Protein AF-0000000072935635 (afdb_homodimer)

pLDDT: mean 92.72, std 6.86, range [63.19, 98.62]

Sequence (758 aa):
MHRGAFHDYWADSNCIVLLVVHCKDCDQAVQQARIAVASGAHGILLINQVENDDGSVTTLPVNPDFTRIISAVRRAIGDKPFLGVNCLAMTADVALPLVTNDDCRIDAYWADDARIDEGRGVADQVEAERISSVRSAHSSIKFYFGGVAFKKQRVVAEEDWSKAVALATPFMDVVVTSGTATGVPADINKIIQFRQAADTNALAVGSGVTPENIDKYLPYVDCIIVATGVSKSFHGFDVGKLDKLLCKCRGYPWYAGMMQPRVREPSSDFAWLDPSAIYGDKYAWSALLEDLRAKISHVAGEDSVAALAGVDATGFITGGALSALIGVPFIIIRKANKLCVHTIGVDYVDYSGKTKRLEIRSQSHVSVSAASTGVIVVDMHRGAFHDYWADSNCIVLLVVHCKDCDQAVQQARIAVASGAHGILLINQVENDDGSVTTLPVNPDFTRIISAVRRAIGDKPFLGVNCLAMTADVALPLVTNDDCRIDAYWADDARIDEGRGVADQVEAERISSVRSAHSSIKFYFGGVAFKKQRVVAEEDWSKAVALATPFMDVVVTSGTATGVPADINKIIQFRQAADTNALAVGSGVTPENIDKYLPYVDCIIVATGVSKSFHGFDVGKLDKLLCKCRGYPWYAGMMQPRVREPSSDFAWLDPSAIYGDKYAWSALLEDLRAKISHVAGEDSVAALAGVDATGFITGGALSALIGVPFIIIRKANKLCVHTIGVDYVDYSGKTKRLEIRSQSHVSVSAASTGVIVVD

InterPro domains:
  IPR005137 Membrane complex biogenesis protein, BtpA family [PF03437] (27-232)
  IPR029057 Phosphoribosyltransferase-like [G3DSA:3.40.50.2020] (252-379)
  IPR029057 Phosphoribosyltransferase-like [SSF53271] (279-363)

Foldseek 3Di:
DFLLVVCVVQLHLFAAEEEEFADDAQVLLLVQLVLCVVLVHQAYEYEQWDQDPVRDIDGDDLPPGVLVSQLSNCVNVDQPRAYEYEYAPDEQLGCVVSNPPPRHQHQEYAYQALQQDLVDDLVPSVSLVSSLVSVVVVVSHNFYEHEFCAEPDDHDDPVSLLSSLLSCQVRGQEYEHECHDALDGHDLVSLVSSQVSNPRGAYEYEHNDFLVCPVSNRQRHRYYYYYPRQAPDSRGGNSVRSNSNVVVSPDRGNLVSVWDFDPDDDDDPDTDTHSVSQCVDPSSVVSVLVVVLVVCCVPQNLQQALEEEAEPDVRCVSRVVNCVVSVHYYWYKYWPPPDPAAWDWDWDQDPVRDITIIITHPDDPRDADPSHDDYHYGD/DFLLVVCVVQLHLFAAEEEEFADDAQVLLLVQLVLCVVLPHQAYEYEQWDQDPVRDIDGDDLPPGVLVSQLSNCVNVDQPRAYEYEYPPDEQLPCVVSNPPPRHQHQEYAYQALQQDLVDDLVPSVSLVSSLVSVVVVVSHNFYEHEFCAEPDDHDDPVSLLSSLLSCQVRGQEYEHECHDALDGHDLVSLVSSQVSNPRGAYEYEHNDFLVCPVSNRQRHRYYYYYPRQAPDNRGGNSVRSNSNVVVSPDRGNLVSVWDFDPDPDDDPDTDTHSVSQCVDPSSVVSVLVVVLVVCCVPQNLQQALEEEAEPDVRCVSRVVNCVVSVHYYWYKYWPPPDPAAWDWDWDQDPVRDITIIITHPPDPRDADPSHDDYHYGD

Secondary structure (DSSP, 8-state):
-BHHHHHHHHT--SPEEEEEEE-SSHHHHHHHHHHHHHHT-SEEEEE-EEE-TTS-EEE--IIIIIHHHHHHHHHHH-SSSEEEEE-TT--HHHHHHHH-STT---SEEEES-----TTS-GGG-HHHHHHHHHHHT-TT--EEEEESS-TTSPPPPGGGHHHHHHHHGGG-SEEEEE-SSTTPPPPHHHHHHHHHHHTTBEEEEESS--TTTGGGTTTT-SEEEESGGGEEETTEE-HHHHHHHHHHHTT--GGGGG-EE--SSSP-SS--EE-HHHHT-HHHHHHHHHHHHHHHHHHT-GGGEEEEEEETTHHHHHHHHHHHHHT--EEEEEETT--SS-EEEEEEE-TTS-EEEEEEESS-----BTTB-EEEEE-/-BHHHHHHHHT--SPEEEEEEE-SSHHHHHHHHHHHHHHT-SEEEEE-EEE-TTS-EEE--IIIIIHHHHHHHHHHH-SSSEEEEE-TT--HHHHHHHH-STT---SEEEES-----TTS-GGG-HHHHHHHHHHHT-TT--EEEEESS-TTSPPPPGGGHHHHHHHHGGG-SEEEEE-SSTTPPPPHHHHHHHHHHHTTBEEEEESS--TTTGGGTTTT-SEEEESGGGEEETTEE-HHHHHHHHHHHTT--GGGGG-EE--SSSPPSS--EE-HHHHT-HHHHHHHHHHHHHHHHHHT-GGGEEEEEEETTHHHHHHHHHHHHHT--EEEEEETT--SS-EEEEEEE-TTS-EEEEEEESS-----BTTB-EEEEE-

Radius of gyration: 34.9 Å; Cα contacts (8 Å, |Δi|>4): 1629; chains: 2; bounding box: 63×116×76 Å

Organism: Perkinsus marinus (strain ATCC 50983 / TXsc) (NCBI:txid423536)

Structure (mmCIF, N/CA/C/O backbone):
data_AF-0000000072935635-model_v1
#
loop_
_entity.id
_entity.type
_entity.pdbx_description
1 polymer 'Uncharacterized protein'
#
loop_
_atom_site.group_PDB
_atom_site.id
_atom_site.type_symbol
_atom_site.label_atom_id
_atom_site.label_alt_id
_atom_site.label_comp_id
_atom_site.label_asym_id
_atom_site.label_entity_id
_atom_site.label_seq_id
_atom_site.pdbx_PDB_ins_code
_atom_site.Cartn_x
_atom_site.Cartn_y
_atom_site.Cartn_z
_atom_site.occupancy
_atom_site.B_iso_or_equiv
_atom_site.auth_seq_id
_atom_site.auth_comp_id
_atom_site.auth_asym_id
_atom_site.auth_atom_id
_atom_site.pdbx_PDB_model_num
ATOM 1 N N . MET A 1 1 ? -3.242 18.469 19.531 1 94.81 1 MET A N 1
ATOM 2 C CA . MET A 1 1 ? -3.594 17.609 18.406 1 94.81 1 MET A CA 1
ATOM 3 C C . MET A 1 1 ? -2.443 17.5 17.422 1 94.81 1 MET A C 1
ATOM 5 O O . MET A 1 1 ? -1.795 18.516 17.109 1 94.81 1 MET A O 1
ATOM 9 N N . HIS A 1 2 ? -2.256 16.344 16.953 1 94.94 2 HIS A N 1
ATOM 10 C CA . HIS A 1 2 ? -1.228 16.172 15.938 1 94.94 2 HIS A CA 1
ATOM 11 C C . HIS A 1 2 ? -1.579 16.938 14.664 1 94.94 2 HIS A C 1
ATOM 13 O O . HIS A 1 2 ? -2.73 16.922 14.227 1 94.94 2 HIS A O 1
ATOM 19 N N . ARG A 1 3 ? -0.658 17.578 14.117 1 96.25 3 ARG A N 1
ATOM 20 C CA . ARG A 1 3 ? -0.891 18.391 12.93 1 96.25 3 ARG A CA 1
ATOM 21 C C . ARG A 1 3 ? -1.474 17.562 11.797 1 96.25 3 ARG A C 1
ATOM 23 O O . ARG A 1 3 ? -2.334 18.031 11.055 1 96.25 3 ARG A O 1
ATOM 30 N N . GLY A 1 4 ? -1.018 16.359 11.656 1 96.06 4 GLY A N 1
ATOM 31 C CA . GLY A 1 4 ? -1.598 15.492 10.648 1 96.06 4 GLY A CA 1
ATOM 32 C C . GLY A 1 4 ? -3.076 15.234 10.867 1 96.06 4 GLY A C 1
ATOM 33 O O . GLY A 1 4 ? -3.855 15.219 9.914 1 96.06 4 GLY A O 1
ATOM 34 N N . ALA A 1 5 ? -3.441 14.969 12.07 1 96.19 5 ALA A N 1
ATOM 35 C CA . ALA A 1 5 ? -4.852 14.773 12.398 1 96.19 5 ALA A CA 1
ATOM 36 C C . ALA A 1 5 ? -5.664 16.016 12.078 1 96.19 5 ALA A C 1
ATOM 38 O O . ALA A 1 5 ? -6.797 15.93 11.594 1 96.19 5 ALA A O 1
ATOM 39 N N . PHE A 1 6 ? -5.09 17.125 12.336 1 97.88 6 PHE A N 1
ATOM 40 C CA . PHE A 1 6 ? -5.723 18.391 12.008 1 97.88 6 PHE A CA 1
ATOM 41 C C . PHE A 1 6 ? -5.973 18.5 10.508 1 97.88 6 PHE A C 1
ATOM 43 O O . PHE A 1 6 ? -7.094 18.781 10.078 1 97.88 6 PHE A O 1
ATOM 50 N N . HIS A 1 7 ? -4.988 18.234 9.742 1 97.81 7 HIS A N 1
ATOM 51 C CA . HIS A 1 7 ? -5.09 18.328 8.289 1 97.81 7 HIS A CA 1
ATOM 52 C C . HIS A 1 7 ? -6.047 17.281 7.727 1 97.81 7 HIS A C 1
ATOM 54 O O . HIS A 1 7 ? -6.727 17.531 6.73 1 97.81 7 HIS A O 1
ATOM 60 N N . ASP A 1 8 ? -6.137 16.156 8.398 1 96.62 8 ASP A N 1
ATOM 61 C CA . ASP A 1 8 ? -7.035 15.094 7.965 1 96.62 8 ASP A CA 1
ATOM 62 C C . ASP A 1 8 ? -8.492 15.555 7.977 1 96.62 8 ASP A C 1
ATOM 64 O O . ASP A 1 8 ? -9.297 15.102 7.168 1 96.62 8 ASP A O 1
ATOM 68 N N . TYR A 1 9 ? -8.797 16.469 8.875 1 96.38 9 TYR A N 1
ATOM 69 C CA . TYR A 1 9 ? -10.164 16.984 8.938 1 96.38 9 TYR A CA 1
ATOM 70 C C . TYR A 1 9 ? -10.594 17.578 7.605 1 96.38 9 TYR A C 1
ATOM 72 O O . TYR A 1 9 ? -11.734 17.406 7.18 1 96.38 9 TYR A O 1
ATOM 80 N N . TRP A 1 10 ? -9.695 18.25 6.938 1 95.12 10 TRP A N 1
ATOM 81 C CA . TRP A 1 10 ? -10.008 18.906 5.68 1 95.12 10 TRP A CA 1
ATOM 82 C C . TRP A 1 10 ? -9.609 18.047 4.488 1 95.12 10 TRP A C 1
ATOM 84 O O . TRP A 1 10 ? -9.82 18.422 3.336 1 95.12 10 TRP A O 1
ATOM 94 N N . ALA A 1 11 ? -8.977 16.875 4.723 1 94.5 11 ALA A N 1
ATOM 95 C CA . ALA A 1 11 ? -8.406 16.047 3.656 1 94.5 11 ALA A CA 1
ATOM 96 C C . ALA A 1 11 ? -7.512 16.891 2.74 1 94.5 11 ALA A C 1
ATOM 98 O O . ALA A 1 11 ? -7.613 16.797 1.514 1 94.5 11 ALA A O 1
ATOM 99 N N . ASP A 1 12 ? -6.789 17.766 3.377 1 96.56 12 ASP A N 1
ATOM 100 C CA . ASP A 1 12 ? -5.883 18.656 2.664 1 96.56 12 ASP A CA 1
ATOM 101 C C . ASP A 1 12 ? -4.559 18.812 3.408 1 96.56 12 ASP A C 1
ATOM 103 O O . ASP A 1 12 ? -4.531 19.234 4.562 1 96.56 12 ASP A O 1
ATOM 107 N N . SER A 1 13 ? -3.486 18.469 2.738 1 97.25 13 SER A N 1
ATOM 108 C CA . SER A 1 13 ? -2.178 18.516 3.381 1 97.25 13 SER A CA 1
ATOM 109 C C . SER A 1 13 ? -1.583 19.922 3.314 1 97.25 13 SER A C 1
ATOM 111 O O . SER A 1 13 ? -0.584 20.203 3.977 1 97.25 13 SER A O 1
ATOM 113 N N . ASN A 1 14 ? -2.213 20.828 2.566 1 96.5 14 ASN A N 1
ATOM 114 C CA . ASN A 1 14 ? -1.713 22.188 2.428 1 96.5 14 ASN A CA 1
ATOM 115 C C . ASN A 1 14 ? -2.141 23.062 3.602 1 96.5 14 ASN A C 1
ATOM 117 O O . ASN A 1 14 ? -2.873 22.625 4.484 1 96.5 14 ASN A O 1
ATOM 121 N N . CYS A 1 15 ? -1.588 24.234 3.604 1 96.94 15 CYS A N 1
ATOM 122 C CA . CYS A 1 15 ? -1.907 25.156 4.684 1 96.94 15 CYS A CA 1
ATOM 123 C C . CYS A 1 15 ? -3.393 25.5 4.691 1 96.94 15 CYS A C 1
ATOM 125 O O . CYS A 1 15 ? -3.951 25.891 3.664 1 96.94 15 CYS A O 1
ATOM 127 N N . ILE A 1 16 ? -4.031 25.328 5.824 1 97.81 16 ILE A N 1
ATOM 128 C CA . ILE A 1 16 ? -5.457 25.609 5.98 1 97.81 16 ILE A CA 1
ATOM 129 C C . ILE A 1 16 ? -5.68 27.109 6.164 1 97.81 16 ILE A C 1
ATOM 131 O O . ILE A 1 16 ? -4.984 27.75 6.953 1 97.81 16 ILE A O 1
ATOM 135 N N . VAL A 1 17 ? -6.637 27.625 5.41 1 97.81 17 VAL A N 1
ATOM 136 C CA . VAL A 1 17 ? -6.914 29.047 5.477 1 97.81 17 VAL A CA 1
ATOM 137 C C . VAL A 1 17 ? -8.305 29.281 6.059 1 97.81 17 VAL A C 1
ATOM 139 O O . VAL A 1 17 ? -9.305 28.859 5.477 1 97.81 17 VAL A O 1
ATOM 142 N N . LEU A 1 18 ? -8.352 29.969 7.188 1 98.31 18 LEU A N 1
ATOM 143 C CA . LEU A 1 18 ? -9.602 30.391 7.805 1 98.31 18 LEU A CA 1
ATOM 144 C C . LEU A 1 18 ? -9.766 31.906 7.727 1 98.31 18 LEU A C 1
ATOM 146 O O . LEU A 1 18 ? -8.898 32.656 8.18 1 98.31 18 LEU A O 1
ATOM 150 N N . LEU A 1 19 ? -10.867 32.312 7.184 1 98.25 19 LEU A N 1
ATOM 151 C CA . LEU A 1 19 ? -11.133 33.719 6.988 1 98.25 19 LEU A CA 1
ATOM 152 C C . LEU A 1 19 ? -11.953 34.281 8.141 1 98.25 19 LEU A C 1
ATOM 154 O O . LEU A 1 19 ? -12.961 33.688 8.539 1 98.25 19 LEU A O 1
ATOM 158 N N . VAL A 1 20 ? -11.5 35.438 8.594 1 98.12 20 VAL A N 1
ATOM 159 C CA . VAL A 1 20 ? -12.188 36.062 9.719 1 98.12 20 VAL A CA 1
ATOM 160 C C . VAL A 1 20 ? -13.164 37.125 9.195 1 98.12 20 VAL A C 1
ATOM 162 O O . VAL A 1 20 ? -12.797 37.969 8.398 1 98.12 20 VAL A O 1
ATOM 165 N N . VAL A 1 21 ? -14.383 37 9.594 1 98.31 21 VAL A N 1
ATOM 166 C CA . VAL A 1 21 ? -15.406 38 9.281 1 98.31 21 VAL A CA 1
ATOM 167 C C . VAL A 1 21 ? -15.703 38.844 10.516 1 98.31 21 VAL A C 1
ATOM 169 O O . VAL A 1 21 ? -16.188 38.312 11.523 1 98.31 21 VAL A O 1
ATOM 172 N N . HIS A 1 22 ? -15.406 40.094 10.438 1 97.81 22 HIS A N 1
ATOM 173 C CA . HIS A 1 22 ? -15.859 41.062 11.445 1 97.81 22 HIS A CA 1
ATOM 174 C C . HIS A 1 22 ? -17.328 41.406 11.266 1 97.81 22 HIS A C 1
ATOM 176 O O . HIS A 1 22 ? -17.703 42.094 10.328 1 97.81 22 HIS A O 1
ATOM 182 N N . CYS A 1 23 ? -18.125 41.031 12.172 1 97.94 23 CYS A N 1
ATOM 183 C CA . CYS A 1 23 ? -19.562 41 11.961 1 97.94 23 CYS A CA 1
ATOM 184 C C . CYS A 1 23 ? -20.188 42.344 12.289 1 97.94 23 CYS A C 1
ATOM 186 O O . CYS A 1 23 ? -20.062 42.844 13.422 1 97.94 23 CYS A O 1
ATOM 188 N N . LYS A 1 24 ? -20.844 42.875 11.336 1 96.19 24 LYS A N 1
ATOM 189 C CA . LYS A 1 24 ? -21.594 44.094 11.508 1 96.19 24 LYS A CA 1
ATOM 190 C C . LYS A 1 24 ? -23.078 43.812 11.75 1 96.19 24 LYS A C 1
ATOM 192 O O . LYS A 1 24 ? -23.672 44.312 12.703 1 96.19 24 LYS A O 1
ATOM 197 N N . ASP A 1 25 ? -23.672 43.094 10.922 1 96.69 25 ASP A N 1
ATOM 198 C CA . ASP A 1 25 ? -25.047 42.594 11.008 1 96.69 25 ASP A CA 1
ATOM 199 C C . ASP A 1 25 ? -25.234 41.312 10.211 1 96.69 25 ASP A C 1
ATOM 201 O O . ASP A 1 25 ? -24.281 40.781 9.641 1 96.69 25 ASP A O 1
ATOM 205 N N . CYS A 1 26 ? -26.438 40.781 10.266 1 97.94 26 CYS A N 1
ATOM 206 C CA . CYS A 1 26 ? -26.719 39.469 9.641 1 97.94 26 CYS A CA 1
ATOM 207 C C . CYS A 1 26 ? -26.453 39.531 8.141 1 97.94 26 CYS A C 1
ATOM 209 O O . CYS A 1 26 ? -25.781 38.656 7.59 1 97.94 26 CYS A O 1
ATOM 211 N N . ASP A 1 27 ? -26.891 40.531 7.5 1 98.19 27 ASP A N 1
ATOM 212 C CA . ASP A 1 27 ? -26.766 40.625 6.047 1 98.19 27 ASP A CA 1
ATOM 213 C C . ASP A 1 27 ? -25.312 40.719 5.621 1 98.19 27 ASP A C 1
ATOM 215 O O . ASP A 1 27 ? -24.875 39.969 4.73 1 98.19 27 ASP A O 1
ATOM 219 N N . GLN A 1 28 ? -24.625 41.5 6.23 1 97.88 28 GLN A N 1
ATOM 220 C CA . GLN A 1 28 ? -23.203 41.688 5.918 1 97.88 28 GLN A CA 1
ATOM 221 C C . GLN A 1 28 ? -22.438 40.375 6.188 1 97.88 28 GLN A C 1
ATOM 223 O O . GLN A 1 28 ? -21.609 39.969 5.371 1 97.88 28 GLN A O 1
ATOM 228 N N . ALA A 1 29 ? -22.594 39.812 7.277 1 98.56 29 ALA A N 1
ATOM 229 C CA . ALA A 1 29 ? -21.891 38.594 7.656 1 98.56 29 ALA A CA 1
ATOM 230 C C . ALA A 1 29 ? -22.203 37.469 6.699 1 98.56 29 ALA A C 1
ATOM 232 O O . ALA A 1 29 ? -21.312 36.719 6.297 1 98.56 29 ALA A O 1
ATOM 233 N N . VAL A 1 30 ? -23.453 37.344 6.371 1 98.56 30 VAL A N 1
ATOM 234 C CA . VAL A 1 30 ? -23.875 36.312 5.438 1 98.56 30 VAL A CA 1
ATOM 235 C C . VAL A 1 30 ? -23.219 36.531 4.082 1 98.56 30 VAL A C 1
ATOM 237 O O . VAL A 1 30 ? -22.734 35.594 3.459 1 98.56 30 VAL A O 1
ATOM 240 N N . GLN A 1 31 ? -23.234 37.75 3.639 1 98.5 31 GLN A N 1
ATOM 241 C CA . GLN A 1 31 ? -22.609 38.062 2.357 1 98.5 31 GLN A CA 1
ATOM 242 C C . GLN A 1 31 ? -21.141 37.688 2.354 1 98.5 31 GLN A C 1
ATOM 244 O O . GLN A 1 31 ? -20.656 37.094 1.4 1 98.5 31 GLN A O 1
ATOM 249 N N . GLN A 1 32 ? -20.438 38.062 3.336 1 98.44 32 GLN A N 1
ATOM 250 C CA . GLN A 1 32 ? -19.016 37.75 3.428 1 98.44 32 GLN A CA 1
ATOM 251 C C . GLN A 1 32 ? -18.781 36.25 3.553 1 98.44 32 GLN A C 1
ATOM 253 O O . GLN A 1 32 ? -17.828 35.719 2.988 1 98.44 32 GLN A O 1
ATOM 258 N N . ALA A 1 33 ? -19.609 35.594 4.273 1 98.38 33 ALA A N 1
ATOM 259 C CA . ALA A 1 33 ? -19.5 34.156 4.41 1 98.38 33 ALA A CA 1
ATOM 260 C C . ALA A 1 33 ? -19.656 33.469 3.061 1 98.38 33 ALA A C 1
ATOM 262 O O . ALA A 1 33 ? -18.938 32.531 2.748 1 98.38 33 ALA A O 1
ATOM 263 N N . ARG A 1 34 ? -20.562 33.906 2.291 1 98.06 34 ARG A N 1
ATOM 264 C CA . ARG A 1 34 ? -20.766 33.344 0.959 1 98.06 34 ARG A CA 1
ATOM 265 C C . ARG A 1 34 ? -19.531 33.562 0.081 1 98.06 34 ARG A C 1
ATOM 267 O O . ARG A 1 34 ? -19.141 32.688 -0.682 1 98.06 34 ARG A O 1
ATOM 274 N N . ILE A 1 35 ? -18.984 34.719 0.215 1 97.81 35 ILE A N 1
ATOM 275 C CA . ILE A 1 35 ? -17.766 35.031 -0.534 1 97.81 35 ILE A CA 1
ATOM 276 C C . ILE A 1 35 ? -16.656 34.062 -0.107 1 97.81 35 ILE A C 1
ATOM 278 O O . ILE A 1 35 ? -15.938 33.531 -0.95 1 97.81 35 ILE A O 1
ATOM 282 N N . ALA A 1 36 ? -16.516 33.844 1.124 1 97.69 36 ALA A N 1
ATOM 283 C CA . ALA A 1 36 ? -15.477 32.969 1.663 1 97.69 36 ALA A CA 1
ATOM 284 C C . ALA A 1 36 ? -15.656 31.547 1.148 1 97.69 36 ALA A C 1
ATOM 286 O O . ALA A 1 36 ? -14.695 30.922 0.688 1 97.69 36 ALA A O 1
ATOM 287 N N . VAL A 1 37 ? -16.859 31.094 1.215 1 96.75 37 VAL A N 1
ATOM 288 C CA . VAL A 1 37 ? -17.156 29.734 0.748 1 96.75 37 VAL A CA 1
ATOM 289 C C . VAL A 1 37 ? -16.875 29.641 -0.752 1 96.75 37 VAL A C 1
ATOM 291 O O . VAL A 1 37 ? -16.25 28.688 -1.215 1 96.75 37 VAL A O 1
ATOM 294 N N . ALA A 1 38 ? -17.266 30.594 -1.475 1 96.44 38 ALA A N 1
ATOM 295 C CA . ALA A 1 38 ? -17.125 30.609 -2.928 1 96.44 38 ALA A CA 1
ATOM 296 C C . ALA A 1 38 ? -15.648 30.688 -3.334 1 96.44 38 ALA A C 1
ATOM 298 O O . ALA A 1 38 ? -15.266 30.203 -4.398 1 96.44 38 ALA A O 1
ATOM 299 N N . SER A 1 39 ? -14.859 31.281 -2.508 1 95.62 39 SER A N 1
ATOM 300 C CA . SER A 1 39 ? -13.453 31.469 -2.82 1 95.62 39 SER A CA 1
ATOM 301 C C . SER A 1 39 ? -12.672 30.172 -2.676 1 95.62 39 SER A C 1
ATOM 303 O O . SER A 1 39 ? -11.547 30.047 -3.162 1 95.62 39 SER A O 1
ATOM 305 N N . GLY A 1 40 ? -13.203 29.234 -1.923 1 94.31 40 GLY A N 1
ATOM 306 C CA . GLY A 1 40 ? -12.531 27.969 -1.698 1 94.31 40 GLY A CA 1
ATOM 307 C C . GLY A 1 40 ? -11.727 27.953 -0.413 1 94.31 40 GLY A C 1
ATOM 308 O O . GLY A 1 40 ? -10.883 27.062 -0.217 1 94.31 40 GLY A O 1
ATOM 309 N N . ALA A 1 41 ? -11.938 28.938 0.444 1 96.5 41 ALA A N 1
ATOM 310 C CA . ALA A 1 41 ? -11.305 28.906 1.761 1 96.5 41 ALA A CA 1
ATOM 311 C C . ALA A 1 41 ? -11.781 27.688 2.559 1 96.5 41 ALA A C 1
ATOM 313 O O . ALA A 1 41 ? -12.836 27.125 2.271 1 96.5 41 ALA A O 1
ATOM 314 N N . HIS A 1 42 ? -10.969 27.312 3.5 1 97.56 42 HIS A N 1
ATOM 315 C CA . HIS A 1 42 ? -11.242 26.078 4.25 1 97.56 42 HIS A CA 1
ATOM 316 C C . HIS A 1 42 ? -12.32 26.312 5.305 1 97.56 42 HIS A C 1
ATOM 318 O O . HIS A 1 42 ? -12.922 25.359 5.805 1 97.56 42 HIS A O 1
ATOM 324 N N . GLY A 1 43 ? -12.484 27.578 5.672 1 97.94 43 GLY A N 1
ATOM 325 C CA . GLY A 1 43 ? -13.516 27.875 6.652 1 97.94 43 GLY A CA 1
ATOM 326 C C . GLY A 1 43 ? -13.602 29.359 7.008 1 97.94 43 GLY A C 1
ATOM 327 O O . GLY A 1 43 ? -12.906 30.188 6.41 1 97.94 43 GLY A O 1
ATOM 328 N N . ILE A 1 44 ? -14.523 29.594 7.984 1 98.12 44 ILE A N 1
ATOM 329 C CA . ILE A 1 44 ? -14.836 30.953 8.406 1 98.12 44 ILE A CA 1
ATOM 330 C C . ILE A 1 44 ? -14.766 31.047 9.93 1 98.12 44 ILE A C 1
ATOM 332 O O . ILE A 1 44 ? -15.164 30.109 10.633 1 98.12 44 ILE A O 1
ATOM 336 N N . LEU A 1 45 ? -14.227 32.125 10.352 1 98.44 45 LEU A N 1
ATOM 337 C CA . LEU A 1 45 ? -14.305 32.5 11.758 1 98.44 45 LEU A CA 1
ATOM 338 C C . LEU A 1 45 ? -15.039 33.812 11.938 1 98.44 45 LEU A C 1
ATOM 340 O O . LEU A 1 45 ? -14.586 34.875 11.445 1 98.44 45 LEU A O 1
ATOM 344 N N . LEU A 1 46 ? -16.188 33.781 12.633 1 98.5 46 LEU A N 1
ATOM 345 C CA . LEU A 1 46 ? -16.922 35 12.922 1 98.5 46 LEU A CA 1
ATOM 346 C C . LEU A 1 46 ? -16.422 35.656 14.211 1 98.5 46 LEU A C 1
ATOM 348 O O . LEU A 1 46 ? -16.141 34.938 15.188 1 98.5 46 LEU A O 1
ATOM 352 N N . ILE A 1 47 ? -16.297 36.906 14.195 1 97.94 47 ILE A N 1
ATOM 353 C CA . ILE A 1 47 ? -15.867 37.625 15.383 1 97.94 47 ILE A CA 1
ATOM 354 C C . ILE A 1 47 ? -16.828 38.781 15.648 1 97.94 47 ILE A C 1
ATOM 356 O O . ILE A 1 47 ? -17.25 39.469 14.711 1 97.94 47 ILE A O 1
ATOM 360 N N . ASN A 1 48 ? -17.25 39.031 16.891 1 97.75 48 ASN A N 1
ATOM 361 C CA . ASN A 1 48 ? -18.25 40.031 17.234 1 97.75 48 ASN A CA 1
ATOM 362 C C . ASN A 1 48 ? -17.641 41.438 17.391 1 97.75 48 ASN A C 1
ATOM 364 O O . ASN A 1 48 ? -17.906 42.094 18.391 1 97.75 48 ASN A O 1
ATOM 368 N N . GLN A 1 49 ? -16.922 41.781 16.438 1 95.81 49 GLN A N 1
ATOM 369 C CA . GLN A 1 49 ? -16.297 43.094 16.406 1 95.81 49 GLN A CA 1
ATOM 370 C C . GLN A 1 49 ? -16.875 43.938 15.258 1 95.81 49 GLN A C 1
ATOM 372 O O . GLN A 1 49 ? -16.969 43.469 14.125 1 95.81 49 GLN A O 1
ATOM 377 N N . VAL A 1 50 ? -17.188 45.25 15.617 1 94.88 50 VAL A N 1
ATOM 378 C CA . VAL A 1 50 ? -17.859 46.094 14.617 1 94.88 50 VAL A CA 1
ATOM 379 C C . VAL A 1 50 ? -17.188 47.469 14.555 1 94.88 50 VAL A C 1
ATOM 381 O O . VAL A 1 50 ? -16.828 48.031 15.594 1 94.88 50 VAL A O 1
ATOM 384 N N . GLU A 1 51 ? -16.906 47.812 13.383 1 93.5 51 GLU A N 1
ATOM 385 C CA . GLU A 1 51 ? -16.484 49.188 13.164 1 93.5 51 GLU A CA 1
ATOM 386 C C . GLU A 1 51 ? -17.672 50.125 12.977 1 93.5 51 GLU A C 1
ATOM 388 O O . GLU A 1 51 ? -18.516 49.906 12.102 1 93.5 51 GLU A O 1
ATOM 393 N N . ASN A 1 52 ? -17.625 51.156 13.703 1 91.81 52 ASN A N 1
ATOM 394 C CA . ASN A 1 52 ? -18.719 52.125 13.656 1 91.81 52 ASN A CA 1
ATOM 395 C C . ASN A 1 52 ? -18.469 53.188 12.586 1 91.81 52 ASN A C 1
ATOM 397 O O . ASN A 1 52 ? -17.391 53.25 12.008 1 91.81 52 ASN A O 1
ATOM 401 N N . ASP A 1 53 ? -19.484 53.969 12.305 1 89.81 53 ASP A N 1
ATOM 402 C CA . ASP A 1 53 ? -19.422 54.969 11.266 1 89.81 53 ASP A CA 1
ATOM 403 C C . ASP A 1 53 ? -18.312 56 11.539 1 89.81 53 ASP A C 1
ATOM 405 O O . ASP A 1 53 ? -17.734 56.562 10.609 1 89.81 53 ASP A O 1
ATOM 409 N N . ASP A 1 54 ? -18.031 56.219 12.805 1 92.19 54 ASP A N 1
ATOM 410 C CA . ASP A 1 54 ? -17.016 57.188 13.172 1 92.19 54 ASP A CA 1
ATOM 411 C C . ASP A 1 54 ? -15.625 56.594 13.156 1 92.19 54 ASP A C 1
ATOM 413 O O . ASP A 1 54 ? -14.648 57.219 13.562 1 92.19 54 ASP A O 1
ATOM 417 N N . GLY A 1 55 ? -15.57 55.375 12.844 1 89.06 55 GLY A N 1
ATOM 418 C CA . GLY A 1 55 ? -14.273 54.719 12.742 1 89.06 55 GLY A CA 1
ATOM 419 C C . GLY A 1 55 ? -13.891 53.938 13.992 1 89.06 55 GLY A C 1
ATOM 420 O O . GLY A 1 55 ? -12.93 53.156 13.984 1 89.06 55 GLY A O 1
ATOM 421 N N . SER A 1 56 ? -14.672 54.188 15.07 1 92.25 56 SER A N 1
ATOM 422 C CA . SER A 1 56 ? -14.391 53.469 16.297 1 92.25 56 SER A CA 1
ATOM 423 C C . SER A 1 56 ? -14.797 52 16.188 1 92.25 56 SER A C 1
ATOM 425 O O . SER A 1 56 ? -15.633 51.625 15.352 1 92.25 56 SER A O 1
ATOM 427 N N . VAL A 1 57 ? -14.125 51.156 16.953 1 92.06 57 VAL A N 1
ATOM 428 C CA . VAL A 1 57 ? -14.422 49.75 16.938 1 92.06 57 VAL A CA 1
ATOM 429 C C . VAL A 1 57 ? -15.023 49.312 18.266 1 92.06 57 VAL A C 1
ATOM 431 O O . VAL A 1 57 ? -14.508 49.656 19.328 1 92.06 57 VAL A O 1
ATOM 434 N N . THR A 1 58 ? -16.156 48.656 18.25 1 94.25 58 THR A N 1
ATOM 435 C CA . THR A 1 58 ? -16.828 48.125 19.438 1 94.25 58 THR A CA 1
ATOM 436 C C . THR A 1 58 ? -17.125 46.656 19.281 1 94.25 58 THR A C 1
ATOM 438 O O . THR A 1 58 ? -16.734 46.031 18.297 1 94.25 58 THR A O 1
ATOM 441 N N . THR A 1 59 ? -17.734 46.094 20.359 1 95.75 59 THR A N 1
ATOM 442 C CA . THR A 1 59 ? -18.062 44.688 20.406 1 95.75 59 THR A CA 1
ATOM 443 C C . THR A 1 59 ? -19.562 44.469 20.453 1 95.75 59 THR A C 1
ATOM 445 O O . THR A 1 59 ? -20.266 45.094 21.25 1 95.75 59 THR A O 1
ATOM 448 N N . LEU A 1 60 ? -20.062 43.594 19.594 1 95.69 60 LEU A N 1
ATOM 449 C CA . LEU A 1 60 ? -21.469 43.219 19.672 1 95.69 60 LEU A CA 1
ATOM 450 C C . LEU A 1 60 ? -21.734 42.312 20.875 1 95.69 60 LEU A C 1
ATOM 452 O O . LEU A 1 60 ? -20.922 41.406 21.156 1 95.69 60 LEU A O 1
ATOM 456 N N . PRO A 1 61 ? -22.875 42.594 21.531 1 95.38 61 PRO A N 1
ATOM 457 C CA . PRO A 1 61 ? -23.234 41.625 22.562 1 95.38 61 PRO A CA 1
ATOM 458 C C . PRO A 1 61 ? -23.406 40.219 22.016 1 95.38 61 PRO A C 1
ATOM 460 O O . PRO A 1 61 ? -23.922 40.031 20.906 1 95.38 61 PRO A O 1
ATOM 463 N N . VAL A 1 62 ? -22.922 39.25 22.766 1 95.19 62 VAL A N 1
ATOM 464 C CA . VAL A 1 62 ? -22.969 37.875 22.312 1 95.19 62 VAL A CA 1
ATOM 465 C C . VAL A 1 62 ? -24.438 37.438 22.141 1 95.19 62 VAL A C 1
ATOM 467 O O . VAL A 1 62 ? -24.812 36.906 21.094 1 95.19 62 VAL A O 1
ATOM 470 N N . ASN A 1 63 ? -25.234 37.688 23.141 1 91.62 63 ASN A N 1
ATOM 471 C CA . ASN A 1 63 ? -26.672 37.406 23.078 1 91.62 63 ASN A CA 1
ATOM 472 C C . ASN A 1 63 ? -27.484 38.719 23.141 1 91.62 63 ASN A C 1
ATOM 474 O O . ASN A 1 63 ? -27.234 39.562 23.984 1 91.62 63 ASN A O 1
ATOM 478 N N . PRO A 1 64 ? -28.344 38.906 22.203 1 92.81 64 PRO A N 1
ATOM 479 C CA . PRO A 1 64 ? -28.734 38 21.125 1 92.81 64 PRO A CA 1
ATOM 480 C C . PRO A 1 64 ? -28.078 38.344 19.797 1 92.81 64 PRO A C 1
ATOM 482 O O . PRO A 1 64 ? -28.25 37.625 18.812 1 92.81 64 PRO A O 1
ATOM 485 N N . ASP A 1 65 ? -27.344 39.438 19.875 1 94.75 65 ASP A N 1
ATOM 486 C CA . ASP A 1 65 ? -26.953 40.031 18.594 1 94.75 65 ASP A CA 1
ATOM 487 C C . ASP A 1 65 ? -26.016 39.094 17.828 1 94.75 65 ASP A C 1
ATOM 489 O O . ASP A 1 65 ? -26.281 38.75 16.672 1 94.75 65 ASP A O 1
ATOM 493 N N . PHE A 1 66 ? -24.969 38.688 18.469 1 96.62 66 PHE A N 1
ATOM 494 C CA . PHE A 1 66 ? -23.969 37.875 17.797 1 96.62 66 PHE A CA 1
ATOM 495 C C . PHE A 1 66 ? -24.516 36.5 17.5 1 96.62 66 PHE A C 1
ATOM 497 O O . PHE A 1 66 ? -24.297 35.969 16.406 1 96.62 66 PHE A O 1
ATOM 504 N N . THR A 1 67 ? -25.281 35.906 18.406 1 96.31 67 THR A N 1
ATOM 505 C CA . THR A 1 67 ? -25.844 34.594 18.203 1 96.31 67 THR A CA 1
ATOM 506 C C . THR A 1 67 ? -26.797 34.594 17.016 1 96.31 67 THR A C 1
ATOM 508 O O . THR A 1 67 ? -26.875 33.594 16.266 1 96.31 67 THR A O 1
ATOM 511 N N . ARG A 1 68 ? -27.484 35.688 16.828 1 95.75 68 ARG A N 1
ATOM 512 C CA . ARG A 1 68 ? -28.375 35.812 15.672 1 95.75 68 ARG A CA 1
ATOM 513 C C . ARG A 1 68 ? -27.578 35.781 14.367 1 95.75 68 ARG A C 1
ATOM 515 O O . ARG A 1 68 ? -28.016 35.188 13.383 1 95.75 68 ARG A O 1
ATOM 522 N N . ILE A 1 69 ? -26.469 36.438 14.398 1 97.44 69 ILE A N 1
ATOM 523 C CA . ILE A 1 69 ? -25.625 36.5 13.219 1 97.44 69 ILE A CA 1
ATOM 524 C C . ILE A 1 69 ? -25.062 35.125 12.922 1 97.44 69 ILE A C 1
ATOM 526 O O . ILE A 1 69 ? -25.062 34.656 11.781 1 97.44 69 ILE A O 1
ATOM 530 N N . ILE A 1 70 ? -24.625 34.375 13.961 1 97.56 70 ILE A N 1
ATOM 531 C CA . ILE A 1 70 ? -24.078 33.031 13.812 1 97.56 70 ILE A CA 1
ATOM 532 C C . ILE A 1 70 ? -25.109 32.125 13.172 1 97.56 70 ILE A C 1
ATOM 534 O O . ILE A 1 70 ? -24.812 31.438 12.195 1 97.56 70 ILE A O 1
ATOM 538 N N . SER A 1 71 ? -26.281 32.219 13.672 1 96.62 71 SER A N 1
ATOM 539 C CA . SER A 1 71 ? -27.359 31.375 13.172 1 96.62 71 SER A CA 1
ATOM 540 C C . SER A 1 71 ? -27.688 31.703 11.719 1 96.62 71 SER A C 1
ATOM 542 O O . SER A 1 71 ? -27.922 30.812 10.906 1 96.62 71 SER A O 1
ATOM 544 N N . ALA A 1 72 ? -27.703 33 11.445 1 97.12 72 ALA A N 1
ATOM 545 C CA . ALA A 1 72 ? -28.016 33.438 10.086 1 97.12 72 ALA A CA 1
ATOM 546 C C . ALA A 1 72 ? -26.953 32.938 9.102 1 97.12 72 ALA A C 1
ATOM 548 O O . ALA A 1 72 ? -27.281 32.469 8.016 1 97.12 72 ALA A O 1
ATOM 549 N N . VAL A 1 73 ? -25.719 33.031 9.453 1 98 73 VAL A N 1
ATOM 550 C CA . VAL A 1 73 ? -24.625 32.625 8.586 1 98 73 VAL A CA 1
ATOM 551 C C . VAL A 1 73 ? -24.672 31.094 8.391 1 98 73 VAL A C 1
ATOM 553 O O . VAL A 1 73 ? -24.578 30.609 7.258 1 98 73 VAL A O 1
ATOM 556 N N . ARG A 1 74 ? -24.812 30.344 9.438 1 96.88 74 ARG A N 1
ATOM 557 C CA . ARG A 1 74 ? -24.891 28.891 9.336 1 96.88 74 ARG A CA 1
ATOM 558 C C . ARG A 1 74 ? -26.016 28.453 8.398 1 96.88 74 ARG A C 1
ATOM 560 O O . ARG A 1 74 ? -25.812 27.609 7.527 1 96.88 74 ARG A O 1
ATOM 567 N N . ARG A 1 75 ? -27.125 29.062 8.547 1 95.75 75 ARG A N 1
ATOM 568 C CA . ARG A 1 75 ? -28.25 28.766 7.676 1 95.75 75 ARG A CA 1
ATOM 569 C C . ARG A 1 75 ? -27.922 29.078 6.219 1 95.75 75 ARG A C 1
ATOM 571 O O . ARG A 1 75 ? -28.312 28.328 5.316 1 95.75 75 ARG A O 1
ATOM 578 N N . ALA A 1 76 ? -27.266 30.125 6.086 1 96.94 76 ALA A N 1
ATOM 579 C CA . ALA A 1 76 ? -26.984 30.609 4.738 1 96.94 76 ALA A CA 1
ATOM 580 C C . ALA A 1 76 ? -25.984 29.703 4.031 1 96.94 76 ALA A C 1
ATOM 582 O O . ALA A 1 76 ? -26.094 29.453 2.828 1 96.94 76 ALA A O 1
ATOM 583 N N . ILE A 1 77 ? -24.984 29.219 4.699 1 96.44 77 ILE A N 1
ATOM 584 C CA . ILE A 1 77 ? -23.891 28.531 4.02 1 96.44 77 ILE A CA 1
ATOM 585 C C . ILE A 1 77 ? -24.094 27.031 4.105 1 96.44 77 ILE A C 1
ATOM 587 O O . ILE A 1 77 ? -23.406 26.266 3.43 1 96.44 77 ILE A O 1
ATOM 591 N N . GLY A 1 78 ? -24.984 26.609 4.949 1 94.5 78 GLY A N 1
ATOM 592 C CA . GLY A 1 78 ? -25.234 25.172 5.098 1 94.5 78 GLY A CA 1
ATOM 593 C C . GLY A 1 78 ? -24.406 24.531 6.191 1 94.5 78 GLY A C 1
ATOM 594 O O . GLY A 1 78 ? -23.578 25.203 6.82 1 94.5 78 GLY A O 1
ATOM 595 N N . ASP A 1 79 ? -24.453 23.219 6.391 1 91.12 79 ASP A N 1
ATOM 596 C CA . ASP A 1 79 ? -23.891 22.5 7.523 1 91.12 79 ASP A CA 1
ATOM 597 C C . ASP A 1 79 ? -22.453 22.062 7.23 1 91.12 79 ASP A C 1
ATOM 599 O O . ASP A 1 79 ? -21.672 21.812 8.156 1 91.12 79 ASP A O 1
ATOM 603 N N . LYS A 1 80 ? -22.078 22.047 6 1 90.62 80 LYS A N 1
ATOM 604 C CA . LYS A 1 80 ? -20.828 21.391 5.617 1 90.62 80 LYS A CA 1
ATOM 605 C C . LYS A 1 80 ? -19.641 22.344 5.797 1 90.62 80 LYS A C 1
ATOM 607 O O . LYS A 1 80 ? -18.609 21.953 6.348 1 90.62 80 LYS A O 1
ATOM 612 N N . PRO A 1 81 ? -19.844 23.625 5.402 1 94.81 81 PRO A N 1
ATOM 613 C CA . PRO A 1 81 ? -18.672 24.5 5.531 1 94.81 81 PRO A CA 1
ATOM 614 C C . PRO A 1 81 ? -18.266 24.719 6.984 1 94.81 81 PRO A C 1
ATOM 616 O O . PRO A 1 81 ? -19.125 24.812 7.867 1 94.81 81 PRO A O 1
ATOM 619 N N . PHE A 1 82 ? -16.984 24.766 7.195 1 97.94 82 PHE A N 1
ATOM 620 C CA . PHE A 1 82 ? -16.438 24.953 8.531 1 97.94 82 PHE A CA 1
ATOM 621 C C . PHE A 1 82 ? -16.75 26.344 9.062 1 97.94 82 PHE A C 1
ATOM 623 O O . PHE A 1 82 ? -16.469 27.344 8.391 1 97.94 82 PHE A O 1
ATOM 630 N N . LEU A 1 83 ? -17.297 26.406 10.258 1 98 83 LEU A N 1
ATOM 631 C CA . LEU A 1 83 ? -17.672 27.672 10.875 1 98 83 LEU A CA 1
ATOM 632 C C . LEU A 1 83 ? -17.234 27.719 12.336 1 98 83 LEU A C 1
ATOM 634 O O . LEU A 1 83 ? -17.688 26.891 13.148 1 98 83 LEU A O 1
ATOM 638 N N . GLY A 1 84 ? -16.359 28.625 12.625 1 98.12 84 GLY A N 1
ATOM 639 C CA . GLY A 1 84 ? -15.969 28.906 14 1 98.12 84 GLY A CA 1
ATOM 640 C C . GLY A 1 84 ? -16.328 30.312 14.445 1 98.12 84 GLY A C 1
ATOM 641 O O . GLY A 1 84 ? -16.828 31.109 13.656 1 98.12 84 GLY A O 1
ATOM 642 N N . VAL A 1 85 ? -16.094 30.547 15.766 1 97.88 85 VAL A N 1
ATOM 643 C CA . VAL A 1 85 ? -16.453 31.875 16.297 1 97.88 85 VAL A CA 1
ATOM 644 C C . VAL A 1 85 ? -15.391 32.312 17.297 1 97.88 85 VAL A C 1
ATOM 646 O O . VAL A 1 85 ? -14.703 31.484 17.891 1 97.88 85 VAL A O 1
ATOM 649 N N . ASN A 1 86 ? -15.211 33.531 17.344 1 97.88 86 ASN A N 1
ATOM 650 C CA . ASN A 1 86 ? -14.414 34.219 18.359 1 97.88 86 ASN A CA 1
ATOM 651 C C . ASN A 1 86 ? -15.219 35.312 19.062 1 97.88 86 ASN A C 1
ATOM 653 O O . ASN A 1 86 ? -15.703 36.25 18.422 1 97.88 86 ASN A O 1
ATOM 657 N N . CYS A 1 87 ? -15.469 35.156 20.312 1 97.25 87 CYS A N 1
ATOM 658 C CA . CYS A 1 87 ? -16.016 36.219 21.141 1 97.25 87 CYS A CA 1
ATOM 659 C C . CYS A 1 87 ? -14.914 37.062 21.781 1 97.25 87 CYS A C 1
ATOM 661 O O . CYS A 1 87 ? -14.219 36.562 22.688 1 97.25 87 CYS A O 1
ATOM 663 N N . LEU A 1 88 ? -14.852 38.25 21.375 1 94.69 88 LEU A N 1
ATOM 664 C CA . LEU A 1 88 ? -13.703 39.062 21.734 1 94.69 88 LEU A CA 1
ATOM 665 C C . LEU A 1 88 ? -13.547 39.156 23.25 1 94.69 88 LEU A C 1
ATOM 667 O O . LEU A 1 88 ? -14.516 39.406 23.969 1 94.69 88 LEU A O 1
ATOM 671 N N . ALA A 1 89 ? -12.383 38.875 23.75 1 91.38 89 ALA A N 1
ATOM 672 C CA . ALA A 1 89 ? -11.953 39 25.125 1 91.38 89 ALA A CA 1
ATOM 673 C C . ALA A 1 89 ? -12.672 38 26.031 1 91.38 89 ALA A C 1
ATOM 675 O O . ALA A 1 89 ? -12.797 38.188 27.234 1 91.38 89 ALA A O 1
ATOM 676 N N . MET A 1 90 ? -13.219 36.969 25.453 1 95.88 90 MET A N 1
ATOM 677 C CA . MET A 1 90 ? -13.859 35.938 26.234 1 95.88 90 MET A CA 1
ATOM 678 C C . MET A 1 90 ? -13.109 34.625 26.109 1 95.88 90 MET A C 1
ATOM 680 O O . MET A 1 90 ? -12.758 34.188 25 1 95.88 90 MET A O 1
ATOM 684 N N . THR A 1 91 ? -12.922 34.031 27.25 1 96.69 91 THR A N 1
ATOM 685 C CA . THR A 1 91 ? -12.312 32.688 27.266 1 96.69 91 THR A CA 1
ATOM 686 C C . THR A 1 91 ? -13.344 31.625 26.906 1 96.69 91 THR A C 1
ATOM 688 O O . THR A 1 91 ? -14.547 31.875 26.938 1 96.69 91 THR A O 1
ATOM 691 N N . ALA A 1 92 ? -12.789 30.484 26.531 1 96.94 92 ALA A N 1
ATOM 692 C CA . ALA A 1 92 ? -13.656 29.422 26.016 1 96.94 92 ALA A CA 1
ATOM 693 C C . ALA A 1 92 ? -14.672 28.984 27.078 1 96.94 92 ALA A C 1
ATOM 695 O O . ALA A 1 92 ? -15.812 28.656 26.75 1 96.94 92 ALA A O 1
ATOM 696 N N . ASP A 1 93 ? -14.273 28.969 28.359 1 96.5 93 ASP A N 1
ATOM 697 C CA . ASP A 1 93 ? -15.164 28.516 29.406 1 96.5 93 ASP A CA 1
ATOM 698 C C . ASP A 1 93 ? -16.375 29.438 29.547 1 96.5 93 ASP A C 1
ATOM 700 O O . ASP A 1 93 ? -17.453 29 29.953 1 96.5 93 ASP A O 1
ATOM 704 N N . VAL A 1 94 ? -16.188 30.641 29.219 1 96.19 94 VAL A N 1
ATOM 705 C CA . VAL A 1 94 ? -17.266 31.625 29.328 1 96.19 94 VAL A CA 1
ATOM 706 C C . VAL A 1 94 ? -18.062 31.656 28.031 1 96.19 94 VAL A C 1
ATOM 708 O O . VAL A 1 94 ? -19.297 31.703 28.062 1 96.19 94 VAL A O 1
ATOM 711 N N . ALA A 1 95 ? -17.469 31.594 26.953 1 96.25 95 ALA A N 1
ATOM 712 C CA . ALA A 1 95 ? -18.094 31.797 25.641 1 96.25 95 ALA A CA 1
ATOM 713 C C . ALA A 1 95 ? -18.875 30.562 25.203 1 96.25 95 ALA A C 1
ATOM 715 O O . ALA A 1 95 ? -19.969 30.688 24.656 1 96.25 95 ALA A O 1
ATOM 716 N N . LEU A 1 96 ? -18.359 29.375 25.406 1 95.44 96 LEU A N 1
ATOM 717 C CA . LEU A 1 96 ? -18.906 28.141 24.828 1 95.44 96 LEU A CA 1
ATOM 718 C C . LEU A 1 96 ? -20.344 27.938 25.281 1 95.44 96 LEU A C 1
ATOM 720 O O . LEU A 1 96 ? -21.219 27.641 24.469 1 95.44 96 LEU A O 1
ATOM 724 N N . PRO A 1 97 ? -20.672 28.125 26.562 1 92.75 97 PRO A N 1
ATOM 725 C CA . PRO A 1 97 ? -22.062 27.953 26.969 1 92.75 97 PRO A CA 1
ATOM 726 C C . PRO A 1 97 ? -23.016 28.922 26.266 1 92.75 97 PRO A C 1
ATOM 728 O O . PRO A 1 97 ? -24.203 28.641 26.141 1 92.75 97 PRO A O 1
ATOM 731 N N . LEU A 1 98 ? -22.484 30 25.781 1 92.75 98 LEU A N 1
ATOM 732 C CA . LEU A 1 98 ? -23.312 31.031 25.156 1 92.75 98 LEU A CA 1
ATOM 733 C C . LEU A 1 98 ? -23.516 30.75 23.688 1 92.75 98 LEU A C 1
ATOM 735 O O . LEU A 1 98 ? -24.594 31.016 23.141 1 92.75 98 LEU A O 1
ATOM 739 N N . VAL A 1 99 ? -22.531 30.156 23.047 1 93.81 99 VAL A N 1
ATOM 740 C CA . VAL A 1 99 ? -22.578 30.094 21.594 1 93.81 99 VAL A CA 1
ATOM 741 C C . VAL A 1 99 ? -22.891 28.672 21.141 1 93.81 99 VAL A C 1
ATOM 743 O O . VAL A 1 99 ? -22.891 28.375 19.953 1 93.81 99 VAL A O 1
ATOM 746 N N . THR A 1 100 ? -23.078 27.656 21.984 1 87.12 100 THR A N 1
ATOM 747 C CA . THR A 1 100 ? -23.422 26.297 21.609 1 87.12 100 THR A CA 1
ATOM 748 C C . THR A 1 100 ? -24.891 26 21.906 1 87.12 100 THR A C 1
ATOM 750 O O . THR A 1 100 ? -25.312 24.844 21.922 1 87.12 100 THR A O 1
ATOM 753 N N . ASN A 1 101 ? -25.625 26.906 22 1 76.12 101 ASN A N 1
ATOM 754 C CA . ASN A 1 101 ? -27.047 26.672 22.172 1 76.12 101 ASN A CA 1
ATOM 755 C C . ASN A 1 101 ? -27.703 26.141 20.906 1 76.12 101 ASN A C 1
ATOM 757 O O . ASN A 1 101 ? -27.062 26.094 19.859 1 76.12 101 ASN A O 1
ATOM 761 N N . ASP A 1 102 ? -28.797 25.547 20.984 1 66.25 102 ASP A N 1
ATOM 762 C CA . ASP A 1 102 ? -29.5 24.75 19.969 1 66.25 102 ASP A CA 1
ATOM 763 C C . ASP A 1 102 ? -29.562 25.484 18.641 1 66.25 102 ASP A C 1
ATOM 765 O O . ASP A 1 102 ? -29.594 24.859 17.578 1 66.25 102 ASP A O 1
ATOM 769 N N . ASP A 1 103 ? -29.328 26.672 18.656 1 74.94 103 ASP A N 1
ATOM 770 C CA . ASP A 1 103 ? -29.547 27.391 17.406 1 74.94 103 ASP A CA 1
ATOM 771 C C . ASP A 1 103 ? -28.219 27.703 16.719 1 74.94 103 ASP A C 1
ATOM 773 O O . ASP A 1 103 ? -28.219 28.109 15.547 1 74.94 103 ASP A O 1
ATOM 777 N N . CYS A 1 104 ? -27.125 27.531 17.422 1 75.62 104 CYS A N 1
ATOM 778 C CA . CYS A 1 104 ? -25.828 27.828 16.844 1 75.62 104 CYS A CA 1
ATOM 779 C C . CYS A 1 104 ? -25.031 26.562 16.578 1 75.62 104 CYS A C 1
ATOM 781 O O . CYS A 1 104 ? -24.703 25.828 17.516 1 75.62 104 CYS A O 1
ATOM 783 N N . ARG A 1 105 ? -24.875 26.141 15.383 1 89 105 ARG A N 1
ATOM 784 C CA . ARG A 1 105 ? -24.078 25 15 1 89 105 ARG A CA 1
ATOM 785 C C . ARG A 1 105 ? -22.703 25.438 14.5 1 89 105 ARG A C 1
ATOM 787 O O . ARG A 1 105 ? -22.562 25.844 13.344 1 89 105 ARG A O 1
ATOM 794 N N . ILE A 1 106 ? -21.75 25.5 15.492 1 95.94 106 ILE A N 1
ATOM 795 C CA . ILE A 1 106 ? -20.406 25.922 15.133 1 95.94 106 ILE A CA 1
ATOM 796 C C . ILE A 1 106 ? -19.453 24.75 15.258 1 95.94 106 ILE A C 1
ATOM 798 O O . ILE A 1 106 ? -19.734 23.781 15.969 1 95.94 106 ILE A O 1
ATOM 802 N N . ASP A 1 107 ? -18.328 24.844 14.602 1 96.75 107 ASP A N 1
ATOM 803 C CA . ASP A 1 107 ? -17.375 23.75 14.555 1 96.75 107 ASP A CA 1
ATOM 804 C C . ASP A 1 107 ? -16.172 24.047 15.461 1 96.75 107 ASP A C 1
ATOM 806 O O . ASP A 1 107 ? -15.438 23.125 15.836 1 96.75 107 ASP A O 1
ATOM 810 N N . ALA A 1 108 ? -15.992 25.359 15.82 1 97.81 108 ALA A N 1
ATOM 811 C CA . ALA A 1 108 ? -14.781 25.688 16.578 1 97.81 108 ALA A CA 1
ATOM 812 C C . ALA A 1 108 ? -14.977 26.984 17.375 1 97.81 108 ALA A C 1
ATOM 814 O O . ALA A 1 108 ? -15.805 27.812 17.031 1 97.81 108 ALA A O 1
ATOM 815 N N . TYR A 1 109 ? -14.266 27.031 18.406 1 98.12 109 TYR A N 1
ATOM 816 C CA . TYR A 1 109 ? -14.094 28.266 19.141 1 98.12 109 TYR A CA 1
ATOM 817 C C . TYR A 1 109 ? -12.633 28.703 19.156 1 98.12 109 TYR A C 1
ATOM 819 O O . TYR A 1 109 ? -11.742 27.906 19.406 1 98.12 109 TYR A O 1
ATOM 827 N N . TRP A 1 110 ? -12.398 29.969 18.828 1 98.25 110 TRP A N 1
ATOM 828 C CA . TRP A 1 110 ? -11.078 30.578 18.844 1 98.25 110 TRP A CA 1
ATOM 829 C C . TRP A 1 110 ? -10.992 31.641 19.953 1 98.25 110 TRP A C 1
ATOM 831 O O . TRP A 1 110 ? -11.711 32.625 19.922 1 98.25 110 TRP A O 1
ATOM 841 N N . ALA A 1 111 ? -10.102 31.375 20.906 1 97.69 111 ALA A N 1
ATOM 842 C CA . ALA A 1 111 ? -9.891 32.344 22 1 97.69 111 ALA A CA 1
ATOM 843 C C . ALA A 1 111 ? -8.594 33.125 21.797 1 97.69 111 ALA A C 1
ATOM 845 O O . ALA A 1 111 ? -7.559 32.531 21.453 1 97.69 111 ALA A O 1
ATOM 846 N N . ASP A 1 112 ? -8.617 34.375 22.094 1 95.25 112 ASP A N 1
ATOM 847 C CA . ASP A 1 112 ? -7.406 35.188 22.016 1 95.25 112 ASP A CA 1
ATOM 848 C C . ASP A 1 112 ? -6.426 34.844 23.125 1 95.25 112 ASP A C 1
ATOM 850 O O . ASP A 1 112 ? -5.219 35.062 22.984 1 95.25 112 ASP A O 1
ATOM 854 N N . ASP A 1 113 ? -7.035 34.375 24.156 1 96.38 113 ASP A N 1
ATOM 855 C CA . ASP A 1 113 ? -6.227 34 25.312 1 96.38 113 ASP A CA 1
ATOM 856 C C . ASP A 1 113 ? -6.645 32.625 25.859 1 96.38 113 ASP A C 1
ATOM 858 O O . ASP A 1 113 ? -7.75 32.5 26.391 1 96.38 113 ASP A O 1
ATOM 862 N N . ALA A 1 114 ? -5.754 31.75 25.859 1 97 114 ALA A N 1
ATOM 863 C CA . ALA A 1 114 ? -6.02 30.406 26.359 1 97 114 ALA A CA 1
ATOM 864 C C . ALA A 1 114 ? -5.641 30.297 27.844 1 97 114 ALA A C 1
ATOM 866 O O . ALA A 1 114 ? -5.777 29.219 28.438 1 97 114 ALA A O 1
ATOM 867 N N . ARG A 1 115 ? -5.137 31.359 28.359 1 97.06 115 ARG A N 1
ATOM 868 C CA . ARG A 1 115 ? -4.844 31.516 29.781 1 97.06 115 ARG A CA 1
ATOM 869 C C . ARG A 1 115 ? -3.744 30.547 30.219 1 97.06 115 ARG A C 1
ATOM 871 O O . ARG A 1 115 ? -3.84 29.938 31.281 1 97.06 115 ARG A O 1
ATOM 878 N N . ILE A 1 116 ? -2.777 30.359 29.375 1 97.25 116 ILE A N 1
ATOM 879 C CA . ILE A 1 116 ? -1.579 29.609 29.719 1 97.25 116 ILE A CA 1
ATOM 880 C C . ILE A 1 116 ? -0.628 30.484 30.531 1 97.25 116 ILE A C 1
ATOM 882 O O . ILE A 1 116 ? -0.369 31.641 30.156 1 97.25 116 ILE A O 1
ATOM 886 N N . ASP A 1 117 ? -0.177 29.984 31.625 1 95.38 117 ASP A N 1
ATOM 887 C CA . ASP A 1 117 ? 0.728 30.719 32.5 1 95.38 117 ASP A CA 1
ATOM 888 C C . ASP A 1 117 ? 2.127 30.109 32.5 1 95.38 117 ASP A C 1
ATOM 890 O O . ASP A 1 117 ? 2.381 29.109 33.156 1 95.38 117 ASP A O 1
ATOM 894 N N . GLU A 1 118 ? 3.049 30.734 31.766 1 94 118 GLU A N 1
ATOM 895 C CA . GLU A 1 118 ? 4.402 30.188 31.625 1 94 118 GLU A CA 1
ATOM 896 C C . GLU A 1 118 ? 5.176 30.297 32.938 1 94 118 GLU A C 1
ATOM 898 O O . GLU A 1 118 ? 6.234 29.688 33.094 1 94 118 GLU A O 1
ATOM 903 N N . GLY A 1 119 ? 4.676 31.031 33.875 1 93.31 119 GLY A N 1
ATOM 904 C CA . GLY A 1 119 ? 5.301 31.125 35.188 1 93.31 119 GLY A CA 1
ATOM 905 C C . GLY A 1 119 ? 4.969 29.953 36.094 1 93.31 119 GLY A C 1
ATOM 906 O O . GLY A 1 119 ? 5.555 29.812 37.156 1 93.31 119 GLY A O 1
ATOM 907 N N . ARG A 1 120 ? 4.07 29.188 35.656 1 93.62 120 ARG A N 1
ATOM 908 C CA . ARG A 1 120 ? 3.643 28.031 36.438 1 93.62 120 ARG A CA 1
ATOM 909 C C . ARG A 1 120 ? 3.963 26.734 35.688 1 93.62 120 ARG A C 1
ATOM 911 O O . ARG A 1 120 ? 4.211 26.734 34.5 1 93.62 120 ARG A O 1
ATOM 918 N N . GLY A 1 121 ? 4.055 25.656 36.469 1 90.12 121 GLY A N 1
ATOM 919 C CA . GLY A 1 121 ? 4.297 24.344 35.906 1 90.12 121 GLY A CA 1
ATOM 920 C C . GLY A 1 121 ? 3.057 23.719 35.281 1 90.12 121 GLY A C 1
ATOM 921 O O . GLY A 1 121 ? 1.962 24.281 35.375 1 90.12 121 GLY A O 1
ATOM 922 N N . VAL A 1 122 ? 3.225 22.656 34.625 1 88.38 122 VAL A N 1
ATOM 923 C CA . VAL A 1 122 ? 2.191 21.953 33.875 1 88.38 122 VAL A CA 1
ATOM 924 C C . VAL A 1 122 ? 1.042 21.578 34.812 1 88.38 122 VAL A C 1
ATOM 926 O O . VAL A 1 122 ? -0.127 21.641 34.406 1 88.38 122 VAL A O 1
ATOM 929 N N . ALA A 1 123 ? 1.347 21.234 36 1 91.44 123 ALA A N 1
ATOM 930 C CA . ALA A 1 123 ? 0.343 20.766 36.969 1 91.44 123 ALA A CA 1
ATOM 931 C C . ALA A 1 123 ? -0.408 21.953 37.562 1 91.44 123 ALA A C 1
ATOM 933 O O . ALA A 1 123 ? -1.464 21.766 38.188 1 91.44 123 ALA A O 1
ATOM 934 N N . ASP A 1 124 ? 0.057 23.125 37.344 1 94.06 124 ASP A N 1
ATOM 935 C CA . ASP A 1 124 ? -0.511 24.281 38 1 94.06 124 ASP A CA 1
ATOM 936 C C . ASP A 1 124 ? -1.148 25.25 37 1 94.06 124 ASP A C 1
ATOM 938 O O . ASP A 1 124 ? -1.057 26.469 37.156 1 94.06 124 ASP A O 1
ATOM 942 N N . GLN A 1 125 ? -1.699 24.719 35.938 1 96.75 125 GLN A N 1
ATOM 943 C CA . GLN A 1 125 ? -2.406 25.531 34.969 1 96.75 125 GLN A CA 1
ATOM 944 C C . GLN A 1 125 ? -3.9 25.578 35.281 1 96.75 125 GLN A C 1
ATOM 946 O O . GLN A 1 125 ? -4.719 25.078 34.5 1 96.75 125 GLN A O 1
ATOM 951 N N . VAL A 1 126 ? -4.277 26.281 36.25 1 96 126 VAL A N 1
ATOM 952 C CA . VAL A 1 126 ? -5.609 26.219 36.844 1 96 126 VAL A CA 1
ATOM 953 C C . VAL A 1 126 ? -6.645 26.734 35.844 1 96 126 VAL A C 1
ATOM 955 O O . VAL A 1 126 ? -7.676 26.094 35.625 1 96 126 VAL A O 1
ATOM 958 N N . GLU A 1 127 ? -6.367 27.875 35.281 1 96.12 127 GLU A N 1
ATOM 959 C CA . GLU A 1 127 ? -7.332 28.469 34.375 1 96.12 127 GLU A CA 1
ATOM 960 C C . GLU A 1 127 ? -7.473 27.641 33.094 1 96.12 127 GLU A C 1
ATOM 962 O O . GLU A 1 127 ? -8.586 27.406 32.594 1 96.12 127 GLU A O 1
ATOM 967 N N . ALA A 1 128 ? -6.371 27.188 32.562 1 97.12 128 ALA A N 1
ATOM 968 C CA . ALA A 1 128 ? -6.406 26.344 31.375 1 97.12 128 ALA A CA 1
ATOM 969 C C . ALA A 1 128 ? -7.152 25.031 31.641 1 97.12 128 ALA A C 1
ATOM 971 O O . ALA A 1 128 ? -7.879 24.531 30.781 1 97.12 128 ALA A O 1
ATOM 972 N N . GLU A 1 129 ? -7.008 24.5 32.812 1 97 129 GLU A N 1
ATOM 973 C CA . GLU A 1 129 ? -7.703 23.281 33.188 1 97 129 GLU A CA 1
ATOM 974 C C . GLU A 1 129 ? -9.211 23.516 33.281 1 97 129 GLU A C 1
ATOM 976 O O . GLU A 1 129 ? -9.992 22.656 32.875 1 97 129 GLU A O 1
ATOM 981 N N . ARG A 1 130 ? -9.492 24.625 33.844 1 96.5 130 ARG A N 1
ATOM 982 C CA . ARG A 1 130 ? -10.906 24.984 33.906 1 96.5 130 ARG A CA 1
ATOM 983 C C . ARG A 1 130 ? -11.508 25.078 32.5 1 96.5 130 ARG A C 1
ATOM 985 O O . ARG A 1 130 ? -12.594 24.547 32.25 1 96.5 130 ARG A O 1
ATOM 992 N N . ILE A 1 131 ? -10.859 25.719 31.641 1 97.5 131 ILE A N 1
ATOM 993 C CA . ILE A 1 131 ? -11.305 25.859 30.266 1 97.5 131 ILE A CA 1
ATOM 994 C C . ILE A 1 131 ? -11.445 24.484 29.625 1 97.5 131 ILE A C 1
ATOM 996 O O . ILE A 1 131 ? -12.445 24.203 28.953 1 97.5 131 ILE A O 1
ATOM 1000 N N . SER A 1 132 ? -10.461 23.656 29.859 1 96.06 132 SER A N 1
ATOM 1001 C CA . SER A 1 132 ? -10.461 22.312 29.312 1 96.06 132 SER A CA 1
ATOM 1002 C C . SER A 1 132 ? -11.664 21.516 29.797 1 96.06 132 SER A C 1
ATOM 1004 O O . SER A 1 132 ? -12.273 20.75 29.031 1 96.06 132 SER A O 1
ATOM 1006 N N . SER A 1 133 ? -12.008 21.656 31.016 1 96.12 133 SER A N 1
ATOM 1007 C CA . SER A 1 133 ? -13.156 20.969 31.594 1 96.12 133 SER A CA 1
ATOM 1008 C C . SER A 1 133 ? -14.453 21.391 30.922 1 96.12 133 SER A C 1
ATOM 1010 O O . SER A 1 133 ? -15.281 20.547 30.562 1 96.12 133 SER A O 1
ATOM 1012 N N . VAL A 1 134 ? -14.586 22.641 30.734 1 96.19 134 VAL A N 1
ATOM 1013 C CA . VAL A 1 134 ? -15.789 23.156 30.094 1 96.19 134 VAL A CA 1
ATOM 1014 C C . VAL A 1 134 ? -15.828 22.719 28.625 1 96.19 134 VAL A C 1
ATOM 1016 O O . VAL A 1 134 ? -16.875 22.328 28.125 1 96.19 134 VAL A O 1
ATOM 1019 N N . ARG A 1 135 ? -14.711 22.781 28.031 1 95.38 135 ARG A N 1
ATOM 1020 C CA . ARG A 1 135 ? -14.617 22.359 26.641 1 95.38 135 ARG A CA 1
ATOM 1021 C C . ARG A 1 135 ? -15.023 20.891 26.469 1 95.38 135 ARG A C 1
ATOM 1023 O O . ARG A 1 135 ? -15.719 20.547 25.516 1 95.38 135 ARG A O 1
ATOM 1030 N N . SER A 1 136 ? -14.617 20.047 27.359 1 94.44 136 SER A N 1
ATOM 1031 C CA . SER A 1 136 ? -14.922 18.609 27.297 1 94.44 136 SER A CA 1
ATOM 1032 C C . SER A 1 136 ? -16.422 18.359 27.375 1 94.44 136 SER A C 1
ATOM 1034 O O . SER A 1 136 ? -16.922 17.375 26.844 1 94.44 136 SER A O 1
ATOM 1036 N N . ALA A 1 137 ? -17.141 19.281 27.922 1 93.56 137 ALA A N 1
ATOM 1037 C CA . ALA A 1 137 ? -18.578 19.172 28.047 1 93.56 137 ALA A CA 1
ATOM 1038 C C . ALA A 1 137 ? -19.281 19.609 26.766 1 93.56 137 ALA A C 1
ATOM 1040 O O . ALA A 1 137 ? -20.484 19.422 26.609 1 93.56 137 ALA A O 1
ATOM 1041 N N . HIS A 1 138 ? -18.531 20.188 25.906 1 93.19 138 HIS A N 1
ATOM 1042 C CA . HIS A 1 138 ? -19.062 20.641 24.625 1 93.19 138 HIS A CA 1
ATOM 1043 C C . HIS A 1 138 ? -18.438 19.875 23.469 1 93.19 138 HIS A C 1
ATOM 1045 O O . HIS A 1 138 ? -17.781 20.469 22.609 1 93.19 138 HIS A O 1
ATOM 1051 N N . SER A 1 139 ? -18.766 18.656 23.359 1 88.25 139 SER A N 1
ATOM 1052 C CA . SER A 1 139 ? -18.094 17.719 22.453 1 88.25 139 SER A CA 1
ATOM 1053 C C . SER A 1 139 ? -18.484 17.969 21 1 88.25 139 SER A C 1
ATOM 1055 O O . SER A 1 139 ? -17.844 17.453 20.078 1 88.25 139 SER A O 1
ATOM 1057 N N . SER A 1 140 ? -19.484 18.75 20.812 1 89.5 140 SER A N 1
ATOM 1058 C CA . SER A 1 140 ? -19.906 19.062 19.438 1 89.5 140 SER A CA 1
ATOM 1059 C C . SER A 1 140 ? -18.906 20 18.75 1 89.5 140 SER A C 1
ATOM 1061 O O . SER A 1 140 ? -18.906 20.109 17.531 1 89.5 140 SER A O 1
ATOM 1063 N N . ILE A 1 141 ? -18.156 20.703 19.547 1 93.25 141 ILE A N 1
ATOM 1064 C CA . ILE A 1 141 ? -17.125 21.594 19.016 1 93.25 141 ILE A CA 1
ATOM 1065 C C . ILE A 1 141 ? -15.898 20.781 18.609 1 93.25 141 ILE A C 1
ATOM 1067 O O . ILE A 1 141 ? -15.219 20.203 19.469 1 93.25 141 ILE A O 1
ATOM 1071 N N . LYS A 1 142 ? -15.594 20.828 17.438 1 95.06 142 LYS A N 1
ATOM 1072 C CA . LYS A 1 142 ? -14.547 19.969 16.891 1 95.06 142 LYS A CA 1
ATOM 1073 C C . LYS A 1 142 ? -13.156 20.484 17.266 1 95.06 142 LYS A C 1
ATOM 1075 O O . LYS A 1 142 ? -12.266 19.703 17.594 1 95.06 142 LYS A O 1
ATOM 1080 N N . PHE A 1 143 ? -13.031 21.859 17.203 1 97.88 143 PHE A N 1
ATOM 1081 C CA . PHE A 1 143 ? -11.695 22.391 17.422 1 97.88 143 PHE A CA 1
ATOM 1082 C C . PHE A 1 143 ? -11.719 23.531 18.422 1 97.88 143 PHE A C 1
ATOM 1084 O O . PHE A 1 143 ? -12.633 24.359 18.406 1 97.88 143 PHE A O 1
ATOM 1091 N N . TYR A 1 144 ? -10.75 23.516 19.266 1 98.25 144 TYR A N 1
ATOM 1092 C CA . TYR A 1 144 ? -10.438 24.672 20.109 1 98.25 144 TYR A CA 1
ATOM 1093 C C . TYR A 1 144 ? -9.109 25.297 19.703 1 98.25 144 TYR A C 1
ATOM 1095 O O . TYR A 1 144 ? -8.055 24.688 19.828 1 98.25 144 TYR A O 1
ATOM 1103 N N . PHE A 1 145 ? -9.172 26.5 19.156 1 98.44 145 PHE A N 1
ATOM 1104 C CA . PHE A 1 145 ? -8.016 27.344 18.844 1 98.44 145 PHE A CA 1
ATOM 1105 C C . PHE A 1 145 ? -7.668 28.25 20.016 1 98.44 145 PHE A C 1
ATOM 1107 O O . PHE A 1 145 ? -8.43 29.172 20.328 1 98.44 145 PHE A O 1
ATOM 1114 N N . GLY A 1 146 ? -6.527 28.016 20.609 1 98.06 146 GLY A N 1
ATOM 1115 C CA . GLY A 1 146 ? -6.164 28.797 21.797 1 98.06 146 GLY A CA 1
ATOM 1116 C C . GLY A 1 146 ? -5.016 29.75 21.547 1 98.06 146 GLY A C 1
ATOM 1117 O O . GLY A 1 146 ? -3.932 29.344 21.125 1 98.06 146 GLY A O 1
ATOM 1118 N N . GLY A 1 147 ? -5.227 30.969 21.875 1 97.06 147 GLY A N 1
ATOM 1119 C CA . GLY A 1 147 ? -4.184 31.969 21.734 1 97.06 147 GLY A CA 1
ATOM 1120 C C . GLY A 1 147 ? -3.115 31.875 22.812 1 97.06 147 GLY A C 1
ATOM 1121 O O . GLY A 1 147 ? -3.428 31.781 24 1 97.06 147 GLY A O 1
ATOM 1122 N N . VAL A 1 148 ? -1.905 31.844 22.375 1 97 148 VAL A N 1
ATOM 1123 C CA . VAL A 1 148 ? -0.716 31.812 23.234 1 97 148 VAL A CA 1
ATOM 1124 C C . VAL A 1 148 ? 0.255 32.906 22.781 1 97 148 VAL A C 1
ATOM 1126 O O . VAL A 1 148 ? 0.669 32.938 21.625 1 97 148 VAL A O 1
ATOM 1129 N N . ALA A 1 149 ? 0.649 33.781 23.734 1 94 149 ALA A N 1
ATOM 1130 C CA . ALA A 1 149 ? 1.451 34.969 23.391 1 94 149 ALA A CA 1
ATOM 1131 C C . ALA A 1 149 ? 0.83 35.719 22.219 1 94 149 ALA A C 1
ATOM 1133 O O . ALA A 1 149 ? 1.507 36.031 21.234 1 94 149 ALA A O 1
ATOM 1134 N N . PHE A 1 150 ? -0.403 35.938 22.375 1 91.94 150 PHE A N 1
ATOM 1135 C CA . PHE A 1 150 ? -1.233 36.562 21.344 1 91.94 150 PHE A CA 1
ATOM 1136 C C . PHE A 1 150 ? -1.346 38.062 21.562 1 91.94 150 PHE A C 1
ATOM 1138 O O . PHE A 1 150 ? -1.218 38.562 22.688 1 91.94 150 PHE A O 1
ATOM 1145 N N . LYS A 1 151 ? -1.62 38.75 20.516 1 82.12 151 LYS A N 1
ATOM 1146 C CA . LYS A 1 151 ? -1.687 40.219 20.594 1 82.12 151 LYS A CA 1
ATOM 1147 C C . LYS A 1 151 ? -2.76 40.656 21.578 1 82.12 151 LYS A C 1
ATOM 1149 O O . LYS A 1 151 ? -3.771 39.969 21.766 1 82.12 151 LYS A O 1
ATOM 1154 N N . LYS A 1 152 ? -2.533 41.875 22.156 1 80.88 152 LYS A N 1
ATOM 1155 C CA . LYS A 1 152 ? -3.465 42.562 23.047 1 80.88 152 LYS A CA 1
ATOM 1156 C C . LYS A 1 152 ? -3.75 41.719 24.297 1 80.88 152 LYS A C 1
ATOM 1158 O O . LYS A 1 152 ? -4.793 41.875 24.938 1 80.88 152 LYS A O 1
ATOM 1163 N N . GLN A 1 153 ? -2.93 40.75 24.516 1 86.5 153 GLN A N 1
ATOM 1164 C CA . GLN A 1 153 ? -2.963 39.969 25.734 1 86.5 153 GLN A CA 1
ATOM 1165 C C . GLN A 1 153 ? -1.681 40.125 26.547 1 86.5 153 GLN A C 1
ATOM 1167 O O . GLN A 1 153 ? -0.836 40.969 26.203 1 86.5 153 GLN A O 1
ATOM 1172 N N . ARG A 1 154 ? -1.704 39.438 27.656 1 87.19 154 ARG A N 1
ATOM 1173 C CA . ARG A 1 154 ? -0.483 39.531 28.453 1 87.19 154 ARG A CA 1
ATOM 1174 C C . ARG A 1 154 ? 0.737 39.156 27.625 1 87.19 154 ARG A C 1
ATOM 1176 O O . ARG A 1 154 ? 0.729 38.125 26.938 1 87.19 154 ARG A O 1
ATOM 1183 N N . VAL A 1 155 ? 1.743 40 27.75 1 89.69 155 VAL A N 1
ATOM 1184 C CA . VAL A 1 155 ? 2.957 39.781 26.969 1 89.69 155 VAL A CA 1
ATOM 1185 C C . VAL A 1 155 ? 3.74 38.594 27.562 1 89.69 155 VAL A C 1
ATOM 1187 O O . VAL A 1 155 ? 3.928 38.531 28.781 1 89.69 155 VAL A O 1
ATOM 1190 N N . VAL A 1 156 ? 4.121 37.688 26.734 1 93.31 156 VAL A N 1
ATOM 1191 C CA . VAL A 1 156 ? 5.016 36.594 27.094 1 93.31 156 VAL A CA 1
ATOM 1192 C C . VAL A 1 156 ? 6.426 36.906 26.594 1 93.31 156 VAL A C 1
ATOM 1194 O O . VAL A 1 156 ? 6.621 37.188 25.406 1 93.31 156 VAL A O 1
ATOM 1197 N N . ALA A 1 157 ? 7.383 36.812 27.438 1 93.88 157 ALA A N 1
ATOM 1198 C CA . ALA A 1 157 ? 8.766 37.125 27.078 1 93.88 157 ALA A CA 1
ATOM 1199 C C . ALA A 1 157 ? 9.289 36.094 26.062 1 93.88 157 ALA A C 1
ATOM 1201 O O . ALA A 1 157 ? 8.898 34.938 26.094 1 93.88 157 ALA A O 1
ATOM 1202 N N . GLU A 1 158 ? 10.164 36.594 25.203 1 93.75 158 GLU A N 1
ATOM 1203 C CA . GLU A 1 158 ? 10.719 35.781 24.156 1 93.75 158 GLU A CA 1
ATOM 1204 C C . GLU A 1 158 ? 11.328 34.5 24.719 1 93.75 158 GLU A C 1
ATOM 1206 O O . GLU A 1 158 ? 11.18 33.406 24.141 1 93.75 158 GLU A O 1
ATOM 1211 N N . GLU A 1 159 ? 11.961 34.594 25.781 1 94.88 159 GLU A N 1
ATOM 1212 C CA . GLU A 1 159 ? 12.648 33.438 26.391 1 94.88 159 GLU A CA 1
ATOM 1213 C C . GLU A 1 159 ? 11.656 32.406 26.875 1 94.88 159 GLU A C 1
ATOM 1215 O O . GLU A 1 159 ? 12.023 31.25 27.125 1 94.88 159 GLU A O 1
ATOM 1220 N N . ASP A 1 160 ? 10.383 32.812 26.984 1 95.38 160 ASP A N 1
ATOM 1221 C CA . ASP A 1 160 ? 9.375 31.922 27.547 1 95.38 160 ASP A CA 1
ATOM 1222 C C . ASP A 1 160 ? 8.453 31.391 26.453 1 95.38 160 ASP A C 1
ATOM 1224 O O . ASP A 1 160 ? 7.52 30.625 26.75 1 95.38 160 ASP A O 1
ATOM 1228 N N . TRP A 1 161 ? 8.648 31.734 25.219 1 96.31 161 TRP A N 1
ATOM 1229 C CA . TRP A 1 161 ? 7.762 31.328 24.141 1 96.31 161 TRP A CA 1
ATOM 1230 C C . TRP A 1 161 ? 7.68 29.812 24.047 1 96.31 161 TRP A C 1
ATOM 1232 O O . TRP A 1 161 ? 6.586 29.234 24.016 1 96.31 161 TRP A O 1
ATOM 1242 N N . SER A 1 162 ? 8.844 29.156 24.031 1 96.38 162 SER A N 1
ATOM 1243 C CA . SER A 1 162 ? 8.883 27.703 23.891 1 96.38 162 SER A CA 1
ATOM 1244 C C . SER A 1 162 ? 8.172 27.016 25.047 1 96.38 162 SER A C 1
ATOM 1246 O O . SER A 1 162 ? 7.414 26.062 24.844 1 96.38 162 SER A O 1
ATOM 1248 N N . LYS A 1 163 ? 8.414 27.5 26.188 1 96.69 163 LYS A N 1
ATOM 1249 C CA . LYS A 1 163 ? 7.773 26.938 27.375 1 96.69 163 LYS A CA 1
ATOM 1250 C C . LYS A 1 163 ? 6.258 27.125 27.312 1 96.69 163 LYS A C 1
ATOM 1252 O O . LYS A 1 163 ? 5.504 26.203 27.625 1 96.69 163 LYS A O 1
ATOM 1257 N N . ALA A 1 164 ? 5.82 28.297 26.906 1 97.06 164 ALA A N 1
ATOM 1258 C CA . ALA A 1 164 ? 4.395 28.578 26.797 1 97.06 164 ALA A CA 1
ATOM 1259 C C . ALA A 1 164 ? 3.709 27.609 25.844 1 97.06 164 ALA A C 1
ATOM 1261 O O . ALA A 1 164 ? 2.629 27.094 26.125 1 97.06 164 ALA A O 1
ATOM 1262 N N . VAL A 1 165 ? 4.375 27.391 24.766 1 97.69 165 VAL A N 1
ATOM 1263 C CA . VAL A 1 165 ? 3.807 26.5 23.75 1 97.69 165 VAL A CA 1
ATOM 1264 C C . VAL A 1 165 ? 3.729 25.078 24.297 1 97.69 165 VAL A C 1
ATOM 1266 O O . VAL A 1 165 ? 2.695 24.406 24.172 1 97.69 165 VAL A O 1
ATOM 1269 N N . ALA A 1 166 ? 4.785 24.609 24.906 1 96.31 166 ALA A N 1
ATOM 1270 C CA . ALA A 1 166 ? 4.832 23.25 25.469 1 96.31 166 ALA A CA 1
ATOM 1271 C C . ALA A 1 166 ? 3.736 23.062 26.5 1 96.31 166 ALA A C 1
ATOM 1273 O O . ALA A 1 166 ? 3.141 21.984 26.578 1 96.31 166 ALA A O 1
ATOM 1274 N N . LEU A 1 167 ? 3.469 24.109 27.234 1 97.06 167 LEU A N 1
ATOM 1275 C CA . LEU A 1 167 ? 2.43 24.047 28.25 1 97.06 167 LEU A CA 1
ATOM 1276 C C . LEU A 1 167 ? 1.042 24.062 27.625 1 97.06 167 LEU A C 1
ATOM 1278 O O . LEU A 1 167 ? 0.093 23.516 28.188 1 97.06 167 LEU A O 1
ATOM 1282 N N . ALA A 1 168 ? 0.926 24.656 26.5 1 97.75 168 ALA A N 1
ATOM 1283 C CA . ALA A 1 168 ? -0.37 24.938 25.891 1 97.75 168 ALA A CA 1
ATOM 1284 C C . ALA A 1 168 ? -0.912 23.719 25.156 1 97.75 168 ALA A C 1
ATOM 1286 O O . ALA A 1 168 ? -2.119 23.453 25.172 1 97.75 168 ALA A O 1
ATOM 1287 N N . THR A 1 169 ? -0.055 22.891 24.531 1 96.56 169 THR A N 1
ATOM 1288 C CA . THR A 1 169 ? -0.411 21.875 23.547 1 96.56 169 THR A CA 1
ATOM 1289 C C . THR A 1 169 ? -1.354 20.844 24.156 1 96.56 169 THR A C 1
ATOM 1291 O O . THR A 1 169 ? -2.252 20.344 23.469 1 96.56 169 THR A O 1
ATOM 1294 N N . PRO A 1 170 ? -1.297 20.547 25.438 1 95.62 170 PRO A N 1
ATOM 1295 C CA . PRO A 1 170 ? -2.229 19.562 25.969 1 95.62 170 PRO A CA 1
ATOM 1296 C C . PRO A 1 170 ? -3.643 20.109 26.141 1 95.62 170 PRO A C 1
ATOM 1298 O O . PRO A 1 170 ? -4.59 19.344 26.344 1 95.62 170 PRO A O 1
ATOM 1301 N N . PHE A 1 171 ? -3.842 21.438 26.016 1 96.56 171 PHE A N 1
ATOM 1302 C CA . PHE A 1 171 ? -5.109 22.031 26.422 1 96.56 171 PHE A CA 1
ATOM 1303 C C . PHE A 1 171 ? -5.914 22.484 25.203 1 96.56 171 PHE A C 1
ATOM 1305 O O . PHE A 1 171 ? -7.07 22.891 25.328 1 96.56 171 PHE A O 1
ATOM 1312 N N . MET A 1 172 ? -5.359 22.406 24.062 1 96.81 172 MET A N 1
ATOM 1313 C CA . MET A 1 172 ? -6.066 22.906 22.891 1 96.81 172 MET A CA 1
ATOM 1314 C C . MET A 1 172 ? -5.723 22.062 21.656 1 96.81 172 MET A C 1
ATOM 1316 O O . MET A 1 172 ? -4.742 21.312 21.672 1 96.81 172 MET A O 1
ATOM 1320 N N . ASP A 1 173 ? -6.535 22.156 20.656 1 97.69 173 ASP A N 1
ATOM 1321 C CA . ASP A 1 173 ? -6.305 21.422 19.422 1 97.69 173 ASP A CA 1
ATOM 1322 C C . ASP A 1 173 ? -5.277 22.141 18.547 1 97.69 173 ASP A C 1
ATOM 1324 O O . ASP A 1 173 ? -4.445 21.5 17.906 1 97.69 173 ASP A O 1
ATOM 1328 N N . VAL A 1 174 ? -5.352 23.469 18.531 1 98.5 174 VAL A N 1
ATOM 1329 C CA . VAL A 1 174 ? -4.457 24.266 17.703 1 98.5 174 VAL A CA 1
ATOM 1330 C C . VAL A 1 174 ? -3.918 25.438 18.516 1 98.5 174 VAL A C 1
ATOM 1332 O O . VAL A 1 174 ? -4.691 26.219 19.078 1 98.5 174 VAL A O 1
ATOM 1335 N N . VAL A 1 175 ? -2.654 25.562 18.609 1 98.44 175 VAL A N 1
ATOM 1336 C CA . VAL A 1 175 ? -2.023 26.734 19.219 1 98.44 175 VAL A CA 1
ATOM 1337 C C . VAL A 1 175 ? -2.004 27.891 18.234 1 98.44 175 VAL A C 1
ATOM 1339 O O . VAL A 1 175 ? -1.553 27.734 17.094 1 98.44 175 VAL A O 1
ATOM 1342 N N . VAL A 1 176 ? -2.498 29.016 18.688 1 97.94 176 VAL A N 1
ATOM 1343 C CA . VAL A 1 176 ? -2.555 30.188 17.812 1 97.94 176 VAL A CA 1
ATOM 1344 C C . VAL A 1 176 ? -1.681 31.312 18.391 1 97.94 176 VAL A C 1
ATOM 1346 O O . VAL A 1 176 ? -1.743 31.594 19.578 1 97.94 176 VAL A O 1
ATOM 1349 N N . THR A 1 177 ? -0.859 31.875 17.562 1 96.88 177 THR A N 1
ATOM 1350 C CA . THR A 1 177 ? -0.11 33.062 17.969 1 96.88 177 THR A CA 1
ATOM 1351 C C . THR A 1 177 ? -0.256 34.156 16.922 1 96.88 177 THR A C 1
ATOM 1353 O O . THR A 1 177 ? -1.016 34.031 15.969 1 96.88 177 THR A O 1
ATOM 1356 N N . SER A 1 178 ? 0.271 35.312 17.281 1 93.06 178 SER A N 1
ATOM 1357 C CA . SER A 1 178 ? 0.103 36.469 16.406 1 93.06 178 SER A CA 1
ATOM 1358 C C . SER A 1 178 ? 1.269 37.469 16.562 1 93.06 178 SER A C 1
ATOM 1360 O O . SER A 1 178 ? 2.197 37.219 17.328 1 93.06 178 SER A O 1
ATOM 1362 N N . GLY A 1 179 ? 1.236 38.406 15.742 1 87.06 179 GLY A N 1
ATOM 1363 C CA . GLY A 1 179 ? 2.109 39.562 15.961 1 87.06 179 GLY A CA 1
ATOM 1364 C C . GLY A 1 179 ? 1.705 40.406 17.156 1 87.06 179 GLY A C 1
ATOM 1365 O O . GLY A 1 179 ? 0.89 39.969 17.984 1 87.06 179 GLY A O 1
ATOM 1366 N N . THR A 1 180 ? 2.332 41.594 17.266 1 83.62 180 THR A N 1
ATOM 1367 C CA . THR A 1 180 ? 2.162 42.406 18.453 1 83.62 180 THR A CA 1
ATOM 1368 C C . THR A 1 180 ? 0.867 43.219 18.375 1 83.62 180 THR A C 1
ATOM 1370 O O . THR A 1 180 ? 0.351 43.656 19.391 1 83.62 180 THR A O 1
ATOM 1373 N N . ALA A 1 181 ? 0.421 43.438 17.141 1 82.19 181 ALA A N 1
ATOM 1374 C CA . ALA A 1 181 ? -0.809 44.188 16.938 1 82.19 181 ALA A CA 1
ATOM 1375 C C . ALA A 1 181 ? -1.519 43.75 15.664 1 82.19 181 ALA A C 1
ATOM 1377 O O . ALA A 1 181 ? -0.962 43 14.867 1 82.19 181 ALA A O 1
ATOM 1378 N N . THR A 1 182 ? -2.758 44.281 15.57 1 76.12 182 THR A N 1
ATOM 1379 C CA . THR A 1 182 ? -3.512 43.969 14.359 1 76.12 182 THR A CA 1
ATOM 1380 C C . THR A 1 182 ? -2.805 44.531 13.125 1 76.12 182 THR A C 1
ATOM 1382 O O . THR A 1 182 ? -2.305 45.656 13.148 1 76.12 182 THR A O 1
ATOM 1385 N N . GLY A 1 183 ? -2.703 43.625 12.148 1 76.81 183 GLY A N 1
ATOM 1386 C CA . GLY A 1 183 ? -2.094 44.062 10.906 1 76.81 183 GLY A CA 1
ATOM 1387 C C . GLY A 1 183 ? -0.58 44 10.922 1 76.81 183 GLY A C 1
ATOM 1388 O O . GLY A 1 183 ? 0.067 44.156 9.883 1 76.81 183 GLY A O 1
ATOM 1389 N N . VAL A 1 184 ? -0.062 43.781 12.039 1 83.75 184 VAL A N 1
ATOM 1390 C CA . VAL A 1 184 ? 1.388 43.656 12.156 1 83.75 184 VAL A CA 1
ATOM 1391 C C . VAL A 1 184 ? 1.797 42.188 12.023 1 83.75 184 VAL A C 1
ATOM 1393 O O . VAL A 1 184 ? 1.339 41.344 12.797 1 83.75 184 VAL A O 1
ATOM 1396 N N . PRO A 1 185 ? 2.699 41.969 11.109 1 89.06 185 PRO A N 1
ATOM 1397 C CA . PRO A 1 185 ? 3.113 40.594 10.891 1 89.06 185 PRO A CA 1
ATOM 1398 C C . PRO A 1 185 ? 3.834 40 12.102 1 89.06 185 PRO A C 1
ATOM 1400 O O . PRO A 1 185 ? 4.578 40.688 12.789 1 89.06 185 PRO A O 1
ATOM 1403 N N . ALA A 1 186 ? 3.555 38.75 12.32 1 89.81 186 ALA A N 1
ATOM 1404 C CA . ALA A 1 186 ? 4.262 38.031 13.375 1 89.81 186 ALA A CA 1
ATOM 1405 C C . ALA A 1 186 ? 5.746 37.906 13.047 1 89.81 186 ALA A C 1
ATOM 1407 O O . ALA A 1 186 ? 6.121 37.719 11.891 1 89.81 186 ALA A O 1
ATOM 1408 N N . ASP A 1 187 ? 6.523 37.969 14.062 1 92.12 187 ASP A N 1
ATOM 1409 C CA . ASP A 1 187 ? 7.953 37.719 13.922 1 92.12 187 ASP A CA 1
ATOM 1410 C C . ASP A 1 187 ? 8.211 36.25 13.516 1 92.12 187 ASP A C 1
ATOM 1412 O O . ASP A 1 187 ? 7.762 35.344 14.188 1 92.12 187 ASP A O 1
ATOM 1416 N N . ILE A 1 188 ? 9 36.156 12.461 1 94.56 188 ILE A N 1
ATOM 1417 C CA . ILE A 1 188 ? 9.242 34.812 11.922 1 94.56 188 ILE A CA 1
ATOM 1418 C C . ILE A 1 188 ? 10.016 34 12.938 1 94.56 188 ILE A C 1
ATOM 1420 O O . ILE A 1 188 ? 9.805 32.781 13.039 1 94.56 188 ILE A O 1
ATOM 1424 N N . ASN A 1 189 ? 10.906 34.594 13.688 1 95 189 ASN A N 1
ATOM 1425 C CA . ASN A 1 189 ? 11.641 33.875 14.719 1 95 189 ASN A CA 1
ATOM 1426 C C . ASN A 1 189 ? 10.711 33.312 15.789 1 95 189 ASN A C 1
ATOM 1428 O O . ASN A 1 189 ? 10.945 32.219 16.312 1 95 189 ASN A O 1
ATOM 1432 N N . LYS A 1 190 ? 9.711 34.094 16.109 1 95.69 190 LYS A N 1
ATOM 1433 C CA . LYS A 1 190 ? 8.695 33.625 17.031 1 95.69 190 LYS A CA 1
ATOM 1434 C C . LYS A 1 190 ? 8.016 32.375 16.5 1 95.69 190 LYS A C 1
ATOM 1436 O O . LYS A 1 190 ? 7.891 31.359 17.203 1 95.69 190 LYS A O 1
ATOM 1441 N N . ILE A 1 191 ? 7.723 32.406 15.242 1 96.25 191 ILE A N 1
ATOM 1442 C CA . ILE A 1 191 ? 7.008 31.297 14.625 1 96.25 191 ILE A CA 1
ATOM 1443 C C . ILE A 1 191 ? 7.902 30.062 14.578 1 96.25 191 ILE A C 1
ATOM 1445 O O . ILE A 1 191 ? 7.449 28.953 14.836 1 96.25 191 ILE A O 1
ATOM 1449 N N . ILE A 1 192 ? 9.125 30.25 14.273 1 95.31 192 ILE A N 1
ATOM 1450 C CA . ILE A 1 192 ? 10.094 29.156 14.234 1 95.31 192 ILE A CA 1
ATOM 1451 C C . ILE A 1 192 ? 10.219 28.531 15.617 1 95.31 192 ILE A C 1
ATOM 1453 O O . ILE A 1 192 ? 10.188 27.297 15.75 1 95.31 192 ILE A O 1
ATOM 1457 N N . GLN A 1 193 ? 10.297 29.328 16.641 1 96.25 193 GLN A N 1
ATOM 1458 C CA . GLN A 1 193 ? 10.391 28.828 18 1 96.25 193 GLN A CA 1
ATOM 1459 C C . GLN A 1 193 ? 9.125 28.078 18.406 1 96.25 193 GLN A C 1
ATOM 1461 O O . GLN A 1 193 ? 9.188 27.016 19.031 1 96.25 193 GLN A O 1
ATOM 1466 N N . PHE A 1 194 ? 8.023 28.656 18.031 1 97.81 194 PHE A N 1
ATOM 1467 C CA . PHE A 1 194 ? 6.746 28 18.312 1 97.81 194 PHE A CA 1
ATOM 1468 C C . PHE A 1 194 ? 6.676 26.641 17.656 1 97.81 194 PHE A C 1
ATOM 1470 O O . PHE A 1 194 ? 6.266 25.656 18.281 1 97.81 194 PHE A O 1
ATOM 1477 N N . ARG A 1 195 ? 7.113 26.562 16.391 1 96.38 195 ARG A N 1
ATOM 1478 C CA . ARG A 1 195 ? 7.086 25.297 15.656 1 96.38 195 ARG A CA 1
ATOM 1479 C C . ARG A 1 195 ? 7.973 24.25 16.328 1 96.38 195 ARG A C 1
ATOM 1481 O O . ARG A 1 195 ? 7.555 23.109 16.516 1 96.38 195 ARG A O 1
ATOM 1488 N N . GLN A 1 196 ? 9.109 24.625 16.703 1 94.06 196 GLN A N 1
ATOM 1489 C CA . GLN A 1 196 ? 10.039 23.719 17.375 1 94.06 196 GLN A CA 1
ATOM 1490 C C . GLN A 1 196 ? 9.461 23.203 18.672 1 94.06 196 GLN A C 1
ATOM 1492 O O . GLN A 1 196 ? 9.539 22 18.969 1 94.06 196 GLN A O 1
ATOM 1497 N N . ALA A 1 197 ? 8.82 24.078 19.391 1 96.19 197 ALA A N 1
ATOM 1498 C CA . ALA A 1 197 ? 8.281 23.719 20.688 1 96.19 197 ALA A CA 1
ATOM 1499 C C . ALA A 1 197 ? 7.008 22.891 20.547 1 96.19 197 ALA A C 1
ATOM 1501 O O . ALA A 1 197 ? 6.746 21.984 21.359 1 96.19 197 ALA A O 1
ATOM 1502 N N . ALA A 1 198 ? 6.246 23.25 19.516 1 96 198 ALA A N 1
ATOM 1503 C CA . ALA A 1 198 ? 4.988 22.531 19.297 1 96 198 ALA A CA 1
ATOM 1504 C C . ALA A 1 198 ? 5.238 21.109 18.812 1 96 198 ALA A C 1
ATOM 1506 O O . ALA A 1 198 ? 4.371 20.25 18.938 1 96 198 ALA A O 1
ATOM 1507 N N . ASP A 1 199 ? 6.402 20.938 18.172 1 90.75 199 ASP A N 1
ATOM 1508 C CA . ASP A 1 199 ? 6.789 19.625 17.672 1 90.75 199 ASP A CA 1
ATOM 1509 C C . ASP A 1 199 ? 5.754 19.094 16.672 1 90.75 199 ASP A C 1
ATOM 1511 O O . ASP A 1 199 ? 5.656 19.594 15.547 1 90.75 199 ASP A O 1
ATOM 1515 N N . THR A 1 200 ? 4.852 18.188 17.125 1 90.94 200 THR A N 1
ATOM 1516 C CA . THR A 1 200 ? 3.93 17.562 16.188 1 90.94 200 THR A CA 1
ATOM 1517 C C . THR A 1 200 ? 2.527 18.141 16.328 1 90.94 200 THR A C 1
ATOM 1519 O O . THR A 1 200 ? 1.583 17.672 15.695 1 90.94 200 THR A O 1
ATOM 1522 N N . ASN A 1 201 ? 2.402 19.172 17.078 1 96.31 201 ASN A N 1
ATOM 1523 C CA . ASN A 1 201 ? 1.075 19.734 17.297 1 96.31 201 ASN A CA 1
ATOM 1524 C C . ASN A 1 201 ? 0.757 20.812 16.266 1 96.31 201 ASN A C 1
ATOM 1526 O O . ASN A 1 201 ? 1.664 21.469 15.75 1 96.31 201 ASN A O 1
ATOM 1530 N N . ALA A 1 202 ? -0.487 20.984 16.031 1 98.12 202 ALA A N 1
ATOM 1531 C CA . ALA A 1 202 ? -0.942 21.953 15.039 1 98.12 202 ALA A CA 1
ATOM 1532 C C . ALA A 1 202 ? -0.707 23.391 15.523 1 98.12 202 ALA A C 1
ATOM 1534 O O . ALA A 1 202 ? -0.909 23.688 16.703 1 98.12 202 ALA A O 1
ATOM 1535 N N . LEU A 1 203 ? -0.212 24.219 14.625 1 98.12 203 LEU A N 1
ATOM 1536 C CA . LEU A 1 203 ? 0.114 25.609 14.891 1 98.12 203 LEU A CA 1
ATOM 1537 C C . LEU A 1 203 ? -0.551 26.531 13.875 1 98.12 203 LEU A C 1
ATOM 1539 O O . LEU A 1 203 ? -0.562 26.234 12.68 1 98.12 203 LEU A O 1
ATOM 1543 N N . ALA A 1 204 ? -1.126 27.594 14.391 1 98.12 204 ALA A N 1
ATOM 1544 C CA . ALA A 1 204 ? -1.751 28.594 13.523 1 98.12 204 ALA A CA 1
ATOM 1545 C C . ALA A 1 204 ? -1.201 30 13.82 1 98.12 204 ALA A C 1
ATOM 1547 O O . ALA A 1 204 ? -0.725 30.266 14.922 1 98.12 204 ALA A O 1
ATOM 1548 N N . VAL A 1 205 ? -1.243 30.828 12.82 1 96.44 205 VAL A N 1
ATOM 1549 C CA . VAL A 1 205 ? -0.854 32.219 12.992 1 96.44 205 VAL A CA 1
ATOM 1550 C C . VAL A 1 205 ? -2.025 33.125 12.625 1 96.44 205 VAL A C 1
ATOM 1552 O O . VAL A 1 205 ? -2.662 32.969 11.586 1 96.44 205 VAL A O 1
ATOM 1555 N N . GLY A 1 206 ? -2.295 33.969 13.57 1 91.5 206 GLY A N 1
ATOM 1556 C CA . GLY A 1 206 ? -3.344 34.938 13.391 1 91.5 206 GLY A CA 1
ATOM 1557 C C . GLY A 1 206 ? -2.809 36.344 13.188 1 91.5 206 GLY A C 1
ATOM 1558 O O . GLY A 1 206 ? -1.736 36.688 13.695 1 91.5 206 GLY A O 1
ATOM 1559 N N . SER A 1 207 ? -3.387 37.062 12.359 1 82.38 207 SER A N 1
ATOM 1560 C CA . SER A 1 207 ? -3.189 38.5 12.148 1 82.38 207 SER A CA 1
ATOM 1561 C C . SER A 1 207 ? -1.91 38.75 11.367 1 82.38 207 SER A C 1
ATOM 1563 O O . SER A 1 207 ? -0.922 38.031 11.508 1 82.38 207 SER A O 1
ATOM 1565 N N . GLY A 1 208 ? -1.906 39.625 10.5 1 86.88 208 GLY A N 1
ATOM 1566 C CA . GLY A 1 208 ? -0.759 40.219 9.828 1 86.88 208 GLY A CA 1
ATOM 1567 C C . GLY A 1 208 ? -0.311 39.406 8.609 1 86.88 208 GLY A C 1
ATOM 1568 O O . GLY A 1 208 ? 0.696 39.75 7.98 1 86.88 208 GLY A O 1
ATOM 1569 N N . VAL A 1 209 ? -0.982 38.438 8.289 1 94.25 209 VAL A N 1
ATOM 1570 C CA . VAL A 1 209 ? -0.621 37.625 7.129 1 94.25 209 VAL A CA 1
ATOM 1571 C C . VAL A 1 209 ? -1.212 38.25 5.863 1 94.25 209 VAL A C 1
ATOM 1573 O O . VAL A 1 209 ? -2.365 38.688 5.863 1 94.25 209 VAL A O 1
ATOM 1576 N N . THR A 1 210 ? -0.465 38.344 4.867 1 95.5 210 THR A N 1
ATOM 1577 C CA . THR A 1 210 ? -0.843 38.875 3.557 1 95.5 210 THR A CA 1
ATOM 1578 C C . THR A 1 210 ? -0.319 37.969 2.445 1 95.5 210 THR A C 1
ATOM 1580 O O . THR A 1 210 ? 0.518 37.094 2.691 1 95.5 210 THR A O 1
ATOM 1583 N N . PRO A 1 211 ? -0.855 38.125 1.22 1 95.69 211 PRO A N 1
ATOM 1584 C CA . PRO A 1 211 ? -0.301 37.375 0.09 1 95.69 211 PRO A CA 1
ATOM 1585 C C . PRO A 1 211 ? 1.194 37.625 -0.105 1 95.69 211 PRO A C 1
ATOM 1587 O O . PRO A 1 211 ? 1.91 36.75 -0.587 1 95.69 211 PRO A O 1
ATOM 1590 N N . GLU A 1 212 ? 1.685 38.719 0.361 1 95.25 212 GLU A N 1
ATOM 1591 C CA . GLU A 1 212 ? 3.068 39.125 0.117 1 95.25 212 GLU A CA 1
ATOM 1592 C C . GLU A 1 212 ? 4.016 38.469 1.122 1 95.25 212 GLU A C 1
ATOM 1594 O O . GLU A 1 212 ? 5.195 38.25 0.83 1 95.25 212 GLU A O 1
ATOM 1599 N N . ASN A 1 213 ? 3.516 38.125 2.279 1 95.25 213 ASN A N 1
ATOM 1600 C CA . ASN A 1 213 ? 4.449 37.625 3.287 1 95.25 213 ASN A CA 1
ATOM 1601 C C . ASN A 1 213 ? 4.16 36.188 3.662 1 95.25 213 ASN A C 1
ATOM 1603 O O . ASN A 1 213 ? 4.922 35.562 4.406 1 95.25 213 ASN A O 1
ATOM 1607 N N . ILE A 1 214 ? 3.168 35.562 3.104 1 95.56 214 ILE A N 1
ATOM 1608 C CA . ILE A 1 214 ? 2.672 34.25 3.508 1 95.56 214 ILE A CA 1
ATOM 1609 C C . ILE A 1 214 ? 3.766 33.188 3.307 1 95.56 214 ILE A C 1
ATOM 1611 O O . ILE A 1 214 ? 3.881 32.25 4.094 1 95.56 214 ILE A O 1
ATOM 1615 N N . ASP A 1 215 ? 4.641 33.281 2.381 1 93.88 215 ASP A N 1
ATOM 1616 C CA . ASP A 1 215 ? 5.672 32.312 2.037 1 93.88 215 ASP A CA 1
ATOM 1617 C C . ASP A 1 215 ? 6.613 32.062 3.217 1 93.88 215 ASP A C 1
ATOM 1619 O O . ASP A 1 215 ? 7.156 30.969 3.367 1 93.88 215 ASP A O 1
ATOM 1623 N N . LYS A 1 216 ? 6.723 33.062 4.016 1 93.19 216 LYS A N 1
ATOM 1624 C CA . LYS A 1 216 ? 7.637 32.969 5.152 1 93.19 216 LYS A CA 1
ATOM 1625 C C . LYS A 1 216 ? 7.078 32.062 6.234 1 93.19 216 LYS A C 1
ATOM 1627 O O . LYS A 1 216 ? 7.836 31.5 7.027 1 93.19 216 LYS A O 1
ATOM 1632 N N . TYR A 1 217 ? 5.801 31.906 6.266 1 94.88 217 TYR A N 1
ATOM 1633 C CA . TYR A 1 217 ? 5.156 31.188 7.363 1 94.88 217 TYR A CA 1
ATOM 1634 C C . TYR A 1 217 ? 4.824 29.766 6.969 1 94.88 217 TYR A C 1
ATOM 1636 O O . TYR A 1 217 ? 4.723 28.875 7.828 1 94.88 217 TYR A O 1
ATOM 1644 N N . LEU A 1 218 ? 4.758 29.453 5.711 1 94.25 218 LEU A N 1
ATOM 1645 C CA . LEU A 1 218 ? 4.195 28.219 5.184 1 94.25 218 LEU A CA 1
ATOM 1646 C C . LEU A 1 218 ? 4.973 27.016 5.688 1 94.25 218 LEU A C 1
ATOM 1648 O O . LEU A 1 218 ? 4.383 25.984 6.023 1 94.25 218 LEU A O 1
ATOM 1652 N N . PRO A 1 219 ? 6.262 27.109 5.871 1 91.19 219 PRO A N 1
ATOM 1653 C CA . PRO A 1 219 ? 7.004 25.922 6.316 1 91.19 219 PRO A CA 1
ATOM 1654 C C . PRO A 1 219 ? 6.73 25.578 7.777 1 91.19 219 PRO A C 1
ATOM 1656 O O . PRO A 1 219 ? 7.066 24.469 8.227 1 91.19 219 PRO A O 1
ATOM 1659 N N . TYR A 1 220 ? 6.059 26.469 8.516 1 94.06 220 TYR A N 1
ATOM 1660 C CA . TYR A 1 220 ? 6.078 26.312 9.969 1 94.06 220 TYR A CA 1
ATOM 1661 C C . TYR A 1 220 ? 4.668 26.156 10.523 1 94.06 220 TYR A C 1
ATOM 1663 O O . TYR A 1 220 ? 4.48 25.703 11.648 1 94.06 220 TYR A O 1
ATOM 1671 N N . VAL A 1 221 ? 3.67 26.562 9.75 1 96.44 221 VAL A N 1
ATOM 1672 C CA . VAL A 1 221 ? 2.336 26.609 10.336 1 96.44 221 VAL A CA 1
ATOM 1673 C C . VAL A 1 221 ? 1.393 25.688 9.57 1 96.44 221 VAL A C 1
ATOM 1675 O O . VAL A 1 221 ? 1.672 25.312 8.43 1 96.44 221 VAL A O 1
ATOM 1678 N N . ASP A 1 222 ? 0.311 25.344 10.219 1 97.56 222 ASP A N 1
ATOM 1679 C CA . ASP A 1 222 ? -0.697 24.469 9.641 1 97.56 222 ASP A CA 1
ATOM 1680 C C . ASP A 1 222 ? -1.918 25.25 9.18 1 97.56 222 ASP A C 1
ATOM 1682 O O . ASP A 1 222 ? -2.691 24.781 8.344 1 97.56 222 ASP A O 1
ATOM 1686 N N . CYS A 1 223 ? -2.051 26.422 9.742 1 97.88 223 CYS A N 1
ATOM 1687 C CA . CYS A 1 223 ? -3.266 27.188 9.516 1 97.88 223 CYS A CA 1
ATOM 1688 C C . CYS A 1 223 ? -2.986 28.688 9.602 1 97.88 223 CYS A C 1
ATOM 1690 O O . CYS A 1 223 ? -2.166 29.125 10.414 1 97.88 223 CYS A O 1
ATOM 1692 N N . ILE A 1 224 ? -3.654 29.359 8.75 1 96.88 224 ILE A N 1
ATOM 1693 C CA . ILE A 1 224 ? -3.643 30.828 8.805 1 96.88 224 ILE A CA 1
ATOM 1694 C C . ILE A 1 224 ? -5.047 31.344 9.102 1 96.88 224 ILE A C 1
ATOM 1696 O O . ILE A 1 224 ? -6.027 30.859 8.516 1 96.88 224 ILE A O 1
ATOM 1700 N N . ILE A 1 225 ? -5.078 32.219 10.039 1 97.31 225 ILE A N 1
ATOM 1701 C CA . ILE A 1 225 ? -6.297 32.969 10.367 1 97.31 225 ILE A CA 1
ATOM 1702 C C . ILE A 1 225 ? -6.156 34.438 9.938 1 97.31 225 ILE A C 1
ATOM 1704 O O . ILE A 1 225 ? -5.355 35.156 10.5 1 97.31 225 ILE A O 1
ATOM 1708 N N . VAL A 1 226 ? -6.996 34.844 8.922 1 96.56 226 VAL A N 1
ATOM 1709 C CA . VAL A 1 226 ? -6.66 36.125 8.297 1 96.56 226 VAL A CA 1
ATOM 1710 C C . VAL A 1 226 ? -7.934 36.906 8.031 1 96.56 226 VAL A C 1
ATOM 1712 O O . VAL A 1 226 ? -8.969 36.344 7.691 1 96.56 226 VAL A O 1
ATOM 1715 N N . ALA A 1 227 ? -7.871 38.219 8.211 1 95.06 227 ALA A N 1
ATOM 1716 C CA . ALA A 1 227 ? -8.93 39.188 7.891 1 95.06 227 ALA A CA 1
ATOM 1717 C C . ALA A 1 227 ? -8.367 40.375 7.133 1 95.06 227 ALA A C 1
ATOM 1719 O O . ALA A 1 227 ? -8.438 40.438 5.902 1 95.06 227 ALA A O 1
ATOM 1720 N N . THR A 1 228 ? -7.645 41.25 7.805 1 92.56 228 THR A N 1
ATOM 1721 C CA . THR A 1 228 ? -7.184 42.531 7.281 1 92.56 228 THR A CA 1
ATOM 1722 C C . THR A 1 228 ? -6.328 42.344 6.035 1 92.56 228 THR A C 1
ATOM 1724 O O . THR A 1 228 ? -6.441 43.094 5.07 1 92.56 228 THR A O 1
ATOM 1727 N N . GLY A 1 229 ? -5.535 41.375 5.98 1 94.44 229 GLY A N 1
ATOM 1728 C CA . GLY A 1 229 ? -4.594 41.125 4.895 1 94.44 229 GLY A CA 1
ATOM 1729 C C . GLY A 1 229 ? -5.273 40.781 3.582 1 94.44 229 GLY A C 1
ATOM 1730 O O . GLY A 1 229 ? -4.648 40.844 2.52 1 94.44 229 GLY A O 1
ATOM 1731 N N . VAL A 1 230 ? -6.539 40.438 3.674 1 96.81 230 VAL A N 1
ATOM 1732 C CA . VAL A 1 230 ? -7.25 40.062 2.455 1 96.81 230 VAL A CA 1
ATOM 1733 C C . VAL A 1 230 ? -8.555 40.875 2.361 1 96.81 230 VAL A C 1
ATOM 1735 O O . VAL A 1 230 ? -9.531 40.375 1.762 1 96.81 230 VAL A O 1
ATOM 1738 N N . SER A 1 231 ? -8.617 41.969 3.029 1 95.69 231 SER A N 1
ATOM 1739 C CA . SER A 1 231 ? -9.836 42.781 3.068 1 95.69 231 SER A CA 1
ATOM 1740 C C . SER A 1 231 ? -9.641 44.125 2.352 1 95.69 231 SER A C 1
ATOM 1742 O O . SER A 1 231 ? -8.516 44.594 2.229 1 95.69 231 SER A O 1
ATOM 1744 N N . LYS A 1 232 ? -10.734 44.656 1.839 1 96.12 232 LYS A N 1
ATOM 1745 C CA . LYS A 1 232 ? -10.75 46 1.276 1 96.12 232 LYS A CA 1
ATOM 1746 C C . LYS A 1 232 ? -11.281 47 2.285 1 96.12 232 LYS A C 1
ATOM 1748 O O . LYS A 1 232 ? -11.109 48.219 2.113 1 96.12 232 LYS A O 1
ATOM 1753 N N . SER A 1 233 ? -12.008 46.531 3.256 1 94.12 233 SER A N 1
ATOM 1754 C CA . SER A 1 233 ? -12.516 47.312 4.391 1 94.12 233 SER A CA 1
ATOM 1755 C C . SER A 1 233 ? -12.633 46.438 5.637 1 94.12 233 SER A C 1
ATOM 1757 O O . SER A 1 233 ? -12.367 45.219 5.586 1 94.12 233 SER A O 1
ATOM 1759 N N . PHE A 1 234 ? -13.062 47.031 6.734 1 93.88 234 PHE A N 1
ATOM 1760 C CA . PHE A 1 234 ? -13.188 46.312 8 1 93.88 234 PHE A CA 1
ATOM 1761 C C . PHE A 1 234 ? -14.227 45.219 7.895 1 93.88 234 PHE A C 1
ATOM 1763 O O . PHE A 1 234 ? -14.117 44.188 8.57 1 93.88 234 PHE A O 1
ATOM 1770 N N . HIS A 1 235 ? -15.227 45.375 7.016 1 96.12 235 HIS A N 1
ATOM 1771 C CA . HIS A 1 235 ? -16.344 44.438 6.961 1 96.12 235 HIS A CA 1
ATOM 1772 C C . HIS A 1 235 ? -16.469 43.812 5.578 1 96.12 235 HIS A C 1
ATOM 1774 O O . HIS A 1 235 ? -17.531 43.281 5.227 1 96.12 235 HIS A O 1
ATOM 1780 N N . GLY A 1 236 ? -15.328 43.875 4.777 1 96.62 236 GLY A N 1
ATOM 1781 C CA . GLY A 1 236 ? -15.445 43.375 3.422 1 96.62 236 GLY A CA 1
ATOM 1782 C C . GLY A 1 236 ? -14.148 42.75 2.904 1 96.62 236 GLY A C 1
ATOM 1783 O O . GLY A 1 236 ? -13.102 43.406 2.93 1 96.62 236 GLY A O 1
ATOM 1784 N N . PHE A 1 237 ? -14.281 41.594 2.338 1 97.56 237 PHE A N 1
ATOM 1785 C CA . PHE A 1 237 ? -13.133 40.906 1.757 1 97.56 237 PHE A CA 1
ATOM 1786 C C . PHE A 1 237 ? -12.766 41.531 0.406 1 97.56 237 PHE A C 1
ATOM 1788 O O . PHE A 1 237 ? -13.625 42.062 -0.281 1 97.56 237 PHE A O 1
ATOM 1795 N N . ASP A 1 238 ? -11.547 41.5 0.076 1 97.69 238 ASP A N 1
ATOM 1796 C CA . ASP A 1 238 ? -11.031 41.719 -1.269 1 97.69 238 ASP A CA 1
ATOM 1797 C C . ASP A 1 238 ? -10.781 40.406 -2 1 97.69 238 ASP A C 1
ATOM 1799 O O . ASP A 1 238 ? -9.789 39.719 -1.744 1 97.69 238 ASP A O 1
ATOM 1803 N N . VAL A 1 239 ? -11.594 40.094 -2.93 1 96.75 239 VAL A N 1
ATOM 1804 C CA . VAL A 1 239 ? -11.594 38.781 -3.59 1 96.75 239 VAL A CA 1
ATOM 1805 C C . VAL A 1 239 ? -10.258 38.562 -4.301 1 96.75 239 VAL A C 1
ATOM 1807 O O . VAL A 1 239 ? -9.742 37.469 -4.336 1 96.75 239 VAL A O 1
ATOM 1810 N N . GLY A 1 240 ? -9.742 39.594 -4.891 1 96.94 240 GLY A N 1
ATOM 1811 C CA . GLY A 1 240 ? -8.445 39.469 -5.539 1 96.94 240 GLY A CA 1
ATOM 1812 C C . GLY A 1 240 ? -7.332 39.062 -4.594 1 96.94 240 GLY A C 1
ATOM 1813 O O . GLY A 1 240 ? -6.551 38.156 -4.895 1 96.94 240 GLY A O 1
ATOM 1814 N N . LYS A 1 241 ? -7.246 39.75 -3.488 1 96.81 241 LYS A N 1
ATOM 1815 C CA . LYS A 1 241 ? -6.25 39.438 -2.473 1 96.81 241 LYS A CA 1
ATOM 1816 C C . LYS A 1 241 ? -6.465 38 -1.931 1 96.81 241 LYS A C 1
ATOM 1818 O O . LYS A 1 241 ? -5.504 37.281 -1.7 1 96.81 241 LYS A O 1
ATOM 1823 N N . LEU A 1 242 ? -7.688 37.75 -1.774 1 96.94 242 LEU A N 1
ATOM 1824 C CA . LEU A 1 242 ? -8.039 36.406 -1.275 1 96.94 242 LEU A CA 1
ATOM 1825 C C . LEU A 1 242 ? -7.551 35.344 -2.225 1 96.94 242 LEU A C 1
ATOM 1827 O O . LEU A 1 242 ? -6.914 34.375 -1.794 1 96.94 242 LEU A O 1
ATOM 1831 N N . ASP A 1 243 ? -7.785 35.5 -3.445 1 96.81 243 ASP A N 1
ATOM 1832 C CA . ASP A 1 243 ? -7.379 34.531 -4.457 1 96.81 243 ASP A CA 1
ATOM 1833 C C . ASP A 1 243 ? -5.863 34.344 -4.465 1 96.81 243 ASP A C 1
ATOM 1835 O O . ASP A 1 243 ? -5.371 33.219 -4.547 1 96.81 243 ASP A O 1
ATOM 1839 N N . LYS A 1 244 ? -5.207 35.438 -4.375 1 96.75 244 LYS A N 1
ATOM 1840 C CA . LYS A 1 244 ? -3.748 35.406 -4.363 1 96.75 244 LYS A CA 1
ATOM 1841 C C . LYS A 1 244 ? -3.23 34.625 -3.154 1 96.75 244 LYS A C 1
ATOM 1843 O O . LYS A 1 244 ? -2.324 33.812 -3.281 1 96.75 244 LYS A O 1
ATOM 1848 N N . LEU A 1 245 ? -3.779 34.844 -2.062 1 96.75 245 LEU A N 1
ATOM 1849 C CA . LEU A 1 245 ? -3.354 34.188 -0.833 1 96.75 245 LEU A CA 1
ATOM 1850 C C . LEU A 1 245 ? -3.627 32.688 -0.896 1 96.75 245 LEU A C 1
ATOM 1852 O O . LEU A 1 245 ? -2.758 31.891 -0.569 1 96.75 245 LEU A O 1
ATOM 1856 N N . LEU A 1 246 ? -4.824 32.375 -1.34 1 96.5 246 LEU A N 1
ATOM 1857 C CA . LEU A 1 246 ? -5.219 30.969 -1.423 1 96.5 246 LEU A CA 1
ATOM 1858 C C . LEU A 1 246 ? -4.32 30.203 -2.395 1 96.5 246 LEU A C 1
ATOM 1860 O O . LEU A 1 246 ? -3.941 29.062 -2.131 1 96.5 246 LEU A O 1
ATOM 1864 N N . CYS A 1 247 ? -3.963 30.812 -3.445 1 95.31 247 CYS A N 1
ATOM 1865 C CA . CYS A 1 247 ? -3.086 30.188 -4.43 1 95.31 247 CYS A CA 1
ATOM 1866 C C . CYS A 1 247 ? -1.729 29.859 -3.82 1 95.31 247 CYS A C 1
ATOM 1868 O O . CYS A 1 247 ? -1.188 28.766 -4.051 1 95.31 247 CYS A O 1
ATOM 1870 N N . LYS A 1 248 ? -1.24 30.719 -3.035 1 94.44 248 LYS A N 1
ATOM 1871 C CA . LYS A 1 248 ? 0.066 30.516 -2.412 1 94.44 248 LYS A CA 1
ATOM 1872 C C . LYS A 1 248 ? 0.005 29.422 -1.35 1 94.44 248 LYS A C 1
ATOM 1874 O O . LYS A 1 248 ? 0.972 28.688 -1.156 1 94.44 248 LYS A O 1
ATOM 1879 N N . CYS A 1 249 ? -1.088 29.344 -0.709 1 95.19 249 CYS A N 1
ATOM 1880 C CA . CYS A 1 249 ? -1.233 28.375 0.371 1 95.19 249 CYS A CA 1
ATOM 1881 C C . CYS A 1 249 ? -1.408 26.953 -0.182 1 95.19 249 CYS A C 1
ATOM 1883 O O . CYS A 1 249 ? -1.201 25.984 0.532 1 95.19 249 CYS A O 1
ATOM 1885 N N . ARG A 1 250 ? -1.758 27.078 -1.551 1 89.81 250 ARG A N 1
ATOM 1886 C CA . ARG A 1 250 ? -1.937 25.797 -2.225 1 89.81 250 ARG A CA 1
ATOM 1887 C C . ARG A 1 250 ? -0.61 25.266 -2.762 1 89.81 250 ARG A C 1
ATOM 1889 O O . ARG A 1 250 ? 0.166 26.031 -3.355 1 89.81 250 ARG A O 1
ATOM 1896 N N . GLY A 1 251 ? 0.043 24.328 -2.232 1 82.94 251 GLY A N 1
ATOM 1897 C CA . GLY A 1 251 ? 1.248 23.766 -2.832 1 82.94 251 GLY A CA 1
ATOM 1898 C C . GLY A 1 251 ? 2.309 23.406 -1.81 1 82.94 251 GLY A C 1
ATOM 1899 O O . GLY A 1 251 ? 3.414 23 -2.172 1 82.94 251 GLY A O 1
ATOM 1900 N N . TYR A 1 252 ? 2.035 23.656 -0.634 1 86.56 252 TYR A N 1
ATOM 1901 C CA . TYR A 1 252 ? 3.018 23.328 0.393 1 86.56 252 TYR A CA 1
ATOM 1902 C C . TYR A 1 252 ? 2.434 22.359 1.421 1 86.56 252 TYR A C 1
ATOM 1904 O O . TYR A 1 252 ? 1.871 22.797 2.432 1 86.56 252 TYR A O 1
ATOM 1912 N N . PRO A 1 253 ? 2.66 21.125 1.213 1 94.75 253 PRO A N 1
ATOM 1913 C CA . PRO A 1 253 ? 2.146 20.188 2.211 1 94.75 253 PRO A CA 1
ATOM 1914 C C . PRO A 1 253 ? 2.863 20.297 3.555 1 94.75 253 PRO A C 1
ATOM 1916 O O . PRO A 1 253 ? 4.074 20.531 3.596 1 94.75 253 PRO A O 1
ATOM 1919 N N . TRP A 1 254 ? 2.164 20.156 4.609 1 95.12 254 TRP A N 1
ATOM 1920 C CA . TRP A 1 254 ? 2.672 20.391 5.957 1 95.12 254 TRP A CA 1
ATOM 1921 C C . TRP A 1 254 ? 3.869 19.5 6.254 1 95.12 254 TRP A C 1
ATOM 1923 O O . TRP A 1 254 ? 4.816 19.922 6.918 1 95.12 254 TRP A O 1
ATOM 1933 N N . TYR A 1 255 ? 3.908 18.25 5.715 1 94.94 255 TYR A N 1
ATOM 1934 C CA . TYR A 1 255 ? 4.945 17.281 6.047 1 94.94 255 TYR A CA 1
ATOM 1935 C C . TYR A 1 255 ? 6.266 17.656 5.375 1 94.94 255 TYR A C 1
ATOM 1937 O O . TYR A 1 255 ? 7.316 17.109 5.719 1 94.94 255 TYR A O 1
ATOM 1945 N N . ALA A 1 256 ? 6.23 18.547 4.371 1 92 256 ALA A N 1
ATOM 1946 C CA . ALA A 1 256 ? 7.465 18.969 3.717 1 92 256 ALA A CA 1
ATOM 1947 C C . ALA A 1 256 ? 8.414 19.625 4.719 1 92 256 ALA A C 1
ATOM 1949 O O . ALA A 1 256 ? 9.641 19.516 4.578 1 92 256 ALA A O 1
ATOM 1950 N N . GLY A 1 257 ? 7.855 20.219 5.711 1 88.25 257 GLY A N 1
ATOM 1951 C CA . GLY A 1 257 ? 8.656 20.875 6.734 1 88.25 257 GLY A CA 1
ATOM 1952 C C . GLY A 1 257 ? 9.367 19.891 7.648 1 88.25 257 GLY A C 1
ATOM 1953 O O . GLY A 1 257 ? 10.25 20.281 8.414 1 88.25 257 GLY A O 1
ATOM 1954 N N . MET A 1 258 ? 9.086 18.625 7.531 1 89.94 258 MET A N 1
ATOM 1955 C CA . MET A 1 258 ? 9.68 17.594 8.375 1 89.94 258 MET A CA 1
ATOM 1956 C C . MET A 1 258 ? 11.016 17.141 7.812 1 89.94 258 MET A C 1
ATOM 1958 O O . MET A 1 258 ? 11.789 16.469 8.5 1 89.94 258 MET A O 1
ATOM 1962 N N . MET A 1 259 ? 11.266 17.438 6.527 1 89.81 259 MET A N 1
ATOM 1963 C CA . MET A 1 259 ? 12.555 17.062 5.953 1 89.81 259 MET A CA 1
ATOM 1964 C C . MET A 1 259 ? 13.695 17.844 6.609 1 89.81 259 MET A C 1
ATOM 1966 O O . MET A 1 259 ? 13.547 19.031 6.895 1 89.81 259 MET A O 1
ATOM 1970 N N . GLN A 1 260 ? 14.766 17.156 6.867 1 87.38 260 GLN A N 1
ATOM 1971 C CA . GLN A 1 260 ? 15.875 17.766 7.605 1 87.38 260 GLN A CA 1
ATOM 1972 C C . GLN A 1 260 ? 17.109 17.906 6.727 1 87.38 260 GLN A C 1
ATOM 1974 O O . GLN A 1 260 ? 17.469 16.984 6.004 1 87.38 260 GLN A O 1
ATOM 1979 N N . PRO A 1 261 ? 17.688 19.031 6.84 1 85.31 261 PRO A N 1
ATOM 1980 C CA . PRO A 1 261 ? 18.953 19.188 6.133 1 85.31 261 PRO A CA 1
ATOM 1981 C C . PRO A 1 261 ? 20.062 18.328 6.719 1 85.31 261 PRO A C 1
ATOM 1983 O O . PRO A 1 261 ? 19.984 17.906 7.875 1 85.31 261 PRO A O 1
ATOM 1986 N N . ARG A 1 262 ? 21.016 18.094 5.945 1 84 262 ARG A N 1
ATOM 1987 C CA . ARG A 1 262 ? 22.172 17.328 6.379 1 84 262 ARG A CA 1
ATOM 1988 C C . ARG A 1 262 ? 22.859 18 7.566 1 84 262 ARG A C 1
ATOM 1990 O O . ARG A 1 262 ? 23.078 19.219 7.555 1 84 262 ARG A O 1
ATOM 1997 N N . VAL A 1 263 ? 23.125 17.234 8.531 1 81.81 263 VAL A N 1
ATOM 1998 C CA . VAL A 1 263 ? 23.844 17.75 9.695 1 81.81 263 VAL A CA 1
ATOM 1999 C C . VAL A 1 263 ? 25.203 17.078 9.812 1 81.81 263 VAL A C 1
ATOM 2001 O O . VAL A 1 263 ? 26.062 17.516 10.594 1 81.81 263 VAL A O 1
ATOM 2004 N N . ARG A 1 264 ? 25.391 16.094 9.07 1 74.75 264 ARG A N 1
ATOM 2005 C CA . ARG A 1 264 ? 26.641 15.344 9.188 1 74.75 264 ARG A CA 1
ATOM 2006 C C . ARG A 1 264 ? 27.766 16.062 8.461 1 74.75 264 ARG A C 1
ATOM 2008 O O . ARG A 1 264 ? 27.547 16.734 7.445 1 74.75 264 ARG A O 1
ATOM 2015 N N . GLU A 1 265 ? 28.906 15.906 9.039 1 74.5 265 GLU A N 1
ATOM 2016 C CA . GLU A 1 265 ? 30.125 16.453 8.445 1 74.5 265 GLU A CA 1
ATOM 2017 C C . GLU A 1 265 ? 30.719 15.492 7.422 1 74.5 265 GLU A C 1
ATOM 2019 O O . GLU A 1 265 ? 30.562 14.273 7.539 1 74.5 265 GLU A O 1
ATOM 2024 N N . PRO A 1 266 ? 31.391 16.016 6.484 1 70.88 266 PRO A N 1
ATOM 2025 C CA . PRO A 1 266 ? 31.625 17.422 6.137 1 70.88 266 PRO A CA 1
ATOM 2026 C C . PRO A 1 266 ? 30.422 18.062 5.469 1 70.88 266 PRO A C 1
ATOM 2028 O O . PRO A 1 266 ? 29.547 17.375 4.945 1 70.88 266 PRO A O 1
ATOM 2031 N N . SER A 1 267 ? 30.453 19.422 5.598 1 68.75 267 SER A N 1
ATOM 2032 C CA . SER A 1 267 ? 29.406 20.188 4.938 1 68.75 267 SER A CA 1
ATOM 2033 C C . SER A 1 267 ? 29.438 19.984 3.428 1 68.75 267 SER A C 1
ATOM 2035 O O . SER A 1 267 ? 30.469 19.641 2.867 1 68.75 267 SER A O 1
ATOM 2037 N N . SER A 1 268 ? 28.25 19.812 2.84 1 70.69 268 SER A N 1
ATOM 2038 C CA . SER A 1 268 ? 28.109 19.672 1.395 1 70.69 268 SER A CA 1
ATOM 2039 C C . SER A 1 268 ? 27.547 20.938 0.768 1 70.69 268 SER A C 1
ATOM 2041 O O . SER A 1 268 ? 26.797 21.672 1.413 1 70.69 268 SER A O 1
ATOM 2043 N N . ASP A 1 269 ? 28.016 21.234 -0.445 1 71.06 269 ASP A N 1
ATOM 2044 C CA . ASP A 1 269 ? 27.5 22.359 -1.207 1 71.06 269 ASP A CA 1
ATOM 2045 C C . ASP A 1 269 ? 26.094 22.078 -1.734 1 71.06 269 ASP A C 1
ATOM 2047 O O . ASP A 1 269 ? 25.406 22.969 -2.236 1 71.06 269 ASP A O 1
ATOM 2051 N N . PHE A 1 270 ? 25.812 20.844 -1.516 1 71.69 270 PHE A N 1
ATOM 2052 C CA . PHE A 1 270 ? 24.516 20.438 -2.021 1 71.69 270 PHE A CA 1
ATOM 2053 C C . PHE A 1 270 ? 23.5 20.328 -0.883 1 71.69 270 PHE A C 1
ATOM 2055 O O . PHE A 1 270 ? 23.859 19.922 0.226 1 71.69 270 PHE A O 1
ATOM 2062 N N . ALA A 1 271 ? 22.344 20.844 -1.218 1 67.75 271 ALA A N 1
ATOM 2063 C CA . ALA A 1 271 ? 21.266 20.719 -0.245 1 67.75 271 ALA A CA 1
ATOM 2064 C C . ALA A 1 271 ? 20.734 19.297 -0.18 1 67.75 271 ALA A C 1
ATOM 2066 O O . ALA A 1 271 ? 20.203 18.766 -1.165 1 67.75 271 ALA A O 1
ATOM 2067 N N . TRP A 1 272 ? 21.109 18.641 0.964 1 79.06 272 TRP A N 1
ATOM 2068 C CA . TRP A 1 272 ? 20.562 17.312 1.231 1 79.06 272 TRP A CA 1
ATOM 2069 C C . TRP A 1 272 ? 19.391 17.375 2.205 1 79.06 272 TRP A C 1
ATOM 2071 O O . TRP A 1 272 ? 19.453 18.094 3.213 1 79.06 272 TRP A O 1
ATOM 2081 N N . LEU A 1 273 ? 18.25 16.922 1.675 1 86.06 273 LEU A N 1
ATOM 2082 C CA . LEU A 1 273 ? 17.094 16.828 2.572 1 86.06 273 LEU A CA 1
ATOM 2083 C C . LEU A 1 273 ? 16.75 15.375 2.844 1 86.06 273 LEU A C 1
ATOM 2085 O O . LEU A 1 273 ? 16.5 14.609 1.91 1 86.06 273 LEU A O 1
ATOM 2089 N N . ASP A 1 274 ? 16.797 15.055 4.09 1 89.75 274 ASP A N 1
ATOM 2090 C CA . ASP A 1 274 ? 16.438 13.711 4.52 1 89.75 274 ASP A CA 1
ATOM 2091 C C . ASP A 1 274 ? 14.938 13.602 4.781 1 89.75 274 ASP A C 1
ATOM 2093 O O . ASP A 1 274 ? 14.391 14.328 5.617 1 89.75 274 ASP A O 1
ATOM 2097 N N . PRO A 1 275 ? 14.289 12.695 4.105 1 92.25 275 PRO A N 1
ATOM 2098 C CA . PRO A 1 275 ? 12.836 12.57 4.285 1 92.25 275 PRO A CA 1
ATOM 2099 C C . PRO A 1 275 ? 12.461 11.547 5.355 1 92.25 275 PRO A C 1
ATOM 2101 O O . PRO A 1 275 ? 11.273 11.281 5.57 1 92.25 275 PRO A O 1
ATOM 2104 N N . SER A 1 276 ? 13.352 10.969 6.094 1 92.25 276 SER A N 1
ATOM 2105 C CA . SER A 1 276 ? 13.094 9.805 6.938 1 92.25 276 SER A CA 1
ATOM 2106 C C . SER A 1 276 ? 12.117 10.148 8.055 1 92.25 276 SER A C 1
ATOM 2108 O O . SER A 1 276 ? 11.391 9.273 8.539 1 92.25 276 SER A O 1
ATOM 2110 N N . ALA A 1 277 ? 12.055 11.406 8.484 1 92.06 277 ALA A N 1
ATOM 2111 C CA . ALA A 1 277 ? 11.102 11.82 9.508 1 92.06 277 ALA A CA 1
ATOM 2112 C C . ALA A 1 277 ? 9.664 11.664 9.016 1 92.06 277 ALA A C 1
ATOM 2114 O O . ALA A 1 277 ? 8.766 11.344 9.789 1 92.06 277 ALA A O 1
ATOM 2115 N N . ILE A 1 278 ? 9.477 11.883 7.703 1 94.31 278 ILE A N 1
ATOM 2116 C CA . ILE A 1 278 ? 8.156 11.742 7.102 1 94.31 278 ILE A CA 1
ATOM 2117 C C . ILE A 1 278 ? 7.707 10.281 7.168 1 94.31 278 ILE A C 1
ATOM 2119 O O . ILE A 1 278 ? 6.586 9.984 7.586 1 94.31 278 ILE A O 1
ATOM 2123 N N . TYR A 1 279 ? 8.617 9.359 6.867 1 95.31 279 TYR A N 1
ATOM 2124 C CA . TYR A 1 279 ? 8.289 7.938 6.852 1 95.31 279 TYR A CA 1
ATOM 2125 C C . TYR A 1 279 ? 7.891 7.453 8.234 1 95.31 279 TYR A C 1
ATOM 2127 O O . TYR A 1 279 ? 7.023 6.586 8.375 1 95.31 279 TYR A O 1
ATOM 2135 N N . GLY A 1 280 ? 8.523 8.023 9.203 1 93.25 280 GLY A N 1
ATOM 2136 C CA . GLY A 1 280 ? 8.367 7.551 10.57 1 93.25 280 GLY A CA 1
ATOM 2137 C C . GLY A 1 280 ? 7.16 8.148 11.266 1 93.25 280 GLY A C 1
ATOM 2138 O O . GLY A 1 280 ? 6.922 7.883 12.445 1 93.25 280 GLY A O 1
ATOM 2139 N N . ASP A 1 281 ? 6.406 8.969 10.609 1 93.38 281 ASP A N 1
ATOM 2140 C CA . ASP A 1 281 ? 5.211 9.609 11.156 1 93.38 281 ASP A CA 1
ATOM 2141 C C . ASP A 1 281 ? 3.945 9.047 10.508 1 93.38 281 ASP A C 1
ATOM 2143 O O . ASP A 1 281 ? 3.809 9.07 9.281 1 93.38 281 ASP A O 1
ATOM 2147 N N . LYS A 1 282 ? 3.084 8.562 11.344 1 91 282 LYS A N 1
ATOM 2148 C CA . LYS A 1 282 ? 1.881 7.883 10.867 1 91 282 LYS A CA 1
ATOM 2149 C C . LYS A 1 282 ? 1.082 8.766 9.922 1 91 282 LYS A C 1
ATOM 2151 O O . LYS A 1 282 ? 0.63 8.312 8.867 1 91 282 LYS A O 1
ATOM 2156 N N . TYR A 1 283 ? 0.959 10.031 10.25 1 95.12 283 TYR A N 1
ATOM 2157 C CA . TYR A 1 283 ? 0.137 10.938 9.453 1 95.12 283 TYR A CA 1
ATOM 2158 C C . TYR A 1 283 ? 0.896 11.43 8.227 1 95.12 283 TYR A C 1
ATOM 2160 O O . TYR A 1 283 ? 0.342 11.477 7.125 1 95.12 283 TYR A O 1
ATOM 2168 N N . ALA A 1 284 ? 2.16 11.766 8.422 1 96 284 ALA A N 1
ATOM 2169 C CA . ALA A 1 284 ? 2.949 12.328 7.328 1 96 284 ALA A CA 1
ATOM 2170 C C . ALA A 1 284 ? 3.17 11.297 6.227 1 96 284 ALA A C 1
ATOM 2172 O O . ALA A 1 284 ? 3.068 11.617 5.039 1 96 284 ALA A O 1
ATOM 2173 N N . TRP A 1 285 ? 3.463 10.086 6.602 1 96.38 285 TRP A N 1
ATOM 2174 C CA . TRP A 1 285 ? 3.689 9 5.652 1 96.38 285 TRP A CA 1
ATOM 2175 C C . TRP A 1 285 ? 2.447 8.758 4.801 1 96.38 285 TRP A C 1
ATOM 2177 O O . TRP A 1 285 ? 2.531 8.703 3.572 1 96.38 285 TRP A O 1
ATOM 2187 N N . SER A 1 286 ? 1.374 8.664 5.418 1 96.5 286 SER A N 1
ATOM 2188 C CA . SER A 1 286 ? 0.107 8.469 4.723 1 96.5 286 SER A CA 1
ATOM 2189 C C . SER A 1 286 ? -0.219 9.664 3.824 1 96.5 286 SER A C 1
ATOM 2191 O O . SER A 1 286 ? -0.625 9.484 2.674 1 96.5 286 SER A O 1
ATOM 2193 N N . ALA A 1 287 ? -0.005 10.867 4.34 1 97.31 287 ALA A N 1
ATOM 2194 C CA . ALA A 1 287 ? -0.307 12.07 3.572 1 97.31 287 ALA A CA 1
ATOM 2195 C C . ALA A 1 287 ? 0.566 12.164 2.324 1 97.31 287 ALA A C 1
ATOM 2197 O O . ALA A 1 287 ? 0.079 12.5 1.242 1 97.31 287 ALA A O 1
ATOM 2198 N N . LEU A 1 288 ? 1.843 11.898 2.479 1 96.94 288 LEU A N 1
ATOM 2199 C CA . LEU A 1 288 ? 2.766 11.922 1.35 1 96.94 288 LEU A CA 1
ATOM 2200 C C . LEU A 1 288 ? 2.314 10.953 0.261 1 96.94 288 LEU A C 1
ATOM 2202 O O . LEU A 1 288 ? 2.242 11.32 -0.913 1 96.94 288 LEU A O 1
ATOM 2206 N N . LEU A 1 289 ? 1.993 9.734 0.622 1 97.5 289 LEU A N 1
ATOM 2207 C CA . LEU A 1 289 ? 1.588 8.711 -0.334 1 97.5 289 LEU A CA 1
ATOM 2208 C C . LEU A 1 289 ? 0.277 9.086 -1.015 1 97.5 289 LEU A C 1
ATOM 2210 O O . LEU A 1 289 ? 0.122 8.891 -2.223 1 97.5 289 LEU A O 1
ATOM 2214 N N . GLU A 1 290 ? -0.626 9.586 -0.239 1 97.19 290 GLU A N 1
ATOM 2215 C CA . GLU A 1 290 ? -1.907 10.008 -0.799 1 97.19 290 GLU A CA 1
ATOM 2216 C C . GLU A 1 290 ? -1.726 11.141 -1.808 1 97.19 290 GLU A C 1
ATOM 2218 O O . GLU A 1 290 ? -2.332 11.125 -2.881 1 97.19 290 GLU A O 1
ATOM 2223 N N . ASP A 1 291 ? -0.906 12.078 -1.436 1 96.44 291 ASP A N 1
ATOM 2224 C CA . ASP A 1 291 ? -0.657 13.203 -2.328 1 96.44 291 ASP A CA 1
ATOM 2225 C C . ASP A 1 291 ? -0.002 12.742 -3.627 1 96.44 291 ASP A C 1
ATOM 2227 O O . ASP A 1 291 ? -0.398 13.172 -4.715 1 96.44 291 ASP A O 1
ATOM 2231 N N . LEU A 1 292 ? 0.952 11.914 -3.541 1 95.56 292 LEU A N 1
ATOM 2232 C CA . LEU A 1 292 ? 1.65 11.43 -4.727 1 95.56 292 LEU A CA 1
ATOM 2233 C C . LEU A 1 292 ? 0.729 10.57 -5.59 1 95.56 292 LEU A C 1
ATOM 2235 O O . LEU A 1 292 ? 0.755 10.672 -6.82 1 95.56 292 LEU A O 1
ATOM 2239 N N . ARG A 1 293 ? -0.047 9.68 -4.965 1 96.06 293 ARG A N 1
ATOM 2240 C CA . ARG A 1 293 ? -1.001 8.859 -5.715 1 96.06 293 ARG A CA 1
ATOM 2241 C C . ARG A 1 293 ? -2 9.742 -6.461 1 96.06 293 ARG A C 1
ATOM 2243 O O . ARG A 1 293 ? -2.32 9.477 -7.621 1 96.06 293 ARG A O 1
ATOM 2250 N N . ALA A 1 294 ? -2.494 10.797 -5.777 1 94.81 294 ALA A N 1
ATOM 2251 C CA . ALA A 1 294 ? -3.424 11.727 -6.406 1 94.81 294 ALA A CA 1
ATOM 2252 C C . ALA A 1 294 ? -2.779 12.414 -7.605 1 94.81 294 ALA A C 1
ATOM 2254 O O . ALA A 1 294 ? -3.422 12.594 -8.648 1 94.81 294 ALA A O 1
ATOM 2255 N N . LYS A 1 295 ? -1.565 12.812 -7.449 1 93.06 295 LYS A N 1
ATOM 2256 C CA . LYS A 1 295 ? -0.848 13.438 -8.555 1 93.06 295 LYS A CA 1
ATOM 2257 C C . LYS A 1 295 ? -0.706 12.484 -9.734 1 93.06 295 LYS A C 1
ATOM 2259 O O . LYS A 1 295 ? -0.909 12.875 -10.883 1 93.06 295 LYS A O 1
ATOM 2264 N N . ILE A 1 296 ? -0.377 11.25 -9.492 1 92.62 296 ILE A N 1
ATOM 2265 C CA . ILE A 1 296 ? -0.253 10.227 -10.531 1 92.62 296 ILE A CA 1
ATOM 2266 C C . ILE A 1 296 ? -1.592 10.047 -11.242 1 92.62 296 ILE A C 1
ATOM 2268 O O . ILE A 1 296 ? -1.647 10.008 -12.469 1 92.62 296 ILE A O 1
ATOM 2272 N N . SER A 1 297 ? -2.633 9.961 -10.477 1 91.62 297 SER A N 1
ATOM 2273 C CA . SER A 1 297 ? -3.975 9.797 -11.023 1 91.62 297 SER A CA 1
ATOM 2274 C C . SER A 1 297 ? -4.359 10.984 -11.906 1 91.62 297 SER A C 1
ATOM 2276 O O . SER A 1 297 ? -4.934 10.805 -12.984 1 91.62 297 SER A O 1
ATOM 2278 N N . HIS A 1 298 ? -3.998 12.156 -11.469 1 91.31 298 HIS A N 1
ATOM 2279 C CA . HIS A 1 298 ? -4.379 13.383 -12.172 1 91.31 298 HIS A CA 1
ATOM 2280 C C . HIS A 1 298 ? -3.584 13.547 -13.461 1 91.31 298 HIS A C 1
ATOM 2282 O O . HIS A 1 298 ? -4.141 13.922 -14.492 1 91.31 298 HIS A O 1
ATOM 2288 N N . VAL A 1 299 ? -2.314 13.203 -13.398 1 89.31 299 VAL A N 1
ATOM 2289 C CA . VAL A 1 299 ? -1.427 13.484 -14.516 1 89.31 299 VAL A CA 1
ATOM 2290 C C . VAL A 1 299 ? -1.484 12.344 -15.531 1 89.31 299 VAL A C 1
ATOM 2292 O O . VAL A 1 299 ? -1.529 12.578 -16.734 1 89.31 299 VAL A O 1
ATOM 2295 N N . ALA A 1 300 ? -1.496 11.125 -15.133 1 84.62 300 ALA A N 1
ATOM 2296 C CA . ALA A 1 300 ? -1.357 9.977 -16.031 1 84.62 300 ALA A CA 1
ATOM 2297 C C . ALA A 1 300 ? -2.621 9.125 -16.031 1 84.62 300 ALA A C 1
ATOM 2299 O O . ALA A 1 300 ? -2.934 8.461 -17.016 1 84.62 300 ALA A O 1
ATOM 2300 N N . GLY A 1 301 ? -3.457 9.242 -15.008 1 86.88 301 GLY A N 1
ATOM 2301 C CA . GLY A 1 301 ? -4.488 8.242 -14.789 1 86.88 301 GLY A CA 1
ATOM 2302 C C . GLY A 1 301 ? -3.941 6.934 -14.25 1 86.88 301 GLY A C 1
ATOM 2303 O O . GLY A 1 301 ? -3.016 6.355 -14.828 1 86.88 301 GLY A O 1
ATOM 2304 N N . GLU A 1 302 ? -4.449 6.504 -13.164 1 83.88 302 GLU A N 1
ATOM 2305 C CA . GLU A 1 302 ? -3.938 5.324 -12.469 1 83.88 302 GLU A CA 1
ATOM 2306 C C . GLU A 1 302 ? -3.979 4.094 -13.367 1 83.88 302 GLU A C 1
ATOM 2308 O O . GLU A 1 302 ? -3.094 3.238 -13.297 1 83.88 302 GLU A O 1
ATOM 2313 N N . ASP A 1 303 ? -4.879 4.016 -14.266 1 85.62 303 ASP A N 1
ATOM 2314 C CA . ASP A 1 303 ? -5.039 2.863 -15.148 1 85.62 303 ASP A CA 1
ATOM 2315 C C . ASP A 1 303 ? -3.977 2.859 -16.25 1 85.62 303 ASP A C 1
ATOM 2317 O O . ASP A 1 303 ? -3.75 1.837 -16.891 1 85.62 303 ASP A O 1
ATOM 2321 N N . SER A 1 304 ? -3.369 4 -16.406 1 89.31 304 SER A N 1
ATOM 2322 C CA . SER A 1 304 ? -2.373 4.113 -17.469 1 89.31 304 SER A CA 1
ATOM 2323 C C . SER A 1 304 ? -0.985 3.725 -16.969 1 89.31 304 SER A C 1
ATOM 2325 O O . SER A 1 304 ? -0.049 3.592 -17.766 1 89.31 304 SER A O 1
ATOM 2327 N N . VAL A 1 305 ? -0.851 3.547 -15.719 1 91.88 305 VAL A N 1
ATOM 2328 C CA . VAL A 1 305 ? 0.434 3.215 -15.109 1 91.88 305 VAL A CA 1
ATOM 2329 C C . VAL A 1 305 ? 0.694 1.716 -15.234 1 91.88 305 VAL A C 1
ATOM 2331 O O . VAL A 1 305 ? -0.048 0.902 -14.68 1 91.88 305 VAL A O 1
ATOM 2334 N N . ALA A 1 306 ? 1.744 1.367 -15.977 1 92.44 306 ALA A N 1
ATOM 2335 C CA . ALA A 1 306 ? 2.107 -0.037 -16.156 1 92.44 306 ALA A CA 1
ATOM 2336 C C . ALA A 1 306 ? 2.992 -0.52 -15 1 92.44 306 ALA A C 1
ATOM 2338 O O . ALA A 1 306 ? 2.955 -1.696 -14.633 1 92.44 306 ALA A O 1
ATOM 2339 N N . ALA A 1 307 ? 3.826 0.399 -14.547 1 94.38 307 ALA A N 1
ATOM 2340 C CA . ALA A 1 307 ? 4.75 0.082 -13.461 1 94.38 307 ALA A CA 1
ATOM 2341 C C . ALA A 1 307 ? 5.285 1.353 -12.805 1 94.38 307 ALA A C 1
ATOM 2343 O O . ALA A 1 307 ? 5.176 2.443 -13.375 1 94.38 307 ALA A O 1
ATOM 2344 N N . LEU A 1 308 ? 5.742 1.204 -11.633 1 95.69 308 LEU A N 1
ATOM 2345 C CA . LEU A 1 308 ? 6.582 2.223 -11.008 1 95.69 308 LEU A CA 1
ATOM 2346 C C . LEU A 1 308 ? 8.039 1.773 -10.961 1 95.69 308 LEU A C 1
ATOM 2348 O O . LEU A 1 308 ? 8.32 0.574 -10.914 1 95.69 308 LEU A O 1
ATOM 2352 N N . ALA A 1 309 ? 8.945 2.699 -11.086 1 96 309 ALA A N 1
ATOM 2353 C CA . ALA A 1 309 ? 10.383 2.449 -10.953 1 96 309 ALA A CA 1
ATOM 2354 C C . ALA A 1 309 ? 10.992 3.34 -9.875 1 96 309 ALA A C 1
ATOM 2356 O O . ALA A 1 309 ? 10.648 4.52 -9.766 1 96 309 ALA A O 1
ATOM 2357 N N . GLY A 1 310 ? 11.797 2.764 -8.992 1 96.25 310 GLY A N 1
ATOM 2358 C CA . GLY A 1 310 ? 12.438 3.52 -7.926 1 96.25 310 GLY A CA 1
ATOM 2359 C C . GLY A 1 310 ? 13.953 3.508 -8.016 1 96.25 310 GLY A C 1
ATOM 2360 O O . GLY A 1 310 ? 14.555 2.479 -8.336 1 96.25 310 GLY A O 1
ATOM 2361 N N . VAL A 1 311 ? 14.57 4.648 -7.75 1 94.44 311 VAL A N 1
ATOM 2362 C CA . VAL A 1 311 ? 16.031 4.777 -7.75 1 94.44 311 VAL A CA 1
ATOM 2363 C C . VAL A 1 311 ? 16.562 4.555 -6.336 1 94.44 311 VAL A C 1
ATOM 2365 O O . VAL A 1 311 ? 16.031 5.117 -5.371 1 94.44 311 VAL A O 1
ATOM 2368 N N . ASP A 1 312 ? 17.562 3.727 -6.145 1 90.12 312 ASP A N 1
ATOM 2369 C CA . ASP A 1 312 ? 18.188 3.424 -4.859 1 90.12 312 ASP A CA 1
ATOM 2370 C C . ASP A 1 312 ? 18.766 4.684 -4.215 1 90.12 312 ASP A C 1
ATOM 2372 O O . ASP A 1 312 ? 19.422 5.484 -4.883 1 90.12 312 ASP A O 1
ATOM 2376 N N . ALA A 1 313 ? 18.312 4.934 -2.885 1 88.25 313 ALA A N 1
ATOM 2377 C CA . ALA A 1 313 ? 17.672 3.979 -1.988 1 88.25 313 ALA A CA 1
ATOM 2378 C C . ALA A 1 313 ? 16.266 4.457 -1.597 1 88.25 313 ALA A C 1
ATOM 2380 O O . ALA A 1 313 ? 15.352 3.648 -1.464 1 88.25 313 ALA A O 1
ATOM 2381 N N . THR A 1 314 ? 16.094 5.824 -1.516 1 87.69 314 THR A N 1
ATOM 2382 C CA . THR A 1 314 ? 14.844 6.328 -0.967 1 87.69 314 THR A CA 1
ATOM 2383 C C . THR A 1 314 ? 13.711 6.168 -1.977 1 87.69 314 THR A C 1
ATOM 2385 O O . THR A 1 314 ? 12.547 6.051 -1.596 1 87.69 314 THR A O 1
ATOM 2388 N N . GLY A 1 315 ? 14.109 6.078 -3.229 1 94.44 315 GLY A N 1
ATOM 2389 C CA . GLY A 1 315 ? 13.117 5.777 -4.242 1 94.44 315 GLY A CA 1
ATOM 2390 C C . GLY A 1 315 ? 12.461 4.422 -4.047 1 94.44 315 GLY A C 1
ATOM 2391 O O . GLY A 1 315 ? 11.336 4.195 -4.508 1 94.44 315 GLY A O 1
ATOM 2392 N N . PHE A 1 316 ? 13.188 3.496 -3.395 1 96.38 316 PHE A N 1
ATOM 2393 C CA . PHE A 1 316 ? 12.648 2.17 -3.111 1 96.38 316 PHE A CA 1
ATOM 2394 C C . PHE A 1 316 ? 11.492 2.252 -2.125 1 96.38 316 PHE A C 1
ATOM 2396 O O . PHE A 1 316 ? 10.5 1.536 -2.266 1 96.38 316 PHE A O 1
ATOM 2403 N N . ILE A 1 317 ? 11.609 3.162 -1.224 1 96.81 317 ILE A N 1
ATOM 2404 C CA . ILE A 1 317 ? 10.641 3.26 -0.141 1 96.81 317 ILE A CA 1
ATOM 2405 C C . ILE A 1 317 ? 9.32 3.799 -0.684 1 96.81 317 ILE A C 1
ATOM 2407 O O . ILE A 1 317 ? 8.32 3.078 -0.724 1 96.81 317 ILE A O 1
ATOM 2411 N N . THR A 1 318 ? 9.367 4.988 -1.278 1 97.19 318 THR A N 1
ATOM 2412 C CA . THR A 1 318 ? 8.156 5.645 -1.765 1 97.19 318 THR A CA 1
ATOM 2413 C C . THR A 1 318 ? 7.629 4.945 -3.014 1 97.19 318 THR A C 1
ATOM 2415 O O . THR A 1 318 ? 6.422 4.742 -3.15 1 97.19 318 THR A O 1
ATOM 2418 N N . GLY A 1 319 ? 8.531 4.582 -3.848 1 97.56 319 GLY A N 1
ATOM 2419 C CA . GLY A 1 319 ? 8.125 3.904 -5.066 1 97.56 319 GLY A CA 1
ATOM 2420 C C . GLY A 1 319 ? 7.488 2.551 -4.809 1 97.56 319 GLY A C 1
ATOM 2421 O O . GLY A 1 319 ? 6.457 2.223 -5.398 1 97.56 319 GLY A O 1
ATOM 2422 N N . GLY A 1 320 ? 8.164 1.771 -3.961 1 97.38 320 GLY A N 1
ATOM 2423 C CA . GLY A 1 320 ? 7.602 0.482 -3.594 1 97.38 320 GLY A CA 1
ATOM 2424 C C . GLY A 1 320 ? 6.23 0.594 -2.953 1 97.38 320 GLY A C 1
ATOM 2425 O O . GLY A 1 320 ? 5.316 -0.158 -3.297 1 97.38 320 GLY A O 1
ATOM 2426 N N . ALA A 1 321 ? 6.074 1.527 -2.07 1 98.25 321 ALA A N 1
ATOM 2427 C CA . ALA A 1 321 ? 4.801 1.753 -1.389 1 98.25 321 ALA A CA 1
ATOM 2428 C C . ALA A 1 321 ? 3.711 2.146 -2.381 1 98.25 321 ALA A C 1
ATOM 2430 O O . ALA A 1 321 ? 2.607 1.594 -2.35 1 98.25 321 ALA A O 1
ATOM 2431 N N . LEU A 1 322 ? 4.043 3.07 -3.301 1 97.44 322 LEU A N 1
ATOM 2432 C CA . LEU A 1 322 ? 3.068 3.537 -4.281 1 97.44 322 LEU A CA 1
ATOM 2433 C C . LEU A 1 322 ? 2.678 2.414 -5.234 1 97.44 322 LEU A C 1
ATOM 2435 O O . LEU A 1 322 ? 1.508 2.289 -5.605 1 97.44 322 LEU A O 1
ATOM 2439 N N . SER A 1 323 ? 3.646 1.611 -5.617 1 97.12 323 SER A N 1
ATOM 2440 C CA . SER A 1 323 ? 3.35 0.496 -6.512 1 97.12 323 SER A CA 1
ATOM 2441 C C . SER A 1 323 ? 2.375 -0.484 -5.867 1 97.12 323 SER A C 1
ATOM 2443 O O . SER A 1 323 ? 1.469 -0.993 -6.531 1 97.12 323 SER A O 1
ATOM 2445 N N . ALA A 1 324 ? 2.576 -0.759 -4.609 1 97.25 324 ALA A N 1
ATOM 2446 C CA . ALA A 1 324 ? 1.688 -1.646 -3.865 1 97.25 324 ALA A CA 1
ATOM 2447 C C . ALA A 1 324 ? 0.285 -1.057 -3.76 1 97.25 324 ALA A C 1
ATOM 2449 O O . ALA A 1 324 ? -0.708 -1.764 -3.951 1 97.25 324 ALA A O 1
ATOM 2450 N N . LEU A 1 325 ? 0.164 0.229 -3.514 1 96.69 325 LEU A N 1
ATOM 2451 C CA . LEU A 1 325 ? -1.12 0.897 -3.332 1 96.69 325 LEU A CA 1
ATOM 2452 C C . LEU A 1 325 ? -1.891 0.959 -4.648 1 96.69 325 LEU A C 1
ATOM 2454 O O . LEU A 1 325 ? -3.117 0.836 -4.66 1 96.69 325 LEU A O 1
ATOM 2458 N N . ILE A 1 326 ? -1.129 1.177 -5.742 1 95 326 ILE A N 1
ATOM 2459 C CA . ILE A 1 326 ? -1.753 1.298 -7.055 1 95 326 ILE A CA 1
ATOM 2460 C C . ILE A 1 326 ? -2.027 -0.092 -7.625 1 95 326 ILE A C 1
ATOM 2462 O O . ILE A 1 326 ? -2.959 -0.273 -8.414 1 95 326 ILE A O 1
ATOM 2466 N N . GLY A 1 327 ? -1.246 -1.082 -7.23 1 94 327 GLY A N 1
ATOM 2467 C CA . GLY A 1 327 ? -1.426 -2.447 -7.695 1 94 327 GLY A CA 1
ATOM 2468 C C . GLY A 1 327 ? -0.694 -2.734 -8.992 1 94 327 GLY A C 1
ATOM 2469 O O . GLY A 1 327 ? -1.234 -3.395 -9.883 1 94 327 GLY A O 1
ATOM 2470 N N . VAL A 1 328 ? 0.494 -2.178 -9.18 1 94.88 328 VAL A N 1
ATOM 2471 C CA . VAL A 1 328 ? 1.298 -2.387 -10.383 1 94.88 328 VAL A CA 1
ATOM 2472 C C . VAL A 1 328 ? 2.691 -2.871 -9.992 1 94.88 328 VAL A C 1
ATOM 2474 O O . VAL A 1 328 ? 3.096 -2.754 -8.836 1 94.88 328 VAL A O 1
ATOM 2477 N N . PRO A 1 329 ? 3.506 -3.404 -10.914 1 95.12 329 PRO A N 1
ATOM 2478 C CA . PRO A 1 329 ? 4.871 -3.867 -10.641 1 95.12 329 PRO A CA 1
ATOM 2479 C C . PRO A 1 329 ? 5.805 -2.732 -10.234 1 95.12 329 PRO A C 1
ATOM 2481 O O . PRO A 1 329 ? 5.488 -1.559 -10.438 1 95.12 329 PRO A O 1
ATOM 2484 N N . PHE A 1 330 ? 6.855 -3.189 -9.664 1 95.88 330 PHE A N 1
ATOM 2485 C CA . PHE A 1 330 ? 7.871 -2.238 -9.234 1 95.88 330 PHE A CA 1
ATOM 2486 C C . PHE A 1 330 ? 9.234 -2.6 -9.82 1 95.88 330 PHE A C 1
ATOM 2488 O O . PHE A 1 330 ? 9.75 -3.693 -9.578 1 95.88 330 PHE A O 1
ATOM 2495 N N . ILE A 1 331 ? 9.859 -1.667 -10.531 1 95.5 331 ILE A N 1
ATOM 2496 C CA . ILE A 1 331 ? 11.172 -1.846 -11.141 1 95.5 331 ILE A CA 1
ATOM 2497 C C . ILE A 1 331 ? 12.234 -1.188 -10.266 1 95.5 331 ILE A C 1
ATOM 2499 O O . ILE A 1 331 ? 12.125 -0.01 -9.914 1 95.5 331 ILE A O 1
ATOM 2503 N N . ILE A 1 332 ? 13.25 -1.924 -9.891 1 94.88 332 ILE A N 1
ATOM 2504 C CA . ILE A 1 332 ? 14.312 -1.377 -9.055 1 94.88 332 ILE A CA 1
ATOM 2505 C C . ILE A 1 332 ? 15.445 -0.861 -9.938 1 94.88 332 ILE A C 1
ATOM 2507 O O . ILE A 1 332 ? 15.906 -1.562 -10.844 1 94.88 332 ILE A O 1
ATOM 2511 N N . ILE A 1 333 ? 15.828 0.348 -9.797 1 95.25 333 ILE A N 1
ATOM 2512 C CA . ILE A 1 333 ? 16.969 0.977 -10.453 1 95.25 333 ILE A CA 1
ATOM 2513 C C . ILE A 1 333 ? 18.094 1.166 -9.445 1 95.25 333 ILE A C 1
ATOM 2515 O O . ILE A 1 333 ? 17.938 1.872 -8.445 1 95.25 333 ILE A O 1
ATOM 2519 N N . ARG A 1 334 ? 19.188 0.521 -9.664 1 94.19 334 ARG A N 1
ATOM 2520 C CA . ARG A 1 334 ? 20.297 0.589 -8.711 1 94.19 334 ARG A CA 1
ATOM 2521 C C . ARG A 1 334 ? 21.578 1.077 -9.383 1 94.19 334 ARG A C 1
ATOM 2523 O O . ARG A 1 334 ? 21.688 1.06 -10.609 1 94.19 334 ARG A O 1
ATOM 2530 N N . LYS A 1 335 ? 22.516 1.534 -8.555 1 91.44 335 LYS A N 1
ATOM 2531 C CA . LYS A 1 335 ? 23.844 1.883 -9.031 1 91.44 335 LYS A CA 1
ATOM 2532 C C . LYS A 1 335 ? 24.578 0.657 -9.578 1 91.44 335 LYS A C 1
ATOM 2534 O O . LYS A 1 335 ? 24.188 -0.478 -9.289 1 91.44 335 LYS A O 1
ATOM 2539 N N . ALA A 1 336 ? 25.547 0.896 -10.297 1 90.62 336 ALA A N 1
ATOM 2540 C CA . ALA A 1 336 ? 26.297 -0.171 -10.953 1 90.62 336 ALA A CA 1
ATOM 2541 C C . ALA A 1 336 ? 26.781 -1.208 -9.945 1 90.62 336 ALA A C 1
ATOM 2543 O O . ALA A 1 336 ? 27.219 -0.856 -8.852 1 90.62 336 ALA A O 1
ATOM 2544 N N . ASN A 1 337 ? 26.547 -2.475 -10.297 1 86.31 337 ASN A N 1
ATOM 2545 C CA . ASN A 1 337 ? 27.125 -3.643 -9.641 1 86.31 337 ASN A CA 1
ATOM 2546 C C . ASN A 1 337 ? 26.406 -3.947 -8.32 1 86.31 337 ASN A C 1
ATOM 2548 O O . ASN A 1 337 ? 26.953 -4.652 -7.469 1 86.31 337 ASN A O 1
ATOM 2552 N N . LYS A 1 338 ? 25.203 -3.367 -8.156 1 87.62 338 LYS A N 1
ATOM 2553 C CA . LYS A 1 338 ? 24.469 -3.648 -6.934 1 87.62 338 LYS A CA 1
ATOM 2554 C C . LYS A 1 338 ? 23.406 -4.727 -7.168 1 87.62 338 LYS A C 1
ATOM 2556 O O . LYS A 1 338 ? 22.828 -5.246 -6.219 1 87.62 338 LYS A O 1
ATOM 2561 N N . LEU A 1 339 ? 23.188 -5.098 -8.375 1 88.31 339 LEU A N 1
ATOM 2562 C CA . LEU A 1 339 ? 22.328 -6.23 -8.719 1 88.31 339 LEU A CA 1
ATOM 2563 C C . LEU A 1 339 ? 23.172 -7.449 -9.094 1 88.31 339 LEU A C 1
ATOM 2565 O O . LEU A 1 339 ? 24.172 -7.324 -9.805 1 88.31 339 LEU A O 1
ATOM 2569 N N . CYS A 1 340 ? 22.781 -8.578 -8.609 1 86.31 340 CYS A N 1
ATOM 2570 C CA . CYS A 1 340 ? 23.609 -9.766 -8.805 1 86.31 340 CYS A CA 1
ATOM 2571 C C . CYS A 1 340 ? 23.141 -10.562 -10.016 1 86.31 340 CYS A C 1
ATOM 2573 O O . CYS A 1 340 ? 23.516 -11.719 -10.188 1 86.31 340 CYS A O 1
ATOM 2575 N N . VAL A 1 341 ? 22.266 -10.008 -10.836 1 89.62 341 VAL A N 1
ATOM 2576 C CA . VAL A 1 341 ? 21.734 -10.648 -12.031 1 89.62 341 VAL A CA 1
ATOM 2577 C C . VAL A 1 341 ? 22.203 -9.891 -13.273 1 89.62 341 VAL A C 1
ATOM 2579 O O . VAL A 1 341 ? 22.938 -8.906 -13.172 1 89.62 341 VAL A O 1
ATOM 2582 N N . HIS A 1 342 ? 21.797 -10.406 -14.461 1 89.94 342 HIS A N 1
ATOM 2583 C CA . HIS A 1 342 ? 22.125 -9.688 -15.695 1 89.94 342 HIS A CA 1
ATOM 2584 C C . HIS A 1 342 ? 21.391 -8.344 -15.75 1 89.94 342 HIS A C 1
ATOM 2586 O O . HIS A 1 342 ? 20.219 -8.258 -15.414 1 89.94 342 HIS A O 1
ATOM 2592 N N . THR A 1 343 ? 22.234 -7.32 -16.141 1 91.69 343 THR A N 1
ATOM 2593 C CA . THR A 1 343 ? 21.672 -5.969 -16.094 1 91.69 343 THR A CA 1
ATOM 2594 C C . THR A 1 343 ? 21.922 -5.238 -17.406 1 91.69 343 THR A C 1
ATOM 2596 O O . THR A 1 343 ? 22.766 -5.648 -18.203 1 91.69 343 THR A O 1
ATOM 2599 N N . ILE A 1 344 ? 21.078 -4.297 -17.719 1 92.5 344 ILE A N 1
ATOM 2600 C CA . ILE A 1 344 ? 21.328 -3.23 -18.688 1 92.5 344 ILE A CA 1
ATOM 2601 C C . ILE A 1 344 ? 21.438 -1.893 -17.953 1 92.5 344 ILE A C 1
ATOM 2603 O O . ILE A 1 344 ? 20.891 -1.724 -16.859 1 92.5 344 ILE A O 1
ATOM 2607 N N . GLY A 1 345 ? 22.281 -1.016 -18.531 1 93.5 345 GLY A N 1
ATOM 2608 C CA . GLY A 1 345 ? 22.516 0.208 -17.781 1 93.5 345 GLY A CA 1
ATOM 2609 C C . GLY A 1 345 ? 22.734 1.42 -18.656 1 93.5 345 GLY A C 1
ATOM 2610 O O . GLY A 1 345 ? 22.844 1.291 -19.891 1 93.5 345 GLY A O 1
ATOM 2611 N N . VAL A 1 346 ? 22.578 2.566 -18.094 1 94.81 346 VAL A N 1
ATOM 2612 C CA . VAL A 1 346 ? 22.828 3.854 -18.734 1 94.81 346 VAL A CA 1
ATOM 2613 C C . VAL A 1 346 ? 23.812 4.664 -17.906 1 94.81 346 VAL A C 1
ATOM 2615 O O . VAL A 1 346 ? 23.766 4.66 -16.672 1 94.81 346 VAL A O 1
ATOM 2618 N N . ASP A 1 347 ? 24.672 5.277 -18.609 1 96 347 ASP A N 1
ATOM 2619 C CA . ASP A 1 347 ? 25.641 6.141 -17.938 1 96 347 ASP A CA 1
ATOM 2620 C C . ASP A 1 347 ? 25.062 7.535 -17.703 1 96 347 ASP A C 1
ATOM 2622 O O . ASP A 1 347 ? 24.219 8 -18.469 1 96 347 ASP A O 1
ATOM 2626 N N . TYR A 1 348 ? 25.438 8.078 -16.609 1 93.5 348 TYR A N 1
ATOM 2627 C CA . TYR A 1 348 ? 25.078 9.453 -16.297 1 93.5 348 TYR A CA 1
ATOM 2628 C C . TYR A 1 348 ? 26.203 10.156 -15.547 1 93.5 348 TYR A C 1
ATOM 2630 O O . TYR A 1 348 ? 27.141 9.516 -15.078 1 93.5 348 TYR A O 1
ATOM 2638 N N . VAL A 1 349 ? 26.156 11.492 -15.586 1 93.31 349 VAL A N 1
ATOM 2639 C CA . VAL A 1 349 ? 27.109 12.305 -14.828 1 93.31 349 VAL A CA 1
ATOM 2640 C C . VAL A 1 349 ? 26.438 12.828 -13.562 1 93.31 349 VAL A C 1
ATOM 2642 O O . VAL A 1 349 ? 25.391 13.484 -13.625 1 93.31 349 VAL A O 1
ATOM 2645 N N . ASP A 1 350 ? 27.016 12.469 -12.414 1 83.94 350 ASP A N 1
ATOM 2646 C CA . ASP A 1 350 ? 26.406 12.891 -11.156 1 83.94 350 ASP A CA 1
ATOM 2647 C C . ASP A 1 350 ? 26.75 14.344 -10.828 1 83.94 350 ASP A C 1
ATOM 2649 O O . ASP A 1 350 ? 27.391 15.023 -11.625 1 83.94 350 ASP A O 1
ATOM 2653 N N . TYR A 1 351 ? 26.188 14.875 -9.75 1 78.31 351 TYR A N 1
ATOM 2654 C CA . TYR A 1 351 ? 26.328 16.281 -9.375 1 78.31 351 TYR A CA 1
ATOM 2655 C C . TYR A 1 351 ? 27.781 16.641 -9.125 1 78.31 351 TYR A C 1
ATOM 2657 O O . TYR A 1 351 ? 28.141 17.828 -9.156 1 78.31 351 TYR A O 1
ATOM 26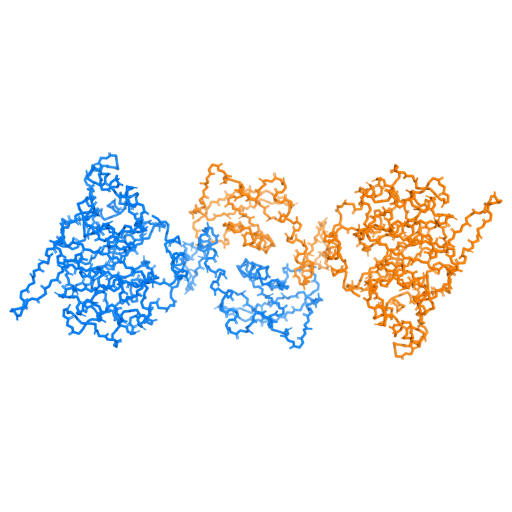65 N N . SER A 1 352 ? 28.75 15.617 -8.93 1 81 352 SER A N 1
ATOM 2666 C CA . SER A 1 352 ? 30.172 15.852 -8.703 1 81 352 SER A CA 1
ATOM 2667 C C . SER A 1 352 ? 30.953 15.852 -10.008 1 81 352 SER A C 1
ATOM 2669 O O . SER A 1 352 ? 32.156 16.094 -10.016 1 81 352 SER A O 1
ATOM 2671 N N . GLY A 1 353 ? 30.266 15.586 -11.047 1 86.38 353 GLY A N 1
ATOM 2672 C CA . GLY A 1 353 ? 30.922 15.555 -12.336 1 86.38 353 GLY A CA 1
ATOM 2673 C C . GLY A 1 353 ? 31.469 14.188 -12.695 1 86.38 353 GLY A C 1
ATOM 2674 O O . GLY A 1 353 ? 32.062 14 -13.766 1 86.38 353 GLY A O 1
ATOM 2675 N N . LYS A 1 354 ? 31.312 13.234 -11.922 1 90.75 354 LYS A N 1
ATOM 2676 C CA . LYS A 1 354 ? 31.812 11.883 -12.164 1 90.75 354 LYS A CA 1
ATOM 2677 C C . LYS A 1 354 ? 30.781 11.062 -12.945 1 90.75 354 LYS A C 1
ATOM 2679 O O . LYS A 1 354 ? 29.578 11.141 -12.688 1 90.75 354 LYS A O 1
ATOM 2684 N N . THR A 1 355 ? 31.25 10.273 -13.844 1 94.12 355 THR A N 1
ATOM 2685 C CA . THR A 1 355 ? 30.391 9.375 -14.602 1 94.12 355 THR A CA 1
ATOM 2686 C C . THR A 1 355 ? 30.031 8.148 -13.766 1 94.12 355 THR A C 1
ATOM 2688 O O . THR A 1 355 ? 30.906 7.496 -13.195 1 94.12 355 THR A O 1
ATOM 2691 N N . LYS A 1 356 ? 28.781 7.973 -13.617 1 94.19 356 LYS A N 1
ATOM 2692 C CA . LYS A 1 356 ? 28.219 6.82 -12.922 1 94.19 356 LYS A CA 1
ATOM 2693 C C . LYS A 1 356 ? 27.266 6.039 -13.828 1 94.19 356 LYS A C 1
ATOM 2695 O O . LYS A 1 356 ? 27.078 6.391 -14.992 1 94.19 356 LYS A O 1
ATOM 2700 N N . ARG A 1 357 ? 26.906 4.898 -13.367 1 95.25 357 ARG A N 1
ATOM 2701 C CA . ARG A 1 357 ? 26.031 4.047 -14.156 1 95.25 357 ARG A CA 1
ATOM 2702 C C . ARG A 1 357 ? 24.844 3.559 -13.328 1 95.25 357 ARG A C 1
ATOM 2704 O O . ARG A 1 357 ? 25 3.172 -12.172 1 95.25 357 ARG A O 1
ATOM 2711 N N . LEU A 1 358 ? 23.609 3.674 -13.859 1 95.12 358 LEU A N 1
ATOM 2712 C CA . LEU A 1 358 ? 22.391 3.076 -13.305 1 95.12 358 LEU A CA 1
ATOM 2713 C C . LEU A 1 358 ? 22.016 1.811 -14.062 1 95.12 358 LEU A C 1
ATOM 2715 O O . LEU A 1 358 ? 22.125 1.76 -15.289 1 95.12 358 LEU A O 1
ATOM 2719 N N . GLU A 1 359 ? 21.531 0.822 -13.289 1 94.62 359 GLU A N 1
ATOM 2720 C CA . GLU A 1 359 ? 21.25 -0.472 -13.906 1 94.62 359 GLU A CA 1
ATOM 2721 C C . GLU A 1 359 ? 19.891 -0.999 -13.477 1 94.62 359 GLU A C 1
ATOM 2723 O O . GLU A 1 359 ? 19.422 -0.708 -12.367 1 94.62 359 GLU A O 1
ATOM 2728 N N . ILE A 1 360 ? 19.219 -1.703 -14.406 1 93.31 360 ILE A N 1
ATOM 2729 C CA . ILE A 1 360 ? 18.047 -2.516 -14.125 1 93.31 360 ILE A CA 1
ATOM 2730 C C . ILE A 1 360 ? 18.281 -3.951 -14.586 1 93.31 360 ILE A C 1
ATOM 2732 O O . ILE A 1 360 ? 19.188 -4.211 -15.383 1 93.31 360 ILE A O 1
ATOM 2736 N N . ARG A 1 361 ? 17.516 -4.848 -13.992 1 91.44 361 ARG A N 1
ATOM 2737 C CA . ARG A 1 361 ? 17.609 -6.227 -14.461 1 91.44 361 ARG A CA 1
ATOM 2738 C C . ARG A 1 361 ? 17.234 -6.328 -15.938 1 91.44 361 ARG A C 1
ATOM 2740 O O . ARG A 1 361 ? 16.312 -5.641 -16.391 1 91.44 361 ARG A O 1
ATOM 2747 N N . SER A 1 362 ? 17.891 -7.043 -16.719 1 87.25 362 SER A N 1
ATOM 2748 C CA . SER A 1 362 ? 17.641 -7.18 -18.156 1 87.25 362 SER A CA 1
ATOM 2749 C C . SER A 1 362 ? 16.328 -7.898 -18.422 1 87.25 362 SER A C 1
ATOM 2751 O O . SER A 1 362 ? 15.562 -7.492 -19.297 1 87.25 362 SER A O 1
ATOM 2753 N N . GLN A 1 363 ? 16.031 -9.008 -17.875 1 67.69 363 GLN A N 1
ATOM 2754 C CA . GLN A 1 363 ? 14.805 -9.758 -18.125 1 67.69 363 GLN A CA 1
ATOM 2755 C C . GLN A 1 363 ? 13.688 -9.305 -17.188 1 67.69 363 GLN A C 1
ATOM 2757 O O . GLN A 1 363 ? 13.68 -9.648 -16 1 67.69 363 GLN A O 1
ATOM 2762 N N . SER A 1 364 ? 13.062 -8.07 -17.641 1 63.34 364 SER A N 1
ATOM 2763 C CA . SER A 1 364 ? 11.953 -7.629 -16.797 1 63.34 364 SER A CA 1
ATOM 2764 C C . SER A 1 364 ? 10.609 -7.902 -17.469 1 63.34 364 SER A C 1
ATOM 2766 O O . SER A 1 364 ? 10.477 -7.746 -18.688 1 63.34 364 SER A O 1
ATOM 2768 N N . HIS A 1 365 ? 9.711 -8.648 -16.797 1 64.56 365 HIS A N 1
ATOM 2769 C CA . HIS A 1 365 ? 8.414 -9.109 -17.281 1 64.56 365 HIS A CA 1
ATOM 2770 C C . HIS A 1 365 ? 7.316 -8.094 -16.969 1 64.56 365 HIS A C 1
ATOM 2772 O O . HIS A 1 365 ? 6.23 -8.469 -16.516 1 64.56 365 HIS A O 1
ATOM 2778 N N . VAL A 1 366 ? 7.609 -6.824 -17.219 1 70.56 366 VAL A N 1
ATOM 2779 C CA . VAL A 1 366 ? 6.48 -5.926 -17.016 1 70.56 366 VAL A CA 1
ATOM 2780 C C . VAL A 1 366 ? 5.531 -6 -18.203 1 70.56 366 VAL A C 1
ATOM 2782 O O . VAL A 1 366 ? 5.93 -5.738 -19.344 1 70.56 366 VAL A O 1
ATOM 2785 N N . SER A 1 367 ? 4.414 -6.543 -17.891 1 68.19 367 SER A N 1
ATOM 2786 C CA . SER A 1 367 ? 3.383 -6.629 -18.906 1 68.19 367 SER A CA 1
ATOM 2787 C C . SER A 1 367 ? 2.795 -5.258 -19.219 1 68.19 367 SER A C 1
ATOM 2789 O O . SER A 1 367 ? 2.51 -4.477 -18.312 1 68.19 367 SER A O 1
ATOM 2791 N N . VAL A 1 368 ? 2.818 -4.922 -20.5 1 70.31 368 VAL A N 1
ATOM 2792 C CA . VAL A 1 368 ? 2.238 -3.646 -20.891 1 70.31 368 VAL A CA 1
ATOM 2793 C C . VAL A 1 368 ? 1.063 -3.887 -21.844 1 70.31 368 VAL A C 1
ATOM 2795 O O . VAL A 1 368 ? 0.961 -4.949 -22.453 1 70.31 368 VAL A O 1
ATOM 2798 N N . SER A 1 369 ? 0.06 -3.139 -21.656 1 71.12 369 SER A N 1
ATOM 2799 C CA . SER A 1 369 ? -1.058 -3.086 -22.594 1 71.12 369 SER A CA 1
ATOM 2800 C C . SER A 1 369 ? -1.142 -1.726 -23.266 1 71.12 369 SER A C 1
ATOM 2802 O O . SER A 1 369 ? -0.432 -0.791 -22.891 1 71.12 369 SER A O 1
ATOM 2804 N N . ALA A 1 370 ? -1.942 -1.674 -24.312 1 69.31 370 ALA A N 1
ATOM 2805 C CA . ALA A 1 370 ? -2.137 -0.41 -25.016 1 69.31 370 ALA A CA 1
ATOM 2806 C C . ALA A 1 370 ? -2.586 0.689 -24.062 1 69.31 370 ALA A C 1
ATOM 2808 O O . ALA A 1 370 ? -2.205 1.852 -24.219 1 69.31 370 ALA A O 1
ATOM 2809 N N . ALA A 1 371 ? -3.32 0.259 -23.078 1 74.5 371 ALA A N 1
ATOM 2810 C CA . ALA A 1 371 ? -3.902 1.24 -22.172 1 74.5 371 ALA A CA 1
ATOM 2811 C C . ALA A 1 371 ? -2.957 1.536 -21.016 1 74.5 371 ALA A C 1
ATOM 2813 O O . ALA A 1 371 ? -3.119 2.539 -20.312 1 74.5 371 ALA A O 1
ATOM 2814 N N . SER A 1 372 ? -1.919 0.707 -20.812 1 75.69 372 SER A N 1
ATOM 2815 C CA . SER A 1 372 ? -1.035 0.797 -19.656 1 75.69 372 SER A CA 1
ATOM 2816 C C . SER A 1 372 ? 0.427 0.65 -20.062 1 75.69 372 SER A C 1
ATOM 2818 O O . SER A 1 372 ? 0.962 -0.46 -20.094 1 75.69 372 SER A O 1
ATOM 2820 N N . THR A 1 373 ? 1.062 1.772 -20.469 1 77.5 373 THR A N 1
ATOM 2821 C CA . THR A 1 373 ? 2.432 1.682 -20.969 1 77.5 373 THR A CA 1
ATOM 2822 C C . THR A 1 373 ? 3.365 2.564 -20.141 1 77.5 373 THR A C 1
ATOM 2824 O O . THR A 1 373 ? 4.586 2.465 -20.266 1 77.5 373 THR A O 1
ATOM 2827 N N . GLY A 1 374 ? 2.775 3.316 -19.344 1 86.19 374 GLY A N 1
ATOM 2828 C CA . GLY A 1 374 ? 3.592 4.324 -18.688 1 86.19 374 GLY A CA 1
ATOM 2829 C C . GLY A 1 374 ? 4.312 3.803 -17.469 1 86.19 374 GLY A C 1
ATOM 2830 O O . GLY A 1 374 ? 3.795 2.943 -16.75 1 86.19 374 GLY A O 1
ATOM 2831 N N . VAL A 1 375 ? 5.562 4.273 -17.312 1 91.12 375 VAL A N 1
ATOM 2832 C CA . VAL A 1 375 ? 6.344 4 -16.109 1 91.12 375 VAL A CA 1
ATOM 2833 C C . VAL A 1 375 ? 6.605 5.301 -15.359 1 91.12 375 VAL A C 1
ATOM 2835 O O . VAL A 1 375 ? 7.07 6.285 -15.945 1 91.12 375 VAL A O 1
ATOM 2838 N N . ILE A 1 376 ? 6.188 5.336 -14.172 1 93.25 376 ILE A N 1
ATOM 2839 C CA . ILE A 1 376 ? 6.484 6.48 -13.32 1 93.25 376 ILE A CA 1
ATOM 2840 C C . ILE A 1 376 ? 7.762 6.215 -12.531 1 93.25 376 ILE A C 1
ATOM 2842 O O . ILE A 1 376 ? 7.863 5.207 -11.828 1 93.25 376 ILE A O 1
ATOM 2846 N N . VAL A 1 377 ? 8.758 7.086 -12.633 1 94.56 377 VAL A N 1
ATOM 2847 C CA . VAL A 1 377 ? 10.023 6.969 -11.906 1 94.56 377 VAL A CA 1
ATOM 2848 C C . VAL A 1 377 ? 9.969 7.801 -10.633 1 94.56 377 VAL A C 1
ATOM 2850 O O . VAL A 1 377 ? 9.641 8.992 -10.672 1 94.56 377 VAL A O 1
ATOM 2853 N N . VAL A 1 378 ? 10.234 7.16 -9.5 1 93.69 378 VAL A N 1
ATOM 2854 C CA . VAL A 1 378 ? 10.258 7.812 -8.195 1 93.69 378 VAL A CA 1
ATOM 2855 C C . VAL A 1 378 ? 11.695 7.957 -7.707 1 93.69 378 VAL A C 1
ATOM 2857 O O . VAL A 1 378 ? 12.398 6.961 -7.516 1 93.69 378 VAL A O 1
ATOM 2860 N N . ASP A 1 379 ? 12.055 9.18 -7.562 1 89.56 379 ASP A N 1
ATOM 2861 C CA . ASP A 1 379 ? 13.375 9.508 -7.035 1 89.56 379 ASP A CA 1
ATOM 2862 C C . ASP A 1 379 ? 13.266 10.422 -5.816 1 89.56 379 ASP A C 1
ATOM 2864 O O . ASP A 1 379 ? 12.57 11.445 -5.859 1 89.56 379 ASP A O 1
ATOM 2868 N N . MET B 1 1 ? -2.078 -19.047 -19.656 1 94.88 1 MET B N 1
ATOM 2869 C CA . MET B 1 1 ? -2.463 -18.219 -18.516 1 94.88 1 MET B CA 1
ATOM 2870 C C . MET B 1 1 ? -1.271 -17.969 -17.609 1 94.88 1 MET B C 1
ATOM 2872 O O . MET B 1 1 ? -0.478 -18.875 -17.344 1 94.88 1 MET B O 1
ATOM 2876 N N . HIS B 1 2 ? -1.208 -16.781 -17.156 1 95 2 HIS B N 1
ATOM 2877 C CA . HIS B 1 2 ? -0.146 -16.469 -16.203 1 95 2 HIS B CA 1
ATOM 2878 C C . HIS B 1 2 ? -0.309 -17.266 -14.914 1 95 2 HIS B C 1
ATOM 2880 O O . HIS B 1 2 ? -1.421 -17.406 -14.398 1 95 2 HIS B O 1
ATOM 2886 N N . ARG B 1 3 ? 0.726 -17.797 -14.438 1 96.31 3 ARG B N 1
ATOM 2887 C CA . ARG B 1 3 ? 0.681 -18.625 -13.242 1 96.31 3 ARG B CA 1
ATOM 2888 C C . ARG B 1 3 ? 0.072 -17.875 -12.062 1 96.31 3 ARG B C 1
ATOM 2890 O O . ARG B 1 3 ? -0.668 -18.438 -11.266 1 96.31 3 ARG B O 1
ATOM 2897 N N . GLY B 1 4 ? 0.37 -16.609 -11.953 1 96.06 4 GLY B N 1
ATOM 2898 C CA . GLY B 1 4 ? -0.248 -15.828 -10.898 1 96.06 4 GLY B CA 1
ATOM 2899 C C . GLY B 1 4 ? -1.759 -15.75 -11.016 1 96.06 4 GLY B C 1
ATOM 2900 O O . GLY B 1 4 ? -2.471 -15.836 -10.016 1 96.06 4 GLY B O 1
ATOM 2901 N N . ALA B 1 5 ? -2.232 -15.562 -12.195 1 96.19 5 ALA B N 1
ATOM 2902 C CA . ALA B 1 5 ? -3.674 -15.547 -12.422 1 96.19 5 ALA B CA 1
ATOM 2903 C C . ALA B 1 5 ? -4.297 -16.891 -12.055 1 96.19 5 ALA B C 1
ATOM 2905 O O . ALA B 1 5 ? -5.398 -16.938 -11.5 1 96.19 5 ALA B O 1
ATOM 2906 N N . PHE B 1 6 ? -3.602 -17.906 -12.359 1 97.88 6 PHE B N 1
ATOM 2907 C CA . PHE B 1 6 ? -4.039 -19.25 -11.992 1 97.88 6 PHE B CA 1
ATOM 2908 C C . PHE B 1 6 ? -4.172 -19.375 -10.484 1 97.88 6 PHE B C 1
ATOM 2910 O O . PHE B 1 6 ? -5.219 -19.797 -9.984 1 97.88 6 PHE B O 1
ATOM 2917 N N . HIS B 1 7 ? -3.188 -18.984 -9.773 1 97.81 7 HIS B N 1
ATOM 2918 C CA . HIS B 1 7 ? -3.174 -19.078 -8.32 1 97.81 7 HIS B CA 1
ATOM 2919 C C . HIS B 1 7 ? -4.223 -18.172 -7.695 1 97.81 7 HIS B C 1
ATOM 2921 O O . HIS B 1 7 ? -4.797 -18.5 -6.652 1 97.81 7 HIS B O 1
ATOM 2927 N N . ASP B 1 8 ? -4.5 -17.062 -8.352 1 96.62 8 ASP B N 1
ATOM 2928 C CA . ASP B 1 8 ? -5.496 -16.125 -7.848 1 96.62 8 ASP B CA 1
ATOM 2929 C C . ASP B 1 8 ? -6.875 -16.766 -7.766 1 96.62 8 ASP B C 1
ATOM 2931 O O . ASP B 1 8 ? -7.684 -16.422 -6.902 1 96.62 8 ASP B O 1
ATOM 2935 N N . TYR B 1 9 ? -7.137 -17.75 -8.641 1 96.38 9 TYR B N 1
ATOM 2936 C CA . TYR B 1 9 ? -8.43 -18.422 -8.617 1 96.38 9 TYR B CA 1
ATOM 2937 C C . TYR B 1 9 ? -8.688 -19.062 -7.254 1 96.38 9 TYR B C 1
ATOM 2939 O O . TYR B 1 9 ? -9.812 -19.016 -6.746 1 96.38 9 TYR B O 1
ATOM 2947 N N . TRP B 1 10 ? -7.66 -19.594 -6.652 1 95.12 10 TRP B N 1
ATOM 2948 C CA . TRP B 1 10 ? -7.797 -20.281 -5.371 1 95.12 10 TRP B CA 1
ATOM 2949 C C . TRP B 1 10 ? -7.43 -19.359 -4.215 1 95.12 10 TRP B C 1
ATOM 2951 O O . TRP B 1 10 ? -7.516 -19.75 -3.049 1 95.12 10 TRP B O 1
ATOM 2961 N N . ALA B 1 11 ? -6.973 -18.109 -4.492 1 94.44 11 ALA B N 1
ATOM 2962 C CA . ALA B 1 11 ? -6.441 -17.219 -3.469 1 94.44 11 ALA B CA 1
ATOM 2963 C C . ALA B 1 11 ? -5.387 -17.922 -2.617 1 94.44 11 ALA B C 1
ATOM 2965 O O . ALA B 1 11 ? -5.41 -17.828 -1.387 1 94.44 11 ALA B O 1
ATOM 2966 N N . ASP B 1 12 ? -4.598 -18.703 -3.305 1 96.56 12 ASP B N 1
ATOM 2967 C CA . ASP B 1 12 ? -3.537 -19.469 -2.658 1 96.56 12 ASP B CA 1
ATOM 2968 C C . ASP B 1 12 ? -2.256 -19.453 -3.49 1 96.56 12 ASP B C 1
ATOM 2970 O O . ASP B 1 12 ? -2.252 -19.875 -4.645 1 96.56 12 ASP B O 1
ATOM 2974 N N . SER B 1 13 ? -1.195 -18.969 -2.893 1 97.25 13 SER B N 1
ATOM 2975 C CA . SER B 1 13 ? 0.063 -18.859 -3.623 1 97.25 13 SER B CA 1
ATOM 2976 C C . SER B 1 13 ? 0.838 -20.172 -3.598 1 97.25 13 SER B C 1
ATOM 2978 O O . SER B 1 13 ? 1.821 -20.328 -4.324 1 97.25 13 SER B O 1
ATOM 2980 N N . ASN B 1 14 ? 0.389 -21.156 -2.805 1 96.5 14 ASN B N 1
ATOM 2981 C CA . ASN B 1 14 ? 1.067 -22.438 -2.705 1 96.5 14 ASN B CA 1
ATOM 2982 C C . ASN B 1 14 ? 0.68 -23.375 -3.852 1 96.5 14 ASN B C 1
ATOM 2984 O O . ASN B 1 14 ? -0.164 -23.016 -4.68 1 96.5 14 ASN B O 1
ATOM 2988 N N . CYS B 1 15 ? 1.384 -24.453 -3.896 1 96.94 15 CYS B N 1
ATOM 2989 C CA . CYS B 1 15 ? 1.115 -25.422 -4.957 1 96.94 15 CYS B CA 1
ATOM 2990 C C . CYS B 1 15 ? -0.31 -25.953 -4.863 1 96.94 15 CYS B C 1
ATOM 2992 O O . CYS B 1 15 ? -0.738 -26.406 -3.803 1 96.94 15 CYS B O 1
ATOM 2994 N N . ILE B 1 16 ? -1.048 -25.875 -5.957 1 97.75 16 ILE B N 1
ATOM 2995 C CA . ILE B 1 16 ? -2.432 -26.328 -6.016 1 97.75 16 ILE B CA 1
ATOM 2996 C C . ILE B 1 16 ? -2.467 -27.844 -6.188 1 97.75 16 ILE B C 1
ATOM 2998 O O . ILE B 1 16 ? -1.747 -28.406 -7.023 1 97.75 16 ILE B O 1
ATOM 3002 N N . VAL B 1 17 ? -3.293 -28.484 -5.379 1 97.81 17 VAL B N 1
ATOM 3003 C CA . VAL B 1 17 ? -3.385 -29.938 -5.43 1 97.81 17 VAL B CA 1
ATOM 3004 C C . VAL B 1 17 ? -4.77 -30.359 -5.918 1 97.81 17 VAL B C 1
ATOM 3006 O O . VAL B 1 17 ? -5.777 -30.062 -5.27 1 97.81 17 VAL B O 1
ATOM 3009 N N . LEU B 1 18 ? -4.797 -31.031 -7.047 1 98.31 18 LEU B N 1
ATOM 3010 C CA . LEU B 1 18 ? -6.023 -31.625 -7.586 1 98.31 18 LEU B CA 1
ATOM 3011 C C . LEU B 1 18 ? -5.98 -33.156 -7.5 1 98.31 18 LEU B C 1
ATOM 3013 O O . LEU B 1 18 ? -5.055 -33.781 -8.016 1 98.31 18 LEU B O 1
ATOM 3017 N N . LEU B 1 19 ? -6.977 -33.688 -6.883 1 98.25 19 LEU B N 1
ATOM 3018 C CA . LEU B 1 19 ? -7.035 -35.125 -6.68 1 98.25 19 LEU B CA 1
ATOM 3019 C C . LEU B 1 19 ? -7.852 -35.812 -7.773 1 98.25 19 LEU B C 1
ATOM 3021 O O . LEU B 1 19 ? -8.953 -35.344 -8.102 1 98.25 19 LEU B O 1
ATOM 3025 N N . VAL B 1 20 ? -7.285 -36.844 -8.266 1 98.12 20 VAL B N 1
ATOM 3026 C CA . VAL B 1 20 ? -7.957 -37.594 -9.344 1 98.12 20 VAL B CA 1
ATOM 3027 C C . VAL B 1 20 ? -8.75 -38.75 -8.758 1 98.12 20 VAL B C 1
ATOM 3029 O O . VAL B 1 20 ? -8.219 -39.562 -7.996 1 98.12 20 VAL B O 1
ATOM 3032 N N . VAL B 1 21 ? -9.992 -38.812 -9.07 1 98.38 21 VAL B N 1
ATOM 3033 C CA . VAL B 1 21 ? -10.852 -39.906 -8.688 1 98.38 21 VAL B CA 1
ATOM 3034 C C . VAL B 1 21 ? -11.117 -40.812 -9.906 1 98.38 21 VAL B C 1
ATOM 3036 O O . VAL B 1 21 ? -11.734 -40.375 -10.883 1 98.38 21 VAL B O 1
ATOM 3039 N N . HIS B 1 22 ? -10.656 -42.031 -9.844 1 97.88 22 HIS B N 1
ATOM 3040 C CA . HIS B 1 22 ? -11.039 -43.031 -10.82 1 97.88 22 HIS B CA 1
ATOM 3041 C C . HIS B 1 22 ? -12.445 -43.562 -10.547 1 97.88 22 HIS B C 1
ATOM 3043 O O . HIS B 1 22 ? -12.648 -44.312 -9.586 1 97.88 22 HIS B O 1
ATOM 3049 N N . CYS B 1 23 ? -13.336 -43.281 -11.398 1 97.94 23 CYS B N 1
ATOM 3050 C CA . CYS B 1 23 ? -14.75 -43.469 -11.094 1 97.94 23 CYS B CA 1
ATOM 3051 C C . CYS B 1 23 ? -15.203 -44.875 -11.391 1 97.94 23 CYS B C 1
ATOM 3053 O O . CYS B 1 23 ? -15.086 -45.344 -12.516 1 97.94 23 CYS B O 1
ATOM 3055 N N . LYS B 1 24 ? -15.742 -45.469 -10.383 1 96.25 24 LYS B N 1
ATOM 3056 C CA . LYS B 1 24 ? -16.344 -46.812 -10.516 1 96.25 24 LYS B CA 1
ATOM 3057 C C . LYS B 1 24 ? -17.859 -46.719 -10.656 1 96.25 24 LYS B C 1
ATOM 3059 O O . LYS B 1 24 ? -18.438 -47.281 -11.57 1 96.25 24 LYS B O 1
ATOM 3064 N N . ASP B 1 25 ? -18.484 -46.062 -9.781 1 96.75 25 ASP B N 1
ATOM 3065 C CA . ASP B 1 25 ? -19.922 -45.781 -9.781 1 96.75 25 ASP B CA 1
ATOM 3066 C C . ASP B 1 25 ? -20.219 -44.5 -8.969 1 96.75 25 ASP B C 1
ATOM 3068 O O . ASP B 1 25 ? -19.312 -43.875 -8.445 1 96.75 25 ASP B O 1
ATOM 3072 N N . CYS B 1 26 ? -21.484 -44.125 -8.945 1 97.94 26 CYS B N 1
ATOM 3073 C CA . CYS B 1 26 ? -21.875 -42.875 -8.297 1 97.94 26 CYS B CA 1
ATOM 3074 C C . CYS B 1 26 ? -21.516 -42.906 -6.816 1 97.94 26 CYS B C 1
ATOM 3076 O O . CYS B 1 26 ? -20.938 -41.938 -6.312 1 97.94 26 CYS B O 1
ATOM 3078 N N . ASP B 1 27 ? -21.781 -43.938 -6.148 1 98.25 27 ASP B N 1
ATOM 3079 C CA . ASP B 1 27 ? -21.547 -44.031 -4.707 1 98.25 27 ASP B CA 1
ATOM 3080 C C . ASP B 1 27 ? -20.062 -43.875 -4.379 1 98.25 27 ASP B C 1
ATOM 3082 O O . ASP B 1 27 ? -19.672 -43.094 -3.521 1 98.25 27 ASP B O 1
ATOM 3086 N N . GLN B 1 28 ? -19.328 -44.594 -5.047 1 97.94 28 GLN B N 1
ATOM 3087 C CA . GLN B 1 28 ? -17.875 -44.594 -4.832 1 97.94 28 GLN B CA 1
ATOM 3088 C C . GLN B 1 28 ? -17.297 -43.219 -5.145 1 97.94 28 GLN B C 1
ATOM 3090 O O . GLN B 1 28 ? -16.484 -42.688 -4.387 1 97.94 28 GLN B O 1
ATOM 3095 N N . ALA B 1 29 ? -17.609 -42.688 -6.219 1 98.56 29 ALA B N 1
ATOM 3096 C CA . ALA B 1 29 ? -17.078 -41.375 -6.641 1 98.56 29 ALA B CA 1
ATOM 3097 C C . ALA B 1 29 ? -17.484 -40.281 -5.66 1 98.56 29 ALA B C 1
ATOM 3099 O O . ALA B 1 29 ? -16.672 -39.406 -5.32 1 98.56 29 ALA B O 1
ATOM 3100 N N . VAL B 1 30 ? -18.719 -40.344 -5.25 1 98.62 30 VAL B N 1
ATOM 3101 C CA . VAL B 1 30 ? -19.203 -39.375 -4.289 1 98.62 30 VAL B CA 1
ATOM 3102 C C . VAL B 1 30 ? -18.438 -39.5 -2.977 1 98.62 30 VAL B C 1
ATOM 3104 O O . VAL B 1 30 ? -18.031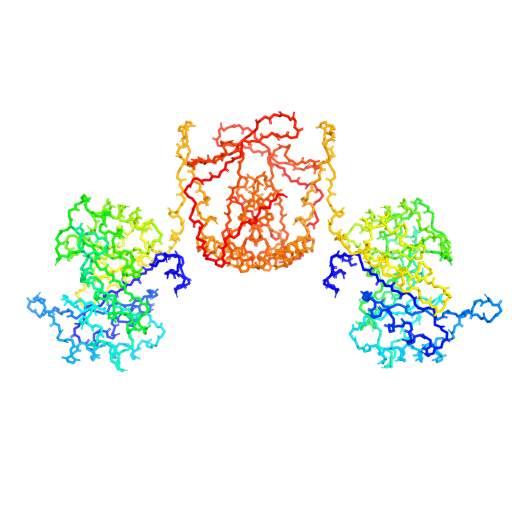 -38.469 -2.387 1 98.62 30 VAL B O 1
ATOM 3107 N N . GLN B 1 31 ? -18.266 -40.688 -2.547 1 98.5 31 GLN B N 1
ATOM 3108 C CA . GLN B 1 31 ? -17.531 -40.906 -1.31 1 98.5 31 GLN B CA 1
ATOM 3109 C C . GLN B 1 31 ? -16.109 -40.344 -1.4 1 98.5 31 GLN B C 1
ATOM 3111 O O . GLN B 1 31 ? -15.648 -39.656 -0.481 1 98.5 31 GLN B O 1
ATOM 3116 N N . GLN B 1 32 ? -15.438 -40.625 -2.422 1 98.5 32 GLN B N 1
ATOM 3117 C CA . GLN B 1 32 ? -14.07 -40.125 -2.605 1 98.5 32 GLN B CA 1
ATOM 3118 C C . GLN B 1 32 ? -14.039 -38.594 -2.742 1 98.5 32 GLN B C 1
ATOM 3120 O O . GLN B 1 32 ? -13.125 -37.969 -2.24 1 98.5 32 GLN B O 1
ATOM 3125 N N . ALA B 1 33 ? -14.992 -38.062 -3.408 1 98.44 33 ALA B N 1
ATOM 3126 C CA . ALA B 1 33 ? -15.086 -36.625 -3.547 1 98.44 33 ALA B CA 1
ATOM 3127 C C . ALA B 1 33 ? -15.242 -35.969 -2.186 1 98.44 33 ALA B C 1
ATOM 3129 O O . ALA B 1 33 ? -14.625 -34.938 -1.917 1 98.44 33 ALA B O 1
ATOM 3130 N N . ARG B 1 34 ? -16.031 -36.531 -1.365 1 98.06 34 ARG B N 1
ATOM 3131 C CA . ARG B 1 34 ? -16.203 -36 -0.019 1 98.06 34 ARG B CA 1
ATOM 3132 C C . ARG B 1 34 ? -14.906 -36.031 0.775 1 98.06 34 ARG B C 1
ATOM 3134 O O . ARG B 1 34 ? -14.586 -35.125 1.514 1 98.06 34 ARG B O 1
ATOM 3141 N N . ILE B 1 35 ? -14.219 -37.125 0.603 1 97.88 35 ILE B N 1
ATOM 3142 C CA . ILE B 1 35 ? -12.93 -37.25 1.268 1 97.88 35 ILE B CA 1
ATOM 3143 C C . ILE B 1 35 ? -11.977 -36.156 0.771 1 97.88 35 ILE B C 1
ATOM 3145 O O . ILE B 1 35 ? -11.297 -35.5 1.568 1 97.88 35 ILE B O 1
ATOM 3149 N N . ALA B 1 36 ? -11.953 -35.938 -0.464 1 97.69 36 ALA B N 1
ATOM 3150 C CA . ALA B 1 36 ? -11.078 -34.906 -1.065 1 97.69 36 ALA B CA 1
ATOM 3151 C C . ALA B 1 36 ? -11.406 -33.531 -0.534 1 97.69 36 ALA B C 1
ATOM 3153 O O . ALA B 1 36 ? -10.508 -32.781 -0.133 1 97.69 36 ALA B O 1
ATOM 3154 N N . VAL B 1 37 ? -12.672 -33.219 -0.521 1 96.81 37 VAL B N 1
ATOM 3155 C CA . VAL B 1 37 ? -13.102 -31.922 -0.03 1 96.81 37 VAL B CA 1
ATOM 3156 C C . VAL B 1 37 ? -12.75 -31.781 1.449 1 96.81 37 VAL B C 1
ATOM 3158 O O . VAL B 1 37 ? -12.219 -30.75 1.874 1 96.81 37 VAL B O 1
ATOM 3161 N N . ALA B 1 38 ? -12.953 -32.781 2.189 1 96.44 38 ALA B N 1
ATOM 3162 C CA . ALA B 1 38 ? -12.719 -32.781 3.631 1 96.44 38 ALA B CA 1
ATOM 3163 C C . ALA B 1 38 ? -11.227 -32.656 3.939 1 96.44 38 ALA B C 1
ATOM 3165 O O . ALA B 1 38 ? -10.844 -32.125 4.98 1 96.44 38 ALA B O 1
ATOM 3166 N N . SER B 1 39 ? -10.414 -33.156 3.064 1 95.69 39 SER B N 1
ATOM 3167 C CA . SER B 1 39 ? -8.977 -33.156 3.283 1 95.69 39 SER B CA 1
ATOM 3168 C C . SER B 1 39 ? -8.391 -31.75 3.086 1 95.69 39 SER B C 1
ATOM 3170 O O . SER B 1 39 ? -7.254 -31.484 3.496 1 95.69 39 SER B O 1
ATOM 3172 N N . GLY B 1 40 ? -9.086 -30.906 2.375 1 94.31 40 GLY B N 1
ATOM 3173 C CA . GLY B 1 40 ? -8.594 -29.562 2.105 1 94.31 40 GLY B CA 1
ATOM 3174 C C . GLY B 1 40 ? -7.891 -29.438 0.769 1 94.31 40 GLY B C 1
ATOM 3175 O O . GLY B 1 40 ? -7.188 -28.453 0.52 1 94.31 40 GLY B O 1
ATOM 3176 N N . ALA B 1 41 ? -8.031 -30.453 -0.069 1 96.5 41 ALA B N 1
ATOM 3177 C CA . ALA B 1 41 ? -7.508 -30.344 -1.427 1 96.5 41 ALA B CA 1
ATOM 3178 C C 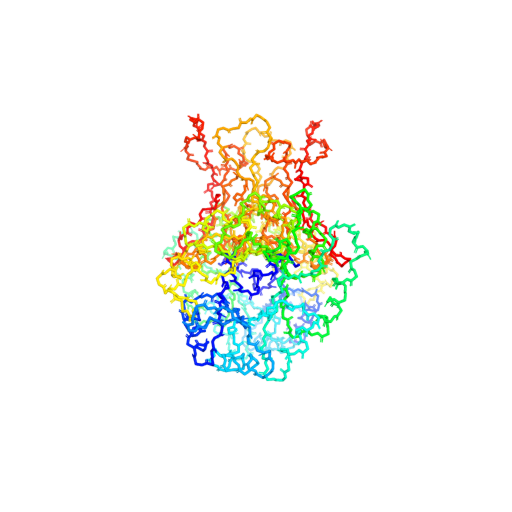. ALA B 1 41 ? -8.188 -29.203 -2.184 1 96.5 41 ALA B C 1
ATOM 3180 O O . ALA B 1 41 ? -9.289 -28.781 -1.828 1 96.5 41 ALA B O 1
ATOM 3181 N N . HIS B 1 42 ? -7.488 -28.719 -3.17 1 97.56 42 HIS B N 1
ATOM 3182 C CA . HIS B 1 42 ? -7.973 -27.547 -3.895 1 97.56 42 HIS B CA 1
ATOM 3183 C C . HIS B 1 42 ? -9.078 -27.922 -4.879 1 97.56 42 HIS B C 1
ATOM 3185 O O . HIS B 1 42 ? -9.828 -27.062 -5.332 1 97.56 42 HIS B O 1
ATOM 3191 N N . GLY B 1 43 ? -9.094 -29.203 -5.242 1 97.94 43 GLY B N 1
ATOM 3192 C CA . GLY B 1 43 ? -10.141 -29.641 -6.16 1 97.94 43 GLY B CA 1
ATOM 3193 C C . GLY B 1 43 ? -10.055 -31.109 -6.512 1 97.94 43 GLY B C 1
ATOM 3194 O O . GLY B 1 43 ? -9.219 -31.828 -5.961 1 97.94 43 GLY B O 1
ATOM 3195 N N . ILE B 1 44 ? -11 -31.469 -7.418 1 98.12 44 ILE B N 1
ATOM 3196 C CA . ILE B 1 44 ? -11.164 -32.875 -7.824 1 98.12 44 ILE B CA 1
ATOM 3197 C C . ILE B 1 44 ? -11.18 -32.969 -9.352 1 98.12 44 ILE B C 1
ATOM 3199 O O . ILE B 1 44 ? -11.742 -32.094 -10.023 1 98.12 44 ILE B O 1
ATOM 3203 N N . LEU B 1 45 ? -10.531 -33.969 -9.812 1 98.5 45 LEU B N 1
ATOM 3204 C CA . LEU B 1 45 ? -10.656 -34.344 -11.219 1 98.5 45 LEU B CA 1
ATOM 3205 C C . LEU B 1 45 ? -11.227 -35.75 -11.344 1 98.5 45 LEU B C 1
ATOM 3207 O O . LEU B 1 45 ? -10.609 -36.719 -10.883 1 98.5 45 LEU B O 1
ATOM 3211 N N . LEU B 1 46 ? -12.406 -35.875 -11.961 1 98.5 46 LEU B N 1
ATOM 3212 C CA . LEU B 1 46 ? -12.992 -37.188 -12.203 1 98.5 46 LEU B CA 1
ATOM 3213 C C . LEU B 1 46 ? -12.5 -37.75 -13.523 1 98.5 46 LEU B C 1
ATOM 3215 O O . LEU B 1 46 ? -12.375 -37.031 -14.516 1 98.5 46 LEU B O 1
ATOM 3219 N N . ILE B 1 47 ? -12.211 -38.969 -13.531 1 98 47 ILE B N 1
ATOM 3220 C CA . ILE B 1 47 ? -11.781 -39.656 -14.742 1 98 47 ILE B CA 1
ATOM 3221 C C . ILE B 1 47 ? -12.586 -40.938 -14.938 1 98 47 ILE B C 1
ATOM 3223 O O . ILE B 1 47 ? -12.852 -41.656 -13.977 1 98 47 ILE B O 1
ATOM 3227 N N . ASN B 1 48 ? -13.062 -41.25 -16.156 1 97.75 48 ASN B N 1
ATOM 3228 C CA . ASN B 1 48 ? -13.953 -42.375 -16.422 1 97.75 48 ASN B CA 1
ATOM 3229 C C . ASN B 1 48 ? -13.18 -43.688 -16.625 1 97.75 48 ASN B C 1
ATOM 3231 O O . ASN B 1 48 ? -13.422 -44.406 -17.594 1 97.75 48 ASN B O 1
ATOM 3235 N N . GLN B 1 49 ? -12.344 -43.938 -15.727 1 95.88 49 GLN B N 1
ATOM 3236 C CA . GLN B 1 49 ? -11.555 -45.156 -15.734 1 95.88 49 GLN B CA 1
ATOM 3237 C C . GLN B 1 49 ? -11.93 -46.062 -14.562 1 95.88 49 GLN B C 1
ATOM 3239 O O . GLN B 1 49 ? -12.016 -45.594 -13.422 1 95.88 49 GLN B O 1
ATOM 3244 N N . VAL B 1 50 ? -12.102 -47.406 -14.898 1 95 50 VAL B N 1
ATOM 3245 C CA . VAL B 1 50 ? -12.578 -48.312 -13.859 1 95 50 VAL B CA 1
ATOM 3246 C C . VAL B 1 50 ? -11.727 -49.594 -13.852 1 95 50 VAL B C 1
ATOM 3248 O O . VAL B 1 50 ? -11.375 -50.125 -14.906 1 95 50 VAL B O 1
ATOM 3251 N N . GLU B 1 51 ? -11.32 -49.906 -12.703 1 93.62 51 GLU B N 1
ATOM 3252 C CA . GLU B 1 51 ? -10.695 -51.219 -12.508 1 93.62 51 GLU B CA 1
ATOM 3253 C C . GLU B 1 51 ? -11.734 -52.281 -12.25 1 93.62 51 GLU B C 1
ATOM 325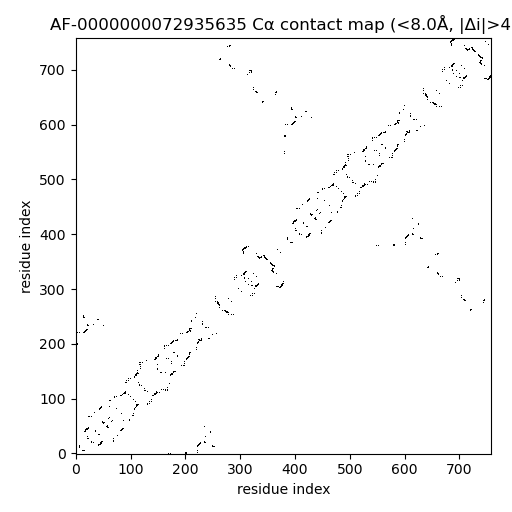5 O O . GLU B 1 51 ? -12.539 -52.156 -11.32 1 93.62 51 GLU B O 1
ATOM 3260 N N . ASN B 1 52 ? -11.602 -53.281 -12.984 1 91.88 52 ASN B N 1
ATOM 3261 C CA . ASN B 1 52 ? -12.539 -54.406 -12.867 1 91.88 52 ASN B CA 1
ATOM 3262 C C . ASN B 1 52 ? -12.086 -55.406 -11.82 1 91.88 52 ASN B C 1
ATOM 3264 O O . ASN B 1 52 ? -10.961 -55.312 -11.32 1 91.88 52 ASN B O 1
ATOM 3268 N N . ASP B 1 53 ? -12.969 -56.344 -11.469 1 89.75 53 ASP B N 1
ATOM 3269 C CA . ASP B 1 53 ? -12.695 -57.344 -10.438 1 89.75 53 ASP B CA 1
ATOM 3270 C C . ASP B 1 53 ? -11.484 -58.188 -10.805 1 89.75 53 ASP B C 1
ATOM 3272 O O . ASP B 1 53 ? -10.766 -58.656 -9.922 1 89.75 53 ASP B O 1
ATOM 3276 N N . ASP B 1 54 ? -11.258 -58.375 -12.086 1 92.12 54 ASP B N 1
ATOM 3277 C CA . ASP B 1 54 ? -10.148 -59.219 -12.531 1 92.12 54 ASP B CA 1
ATOM 3278 C C . ASP B 1 54 ? -8.852 -58.406 -12.602 1 92.12 54 ASP B C 1
ATOM 3280 O O . ASP B 1 54 ? -7.828 -58.938 -13.07 1 92.12 54 ASP B O 1
ATOM 3284 N N . GLY B 1 55 ? -8.938 -57.188 -12.281 1 89.12 55 GLY B N 1
ATOM 3285 C CA . GLY B 1 55 ? -7.738 -56.375 -12.258 1 89.12 55 GLY B CA 1
ATOM 3286 C C . GLY B 1 55 ? -7.543 -55.594 -13.539 1 89.12 55 GLY B C 1
ATOM 3287 O O . GLY B 1 55 ? -6.695 -54.688 -13.594 1 89.12 55 GLY B O 1
ATOM 3288 N N . SER B 1 56 ? -8.352 -55.938 -14.555 1 92.38 56 SER B N 1
ATOM 3289 C CA . SER B 1 56 ? -8.25 -55.188 -15.805 1 92.38 56 SER B CA 1
ATOM 3290 C C . SER B 1 56 ? -8.844 -53.781 -15.648 1 92.38 56 SER B C 1
ATOM 3292 O O . SER B 1 56 ? -9.664 -53.531 -14.758 1 92.38 56 SER B O 1
ATOM 3294 N N . VAL B 1 57 ? -8.352 -52.875 -16.453 1 92.25 57 VAL B N 1
ATOM 3295 C CA . VAL B 1 57 ? -8.844 -51.5 -16.406 1 92.25 57 VAL B CA 1
ATOM 3296 C C . VAL B 1 57 ? -9.594 -51.156 -17.688 1 92.25 57 VAL B C 1
ATOM 3298 O O . VAL B 1 57 ? -9.109 -51.438 -18.797 1 92.25 57 VAL B O 1
ATOM 3301 N N . THR B 1 58 ? -10.797 -50.656 -17.578 1 94.31 58 THR B N 1
ATOM 3302 C CA . THR B 1 58 ? -11.617 -50.25 -18.719 1 94.31 58 THR B CA 1
ATOM 3303 C C . THR B 1 58 ? -12.094 -48.812 -18.547 1 94.31 58 THR B C 1
ATOM 3305 O O . THR B 1 58 ? -11.727 -48.125 -17.578 1 94.31 58 THR B O 1
ATOM 3308 N N . THR B 1 59 ? -12.844 -48.344 -19.594 1 95.75 59 THR B N 1
ATOM 3309 C CA . THR B 1 59 ? -13.344 -46.969 -19.609 1 95.75 59 THR B CA 1
ATOM 3310 C C . THR B 1 59 ? -14.875 -46.969 -19.562 1 95.75 59 THR B C 1
ATOM 3312 O O . THR B 1 59 ? -15.531 -47.688 -20.297 1 95.75 59 THR B O 1
ATOM 3315 N N . LEU B 1 60 ? -15.43 -46.156 -18.672 1 95.62 60 LEU B N 1
ATOM 3316 C CA . LEU B 1 60 ? -16.875 -45.969 -18.641 1 95.62 60 LEU B CA 1
ATOM 3317 C C . LEU B 1 60 ? -17.328 -45.094 -19.828 1 95.62 60 LEU B C 1
ATOM 3319 O O . LEU B 1 60 ? -16.672 -44.125 -20.156 1 95.62 60 LEU B O 1
ATOM 3323 N N . PRO B 1 61 ? -18.453 -45.531 -20.422 1 95.31 61 PRO B N 1
ATOM 3324 C CA . PRO B 1 61 ? -19.016 -44.625 -21.422 1 95.31 61 PRO B CA 1
ATOM 3325 C C . PRO B 1 61 ? -19.328 -43.25 -20.859 1 95.31 61 PRO B C 1
ATOM 3327 O O . PRO B 1 61 ? -19.797 -43.125 -19.719 1 95.31 61 PRO B O 1
ATOM 3330 N N . VAL B 1 62 ? -19.016 -42.25 -21.625 1 95.25 62 VAL B N 1
ATOM 3331 C CA . VAL B 1 62 ? -19.219 -40.875 -21.172 1 95.25 62 VAL B CA 1
ATOM 3332 C C . VAL B 1 62 ? -20.703 -40.625 -20.906 1 95.25 62 VAL B C 1
ATOM 3334 O O . VAL B 1 62 ? -21.078 -40.156 -19.828 1 95.25 62 VAL B O 1
ATOM 3337 N N . ASN B 1 63 ? -21.516 -40.969 -21.875 1 91.56 63 ASN B N 1
ATOM 3338 C CA . ASN B 1 63 ? -22.969 -40.906 -21.703 1 91.56 63 ASN B CA 1
ATOM 3339 C C . ASN B 1 63 ? -23.594 -42.281 -21.719 1 91.56 63 ASN B C 1
ATOM 3341 O O . ASN B 1 63 ? -23.297 -43.094 -22.578 1 91.56 63 ASN B O 1
ATOM 3345 N N . PRO B 1 64 ? -24.344 -42.625 -20.719 1 92.75 64 PRO B N 1
ATOM 3346 C CA . PRO B 1 64 ? -24.797 -41.781 -19.609 1 92.75 64 PRO B CA 1
ATOM 3347 C C . PRO B 1 64 ? -24 -42 -18.328 1 92.75 64 PRO B C 1
ATOM 3349 O O . PRO B 1 64 ? -24.203 -41.312 -17.328 1 92.75 64 PRO B O 1
ATOM 3352 N N . ASP B 1 65 ? -23.156 -43 -18.453 1 94.88 65 ASP B N 1
ATOM 3353 C CA . ASP B 1 65 ? -22.609 -43.531 -17.203 1 94.88 65 ASP B CA 1
ATOM 3354 C C . ASP B 1 65 ? -21.75 -42.469 -16.5 1 94.88 65 ASP B C 1
ATOM 3356 O O . ASP B 1 65 ? -22 -42.125 -15.336 1 94.88 65 ASP B O 1
ATOM 3360 N N . PHE B 1 66 ? -20.812 -41.938 -17.219 1 96.75 66 PHE B N 1
ATOM 3361 C CA . PHE B 1 66 ? -19.891 -41 -16.609 1 96.75 66 PHE B CA 1
ATOM 3362 C C . PHE B 1 66 ? -20.594 -39.688 -16.266 1 96.75 66 PHE B C 1
ATOM 3364 O O . PHE B 1 66 ? -20.391 -39.125 -15.195 1 96.75 66 PHE B O 1
ATOM 3371 N N . THR B 1 67 ? -21.484 -39.219 -17.125 1 96.31 67 THR B N 1
ATOM 3372 C CA . THR B 1 67 ? -22.203 -37.969 -16.875 1 96.31 67 THR B CA 1
ATOM 3373 C C . THR B 1 67 ? -23.078 -38.094 -15.633 1 96.31 67 THR B C 1
ATOM 3375 O O . THR B 1 67 ? -23.219 -37.125 -14.883 1 96.31 67 THR B O 1
ATOM 3378 N N . ARG B 1 68 ? -23.609 -39.281 -15.398 1 95.75 68 ARG B N 1
ATOM 3379 C CA . ARG B 1 68 ? -24.391 -39.5 -14.188 1 95.75 68 ARG B CA 1
ATOM 3380 C C . ARG B 1 68 ? -23.531 -39.375 -12.945 1 95.75 68 ARG B C 1
ATOM 3382 O O . ARG B 1 68 ? -23.969 -38.812 -11.93 1 95.75 68 ARG B O 1
ATOM 3389 N N . ILE B 1 69 ? -22.344 -39.875 -13.055 1 97.5 69 ILE B N 1
ATOM 3390 C CA . ILE B 1 69 ? -21.422 -39.812 -11.93 1 97.5 69 ILE B CA 1
ATOM 3391 C C . ILE B 1 69 ? -21.016 -38.375 -11.672 1 97.5 69 ILE B C 1
ATOM 3393 O O . ILE B 1 69 ? -21.016 -37.906 -10.523 1 97.5 69 ILE B O 1
ATOM 3397 N N . ILE B 1 70 ? -20.75 -37.594 -12.727 1 97.56 70 ILE B N 1
ATOM 3398 C CA . ILE B 1 70 ? -20.375 -36.188 -12.617 1 97.56 70 ILE B CA 1
ATOM 3399 C C . ILE B 1 70 ? -21.469 -35.406 -11.898 1 97.56 70 ILE B C 1
ATOM 3401 O O . ILE B 1 70 ? -21.203 -34.688 -10.945 1 97.56 70 ILE B O 1
ATOM 3405 N N . SER B 1 71 ? -22.656 -35.656 -12.328 1 96.56 71 SER B N 1
ATOM 3406 C CA . SER B 1 71 ? -23.797 -34.938 -11.75 1 96.56 71 SER B CA 1
ATOM 3407 C C . SER B 1 71 ? -23.984 -35.312 -10.281 1 96.56 71 SER B C 1
ATOM 3409 O O . SER B 1 71 ? -24.281 -34.438 -9.453 1 96.56 71 SER B O 1
ATOM 3411 N N . ALA B 1 72 ? -23.828 -36.594 -10.016 1 97.12 72 ALA B N 1
ATOM 3412 C CA . ALA B 1 72 ? -23.984 -37.062 -8.641 1 97.12 72 ALA B CA 1
ATOM 3413 C C . ALA B 1 72 ? -22.938 -36.438 -7.727 1 97.12 72 ALA B C 1
ATOM 3415 O O . ALA B 1 72 ? -23.25 -36 -6.613 1 97.12 72 ALA B O 1
ATOM 3416 N N . VAL B 1 73 ? -21.719 -36.375 -8.156 1 98 73 VAL B N 1
ATOM 3417 C CA . VAL B 1 73 ? -20.641 -35.812 -7.367 1 98 73 VAL B CA 1
ATOM 3418 C C . VAL B 1 73 ? -20.875 -34.312 -7.152 1 98 73 VAL B C 1
ATOM 3420 O O . VAL B 1 73 ? -20.75 -33.812 -6.031 1 98 73 VAL B O 1
ATOM 3423 N N . ARG B 1 74 ? -21.172 -33.562 -8.18 1 96.94 74 ARG B N 1
ATOM 3424 C CA . ARG B 1 74 ? -21.438 -32.156 -8.07 1 96.94 74 ARG B CA 1
ATOM 3425 C C . ARG B 1 74 ? -22.531 -31.859 -7.055 1 96.94 74 ARG B C 1
ATOM 3427 O O . ARG B 1 74 ? -22.391 -31 -6.199 1 96.94 74 ARG B O 1
ATOM 3434 N N . ARG B 1 75 ? -23.578 -32.625 -7.148 1 95.81 75 ARG B N 1
ATOM 3435 C CA . ARG B 1 75 ? -24.672 -32.469 -6.203 1 95.81 75 ARG B CA 1
ATOM 3436 C C . ARG B 1 75 ? -24.219 -32.719 -4.773 1 95.81 75 ARG B C 1
ATOM 3438 O O . ARG B 1 75 ? -24.641 -32.031 -3.844 1 95.81 75 ARG B O 1
ATOM 3445 N N . ALA B 1 76 ? -23.406 -33.688 -4.691 1 96.94 76 ALA B N 1
ATOM 3446 C CA . ALA B 1 76 ? -22.984 -34.125 -3.367 1 96.94 76 ALA B CA 1
ATOM 3447 C C . ALA B 1 76 ? -22.062 -33.094 -2.723 1 96.94 76 ALA B C 1
ATOM 3449 O O . ALA B 1 76 ? -22.125 -32.844 -1.515 1 96.94 76 ALA B O 1
ATOM 3450 N N . ILE B 1 77 ? -21.172 -32.469 -3.455 1 96.5 77 ILE B N 1
ATOM 3451 C CA . ILE B 1 77 ? -20.141 -31.656 -2.846 1 96.5 77 ILE B CA 1
ATOM 3452 C C . ILE B 1 77 ? -20.547 -30.188 -2.912 1 96.5 77 ILE B C 1
ATOM 3454 O O . ILE B 1 77 ? -19.922 -29.328 -2.275 1 96.5 77 ILE B O 1
ATOM 3458 N N . GLY B 1 78 ? -21.531 -29.875 -3.688 1 94.5 78 GLY B N 1
ATOM 3459 C CA . GLY B 1 78 ? -21.969 -28.5 -3.812 1 94.5 78 GLY B CA 1
ATOM 3460 C C . GLY B 1 78 ? -21.312 -27.766 -4.961 1 94.5 78 GLY B C 1
ATOM 3461 O O . GLY B 1 78 ? -20.453 -28.328 -5.652 1 94.5 78 GLY B O 1
ATOM 3462 N N . ASP B 1 79 ? -21.547 -26.469 -5.152 1 91.06 79 ASP B N 1
ATOM 3463 C CA . ASP B 1 79 ? -21.156 -25.688 -6.32 1 91.06 79 ASP B CA 1
ATOM 3464 C C . ASP B 1 79 ? -19.781 -25.062 -6.133 1 91.06 79 ASP B C 1
ATOM 3466 O O . ASP B 1 79 ? -19.109 -24.719 -7.109 1 91.06 79 ASP B O 1
ATOM 3470 N N . LYS B 1 80 ? -19.312 -25 -4.922 1 90.62 80 LYS B N 1
ATOM 3471 C CA . LYS B 1 80 ? -18.141 -24.188 -4.633 1 90.62 80 LYS B CA 1
ATOM 3472 C C . LYS B 1 80 ? -16.859 -24.969 -4.895 1 90.62 80 LYS B C 1
ATOM 3474 O O . LYS B 1 80 ? -15.922 -24.453 -5.508 1 90.62 80 LYS B O 1
ATOM 3479 N N . PRO B 1 81 ? -16.859 -26.25 -4.477 1 94.75 81 PRO B N 1
ATOM 3480 C CA . PRO B 1 81 ? -15.602 -26.984 -4.684 1 94.75 81 PRO B CA 1
ATOM 3481 C C . PRO B 1 81 ? -15.266 -27.156 -6.16 1 94.75 81 PRO B C 1
ATOM 3483 O O . PRO B 1 81 ? -16.156 -27.375 -6.984 1 94.75 81 PRO B O 1
ATOM 3486 N N . PHE B 1 82 ? -14.016 -27.016 -6.461 1 97.94 82 PHE B N 1
ATOM 3487 C CA . PHE B 1 82 ? -13.531 -27.125 -7.832 1 97.94 82 PHE B CA 1
ATOM 3488 C C . PHE B 1 82 ? -13.688 -28.547 -8.344 1 97.94 82 PHE B C 1
ATOM 3490 O O . PHE B 1 82 ? -13.242 -29.5 -7.703 1 97.94 82 PHE B O 1
ATOM 3497 N N . LEU B 1 83 ? -14.305 -28.688 -9.508 1 98 83 LEU B N 1
ATOM 3498 C CA . LEU B 1 83 ? -14.562 -30 -10.102 1 98 83 LEU B CA 1
ATOM 3499 C C . LEU B 1 83 ? -14.219 -29.984 -11.586 1 98 83 LEU B C 1
ATOM 3501 O O . LEU B 1 83 ? -14.812 -29.234 -12.359 1 98 83 LEU B O 1
ATOM 3505 N N . GLY B 1 84 ? -13.242 -30.797 -11.93 1 98.12 84 GLY B N 1
ATOM 3506 C CA . GLY B 1 84 ? -12.914 -31.031 -13.328 1 98.12 84 GLY B CA 1
ATOM 3507 C C . GLY B 1 84 ? -13.117 -32.469 -13.758 1 98.12 84 GLY B C 1
ATOM 3508 O O . GLY B 1 84 ? -13.461 -33.312 -12.945 1 98.12 84 GLY B O 1
ATOM 3509 N N . VAL B 1 85 ? -12.961 -32.688 -15.094 1 97.88 85 VAL B N 1
ATOM 3510 C CA . VAL B 1 85 ? -13.164 -34.031 -15.594 1 97.88 85 VAL B CA 1
ATOM 3511 C C . VAL B 1 85 ? -12.133 -34.344 -16.672 1 97.88 85 VAL B C 1
ATOM 3513 O O . VAL B 1 85 ? -11.586 -33.438 -17.312 1 97.88 85 VAL B O 1
ATOM 3516 N N . ASN B 1 86 ? -11.789 -35.531 -16.734 1 97.88 86 ASN B N 1
ATOM 3517 C CA . ASN B 1 86 ? -10.977 -36.094 -17.797 1 97.88 86 ASN B CA 1
ATOM 3518 C C . ASN B 1 86 ? -11.68 -37.312 -18.438 1 97.88 86 ASN B C 1
ATOM 3520 O O . ASN B 1 86 ? -11.984 -38.281 -17.766 1 97.88 86 ASN B O 1
ATOM 3524 N N . CYS B 1 87 ? -12.039 -37.188 -19.688 1 97.31 87 CYS B N 1
ATOM 3525 C CA . CYS B 1 87 ? -12.5 -38.312 -20.469 1 97.31 87 CYS B CA 1
ATOM 3526 C C . CYS B 1 87 ? -11.344 -39 -21.188 1 97.31 87 CYS B C 1
ATOM 3528 O O . CYS B 1 87 ? -10.773 -38.438 -22.141 1 97.31 87 CYS B O 1
ATOM 3530 N N . LEU B 1 88 ? -11.078 -40.188 -20.781 1 94.69 88 LEU B N 1
ATOM 3531 C CA . LEU B 1 88 ? -9.867 -40.844 -21.234 1 94.69 88 LEU B CA 1
ATOM 3532 C C . LEU B 1 88 ? -9.812 -40.906 -22.75 1 94.69 88 LEU B C 1
ATOM 3534 O O . LEU B 1 88 ? -10.789 -41.312 -23.406 1 94.69 88 LEU B O 1
ATOM 3538 N N . ALA B 1 89 ? -8.719 -40.5 -23.328 1 91.44 89 ALA B N 1
ATOM 3539 C CA . ALA B 1 89 ? -8.383 -40.594 -24.734 1 91.44 89 ALA B CA 1
ATOM 3540 C C . ALA B 1 89 ? -9.281 -39.688 -25.578 1 91.44 89 ALA B C 1
ATOM 3542 O O . ALA B 1 89 ? -9.445 -39.906 -26.781 1 91.44 89 ALA B O 1
ATOM 3543 N N . MET B 1 90 ? -9.922 -38.75 -24.969 1 95.88 90 MET B N 1
ATOM 3544 C CA . MET B 1 90 ? -10.75 -37.781 -25.703 1 95.88 90 MET B CA 1
ATOM 3545 C C . MET B 1 90 ? -10.156 -36.375 -25.625 1 95.88 90 MET B C 1
ATOM 3547 O O . MET B 1 90 ? -9.781 -35.938 -24.547 1 95.88 90 MET B O 1
ATOM 3551 N N . THR B 1 91 ? -10.133 -35.781 -26.766 1 96.69 91 THR B N 1
ATOM 3552 C CA . THR B 1 91 ? -9.703 -34.375 -26.828 1 96.69 91 THR B CA 1
ATOM 3553 C C . THR B 1 91 ? -10.836 -33.438 -26.391 1 96.69 91 THR B C 1
ATOM 3555 O O . THR B 1 91 ? -11.992 -33.844 -26.344 1 96.69 91 THR B O 1
ATOM 3558 N N . ALA B 1 92 ? -10.406 -32.25 -26.062 1 96.94 92 ALA B N 1
ATOM 3559 C CA . ALA B 1 92 ? -11.367 -31.297 -25.484 1 96.94 92 ALA B CA 1
ATOM 3560 C C . ALA B 1 92 ? -12.5 -31 -26.469 1 96.94 92 ALA B C 1
ATOM 3562 O O . ALA B 1 92 ? -13.648 -30.828 -26.062 1 96.94 92 ALA B O 1
ATOM 3563 N N . ASP B 1 93 ? -12.188 -30.938 -27.766 1 96.5 93 ASP B N 1
ATOM 3564 C CA . ASP B 1 93 ? -13.203 -30.609 -28.75 1 96.5 93 ASP B CA 1
ATOM 3565 C C . ASP B 1 93 ? -14.281 -31.688 -28.828 1 96.5 93 ASP B C 1
ATOM 3567 O O . ASP B 1 93 ? -15.438 -31.391 -29.141 1 96.5 93 ASP B O 1
ATOM 3571 N N . VAL B 1 94 ? -13.93 -32.875 -28.516 1 96.19 94 VAL B N 1
ATOM 3572 C CA . VAL B 1 94 ? -14.867 -33.969 -28.547 1 96.19 94 VAL B CA 1
ATOM 3573 C C . VAL B 1 94 ? -15.57 -34.094 -27.203 1 96.19 94 VAL B C 1
ATOM 3575 O O . VAL B 1 94 ? -16.781 -34.312 -27.141 1 96.19 94 VAL B O 1
ATOM 3578 N N . ALA B 1 95 ? -14.914 -33.938 -26.156 1 96.31 95 ALA B N 1
ATOM 3579 C CA . ALA B 1 95 ? -15.414 -34.25 -24.812 1 96.31 95 ALA B CA 1
ATOM 3580 C C . ALA B 1 95 ? -16.328 -33.125 -24.328 1 96.31 95 ALA B C 1
ATOM 3582 O O . ALA B 1 95 ? -17.359 -33.375 -23.688 1 96.31 95 ALA B O 1
ATOM 3583 N N . LEU B 1 96 ? -15.977 -31.859 -24.547 1 95.44 96 LEU B N 1
ATOM 3584 C CA . LEU B 1 96 ? -16.641 -30.703 -23.938 1 95.44 96 LEU B CA 1
ATOM 3585 C C . LEU B 1 96 ? -18.125 -30.688 -24.297 1 95.44 96 LEU B C 1
ATOM 3587 O O . LEU B 1 96 ? -18.969 -30.5 -23.406 1 95.44 96 LEU B O 1
ATOM 3591 N N . PRO B 1 97 ? -18.5 -30.922 -25.547 1 92.81 97 PRO B N 1
ATOM 3592 C CA . PRO B 1 97 ? -19.938 -30.938 -25.859 1 92.81 97 PRO B CA 1
ATOM 3593 C C . PRO B 1 97 ? -20.703 -32.031 -25.094 1 92.81 97 PRO B C 1
ATOM 3595 O O . PRO B 1 97 ? -21.906 -31.891 -24.891 1 92.81 97 PRO B O 1
ATOM 3598 N N . LEU B 1 98 ? -20 -33.031 -24.656 1 92.81 98 LEU B N 1
ATOM 3599 C CA . LEU B 1 98 ? -20.641 -34.156 -23.984 1 92.81 98 LEU B CA 1
ATOM 3600 C C . LEU B 1 98 ? -20.797 -33.875 -22.5 1 92.81 98 LEU B C 1
ATOM 3602 O O . LEU B 1 98 ? -21.797 -34.281 -21.891 1 92.81 98 LEU B O 1
ATOM 3606 N N . VAL B 1 99 ? -19.828 -33.188 -21.938 1 94 99 VAL B N 1
ATOM 3607 C CA . VAL B 1 99 ? -19.797 -33.125 -20.469 1 94 99 VAL B CA 1
ATOM 3608 C C . VAL B 1 99 ? -20.266 -31.734 -20 1 94 99 VAL B C 1
ATOM 3610 O O . VAL B 1 99 ? -20.234 -31.438 -18.812 1 94 99 VAL B O 1
ATOM 3613 N N . THR B 1 100 ? -20.641 -30.781 -20.828 1 87.31 100 THR B N 1
ATOM 3614 C CA . THR B 1 100 ? -21.141 -29.469 -20.422 1 87.31 100 THR B CA 1
ATOM 3615 C C . THR B 1 100 ? -22.656 -29.375 -20.625 1 87.31 100 THR B C 1
ATOM 3617 O O . THR B 1 100 ? -23.219 -28.281 -20.578 1 87.31 100 THR B O 1
ATOM 3620 N N . ASN B 1 101 ? -23.25 -30.391 -20.703 1 76.38 101 ASN B N 1
ATOM 3621 C CA . ASN B 1 101 ? -24.703 -30.344 -20.781 1 76.38 101 ASN B CA 1
ATOM 3622 C C . ASN B 1 101 ? -25.328 -29.875 -19.469 1 76.38 101 ASN B C 1
ATOM 3624 O O . ASN B 1 101 ? -24.641 -29.766 -18.469 1 76.38 101 ASN B O 1
ATOM 3628 N N . ASP B 1 102 ? -26.484 -29.422 -19.484 1 66.31 102 ASP B N 1
ATOM 3629 C CA . ASP B 1 102 ? -27.203 -28.703 -18.438 1 66.31 102 ASP B CA 1
ATOM 3630 C C . ASP B 1 102 ? -27.109 -29.438 -17.094 1 66.31 102 ASP B C 1
ATOM 3632 O O . ASP B 1 102 ? -27.172 -28.812 -16.031 1 66.31 102 ASP B O 1
ATOM 3636 N N . ASP B 1 103 ? -26.703 -30.578 -17.141 1 75.69 103 ASP B N 1
ATOM 3637 C CA . ASP B 1 103 ? -26.766 -31.312 -15.875 1 75.69 103 ASP B CA 1
ATOM 3638 C C . ASP B 1 103 ? -25.375 -31.438 -15.242 1 75.69 103 ASP B C 1
ATOM 3640 O O . ASP B 1 103 ? -25.266 -31.781 -14.07 1 75.69 103 ASP B O 1
ATOM 3644 N N . CYS B 1 104 ? -24.359 -31.141 -16.016 1 76.12 104 CYS B N 1
ATOM 3645 C CA . CYS B 1 104 ? -23 -31.266 -15.5 1 76.12 104 CYS B CA 1
ATOM 3646 C C . CYS B 1 104 ? -22.359 -29.891 -15.289 1 76.12 104 CYS B C 1
ATOM 3648 O O . CYS B 1 104 ? -22.219 -29.125 -16.234 1 76.12 104 CYS B O 1
ATOM 3650 N N . ARG B 1 105 ? -22.188 -29.453 -14.102 1 89.5 105 ARG B N 1
ATOM 3651 C CA . ARG B 1 105 ? -21.516 -28.203 -13.766 1 89.5 105 ARG B CA 1
ATOM 3652 C C . ARG B 1 105 ? -20.062 -28.453 -13.359 1 89.5 105 ARG B C 1
ATOM 3654 O O . ARG B 1 105 ? -19.781 -28.828 -12.227 1 89.5 105 ARG B O 1
ATOM 3661 N N . ILE B 1 106 ? -19.188 -28.406 -14.414 1 96 106 ILE B N 1
ATOM 3662 C CA . ILE B 1 106 ? -17.781 -28.641 -14.148 1 96 106 ILE B CA 1
ATOM 3663 C C . ILE B 1 106 ? -16.984 -27.344 -14.344 1 96 106 ILE B C 1
ATOM 3665 O O . ILE B 1 106 ? -17.453 -26.438 -15.031 1 96 106 ILE B O 1
ATOM 3669 N N . ASP B 1 107 ? -15.828 -27.297 -13.758 1 96.88 107 ASP B N 1
ATOM 3670 C CA . ASP B 1 107 ? -15.008 -26.094 -13.773 1 96.88 107 ASP B CA 1
ATOM 3671 C C . ASP B 1 107 ? -13.852 -26.219 -14.766 1 96.88 107 ASP B C 1
ATOM 3673 O O . ASP B 1 107 ? -13.266 -25.219 -15.18 1 96.88 107 ASP B O 1
ATOM 3677 N N . ALA B 1 108 ? -13.523 -27.516 -15.133 1 97.81 108 ALA B N 1
ATOM 3678 C CA . ALA B 1 108 ? -12.336 -27.688 -15.969 1 97.81 108 ALA B CA 1
ATOM 3679 C C . ALA B 1 108 ? -12.414 -28.984 -16.766 1 97.81 108 ALA B C 1
ATOM 3681 O O . ALA B 1 108 ? -13.102 -29.922 -16.359 1 97.81 108 ALA B O 1
ATOM 3682 N N . TYR B 1 109 ? -11.781 -28.953 -17.844 1 98.12 109 TYR B N 1
ATOM 3683 C CA . TYR B 1 109 ? -11.5 -30.172 -18.594 1 98.12 109 TYR B CA 1
ATOM 3684 C C . TYR B 1 109 ? -10 -30.406 -18.703 1 98.12 109 TYR B C 1
ATOM 3686 O O . TYR B 1 109 ? -9.234 -29.484 -19.016 1 98.12 109 TYR B O 1
ATOM 3694 N N . TRP B 1 110 ? -9.578 -31.625 -18.391 1 98.25 110 TRP B N 1
ATOM 3695 C CA . TRP B 1 110 ? -8.195 -32.062 -18.5 1 98.25 110 TRP B CA 1
ATOM 3696 C C . TRP B 1 110 ? -8.039 -33.094 -19.594 1 98.25 110 TRP B C 1
ATOM 3698 O O . TRP B 1 110 ? -8.625 -34.188 -19.531 1 98.25 110 TRP B O 1
ATOM 3708 N N . ALA B 1 111 ? -7.262 -32.75 -20.625 1 97.69 111 ALA B N 1
ATOM 3709 C CA . ALA B 1 111 ? -6.996 -33.656 -21.719 1 97.69 111 ALA B CA 1
ATOM 3710 C C . ALA B 1 111 ? -5.598 -34.25 -21.609 1 97.69 111 ALA B C 1
ATOM 3712 O O . ALA B 1 111 ? -4.629 -33.562 -21.328 1 97.69 111 ALA B O 1
ATOM 3713 N N . ASP B 1 112 ? -5.477 -35.531 -21.906 1 95.25 112 ASP B N 1
ATOM 3714 C CA . ASP B 1 112 ? -4.164 -36.188 -21.906 1 95.25 112 ASP B CA 1
ATOM 3715 C C . ASP B 1 112 ? -3.314 -35.688 -23.078 1 95.25 112 ASP B C 1
ATOM 3717 O O . ASP B 1 112 ? -2.084 -35.75 -23.031 1 95.25 112 ASP B O 1
ATOM 3721 N N . ASP B 1 113 ? -4.043 -35.312 -24.078 1 96.44 113 ASP B N 1
ATOM 3722 C CA . ASP B 1 113 ? -3.367 -34.844 -25.281 1 96.44 113 ASP B CA 1
ATOM 3723 C C . ASP B 1 113 ? -3.994 -33.562 -25.797 1 96.44 113 ASP B C 1
ATOM 3725 O O . ASP B 1 113 ? -5.145 -33.562 -26.25 1 96.44 113 ASP B O 1
ATOM 3729 N N . ALA B 1 114 ? -3.232 -32.562 -25.828 1 97 114 ALA B N 1
ATOM 3730 C CA . ALA B 1 114 ? -3.703 -31.266 -26.328 1 97 114 ALA B CA 1
ATOM 3731 C C . ALA B 1 114 ? -3.441 -31.109 -27.828 1 97 114 ALA B C 1
ATOM 3733 O O . ALA B 1 114 ? -3.76 -30.078 -28.422 1 97 114 ALA B O 1
ATOM 3734 N N . ARG B 1 115 ? -2.834 -32.125 -28.391 1 97.06 115 ARG B N 1
ATOM 3735 C CA . ARG B 1 115 ? -2.619 -32.219 -29.828 1 97.06 115 ARG B CA 1
ATOM 3736 C C . ARG B 1 115 ? -1.687 -31.141 -30.344 1 97.06 115 ARG B C 1
ATOM 3738 O O . ARG B 1 115 ? -1.935 -30.547 -31.391 1 97.06 115 ARG B O 1
ATOM 3745 N N . ILE B 1 116 ? -0.708 -30.812 -29.547 1 97.25 116 ILE B N 1
ATOM 3746 C CA . ILE B 1 116 ? 0.354 -29.922 -29.969 1 97.25 116 ILE B CA 1
ATOM 3747 C C . ILE B 1 116 ? 1.356 -30.672 -30.844 1 97.25 116 ILE B C 1
ATOM 3749 O O . ILE B 1 116 ? 1.788 -31.766 -30.484 1 97.25 116 ILE B O 1
ATOM 3753 N N . ASP B 1 117 ? 1.666 -30.125 -31.953 1 95.38 117 ASP B N 1
ATOM 3754 C CA . ASP B 1 117 ? 2.6 -30.734 -32.906 1 95.38 117 ASP B CA 1
ATOM 3755 C C . ASP B 1 117 ? 3.904 -29.938 -32.969 1 95.38 117 ASP B C 1
ATOM 3757 O O . ASP B 1 117 ? 3.984 -28.922 -33.656 1 95.38 117 ASP B O 1
ATOM 3761 N N . GLU B 1 118 ? 4.945 -30.438 -32.312 1 94 118 GLU B N 1
ATOM 3762 C CA . GLU B 1 118 ? 6.223 -29.734 -32.25 1 94 118 GLU B CA 1
ATOM 3763 C C . GLU B 1 118 ? 6.922 -29.75 -33.625 1 94 118 GLU B C 1
ATOM 3765 O O . GLU B 1 118 ? 7.879 -29 -33.844 1 94 118 GLU B O 1
ATOM 3770 N N . GLY B 1 119 ? 6.457 -30.531 -34.5 1 93.25 119 GLY B N 1
ATOM 3771 C CA . GLY B 1 119 ? 7 -30.562 -35.875 1 93.25 119 GLY B CA 1
ATOM 3772 C C . GLY B 1 119 ? 6.461 -29.453 -36.75 1 93.25 119 GLY B C 1
ATOM 3773 O O . GLY B 1 119 ? 6.949 -29.25 -37.844 1 93.25 119 GLY B O 1
ATOM 3774 N N . ARG B 1 120 ? 5.496 -28.797 -36.25 1 93.62 120 ARG B N 1
ATOM 3775 C CA . ARG B 1 120 ? 4.875 -27.719 -37 1 93.62 120 ARG B CA 1
ATOM 3776 C C . ARG B 1 120 ? 5.066 -26.375 -36.281 1 93.62 120 ARG B C 1
ATOM 3778 O O . ARG B 1 120 ? 5.395 -26.344 -35.094 1 93.62 120 ARG B O 1
ATOM 3785 N N . GLY B 1 121 ? 4.977 -25.297 -37.062 1 90.19 121 GLY B N 1
ATOM 3786 C CA . GLY B 1 121 ? 5.09 -23.969 -36.5 1 90.19 121 GLY B CA 1
ATOM 3787 C C . GLY B 1 121 ? 3.824 -23.5 -35.812 1 90.19 121 GLY B C 1
ATOM 3788 O O . GLY B 1 121 ? 2.805 -24.203 -35.844 1 90.19 121 GLY B O 1
ATOM 3789 N N . VAL B 1 122 ? 3.904 -22.422 -35.156 1 88.69 122 VAL B N 1
ATOM 3790 C CA . VAL B 1 122 ? 2.844 -21.844 -34.344 1 88.69 122 VAL B CA 1
ATOM 3791 C C . VAL B 1 122 ? 1.595 -21.625 -35.188 1 88.69 122 VAL B C 1
ATOM 3793 O O . VAL B 1 122 ? 0.473 -21.828 -34.719 1 88.69 122 VAL B O 1
ATOM 3796 N N . ALA B 1 123 ? 1.775 -21.281 -36.406 1 91.62 123 ALA B N 1
ATOM 3797 C CA . ALA B 1 123 ? 0.658 -20.953 -37.312 1 91.62 123 ALA B CA 1
ATOM 3798 C C . ALA B 1 123 ? 0.023 -22.219 -37.875 1 91.62 123 ALA B C 1
ATOM 3800 O O . ALA B 1 123 ? -1.079 -22.172 -38.406 1 91.62 123 ALA B O 1
ATOM 3801 N N . ASP B 1 124 ? 0.645 -23.328 -37.656 1 94.06 124 ASP B N 1
ATOM 3802 C CA . ASP B 1 124 ? 0.186 -24.562 -38.312 1 94.06 124 ASP B CA 1
ATOM 3803 C C . ASP B 1 124 ? -0.247 -25.594 -37.25 1 94.06 124 ASP B C 1
ATOM 3805 O O . ASP B 1 124 ? 0.031 -26.781 -37.375 1 94.06 124 ASP B O 1
ATOM 3809 N N . GLN B 1 125 ? -0.81 -25.141 -36.156 1 96.75 125 GLN B N 1
ATOM 3810 C CA . GLN B 1 125 ? -1.34 -26.016 -35.125 1 96.75 125 GLN B CA 1
ATOM 3811 C C . GLN B 1 125 ? -2.83 -26.266 -35.344 1 96.75 125 GLN B C 1
ATOM 3813 O O . GLN B 1 125 ? -3.654 -25.875 -34.531 1 96.75 125 GLN B O 1
ATOM 3818 N N . VAL B 1 126 ? -3.178 -27 -36.312 1 96.06 126 VAL B N 1
ATOM 3819 C CA . VAL B 1 126 ? -4.543 -27.125 -36.812 1 96.06 126 VAL B CA 1
ATOM 3820 C C . VAL B 1 126 ? -5.43 -27.766 -35.75 1 96.06 126 VAL B C 1
ATOM 3822 O O . VAL B 1 126 ? -6.523 -27.281 -35.469 1 96.06 126 VAL B O 1
ATOM 3825 N N . GLU B 1 127 ? -4.977 -28.859 -35.219 1 96.12 127 GLU B N 1
ATOM 3826 C CA . GLU B 1 127 ? -5.789 -29.562 -34.219 1 96.12 127 GLU B CA 1
ATOM 3827 C C . GLU B 1 127 ? -5.953 -28.75 -32.938 1 96.12 127 GLU B C 1
ATOM 3829 O O . GLU B 1 127 ? -7.051 -28.672 -32.375 1 96.12 127 GLU B O 1
ATOM 3834 N N . ALA B 1 128 ? -4.883 -28.172 -32.5 1 97.06 128 ALA B N 1
ATOM 3835 C CA . ALA B 1 128 ? -4.949 -27.328 -31.297 1 97.06 128 ALA B CA 1
ATOM 3836 C C . ALA B 1 128 ? -5.875 -26.141 -31.516 1 97.06 128 ALA B C 1
ATOM 3838 O O . ALA B 1 128 ? -6.602 -25.719 -30.609 1 97.06 128 ALA B O 1
ATOM 3839 N N . GLU B 1 129 ? -5.887 -25.594 -32.688 1 97.06 129 GLU B N 1
ATOM 3840 C CA . GLU B 1 129 ? -6.762 -24.484 -33.031 1 97.06 129 GLU B CA 1
ATOM 3841 C C . GLU B 1 129 ? -8.227 -24.906 -33 1 97.06 129 GLU B C 1
ATOM 3843 O O . GLU B 1 129 ? -9.086 -24.156 -32.531 1 97.06 129 GLU B O 1
ATOM 3848 N N . ARG B 1 130 ? -8.406 -26.047 -33.562 1 96.5 130 ARG B N 1
ATOM 3849 C CA . ARG B 1 130 ? -9.766 -26.578 -33.531 1 96.5 130 ARG B CA 1
ATOM 3850 C C . ARG B 1 130 ? -10.258 -26.734 -32.094 1 96.5 130 ARG B C 1
ATOM 3852 O O . ARG B 1 130 ? -11.383 -26.344 -31.766 1 96.5 130 ARG B O 1
ATOM 3859 N N . ILE B 1 131 ? -9.461 -27.297 -31.266 1 97.56 131 ILE B N 1
ATOM 3860 C CA . ILE B 1 131 ? -9.789 -27.484 -29.859 1 97.56 131 ILE B CA 1
ATOM 3861 C C . ILE B 1 131 ? -10.062 -26.125 -29.203 1 97.56 131 ILE B C 1
ATOM 3863 O O . ILE B 1 131 ? -11.047 -25.969 -28.484 1 97.56 131 ILE B O 1
ATOM 3867 N N . SER B 1 132 ? -9.203 -25.188 -29.5 1 96.12 132 SER B N 1
ATOM 3868 C CA . SER B 1 132 ? -9.344 -23.844 -28.953 1 96.12 132 SER B CA 1
ATOM 3869 C C . SER B 1 132 ? -10.672 -23.219 -29.359 1 96.12 132 SER B C 1
ATOM 3871 O O . SER B 1 132 ? -11.32 -22.547 -28.547 1 96.12 132 SER B O 1
ATOM 3873 N N . SER B 1 133 ? -11.078 -23.406 -30.547 1 96.12 133 SER B N 1
ATOM 3874 C CA . SER B 1 133 ? -12.336 -22.875 -31.047 1 96.12 133 SER B CA 1
ATOM 3875 C C . SER B 1 133 ? -13.523 -23.469 -30.297 1 96.12 133 SER B C 1
ATOM 3877 O O . SER B 1 133 ? -14.43 -22.734 -29.875 1 96.12 133 SER B O 1
ATOM 3879 N N . VAL B 1 134 ? -13.484 -24.719 -30.109 1 96.25 134 VAL B N 1
ATOM 3880 C CA . VAL B 1 134 ? -14.562 -25.391 -29.391 1 96.25 134 VAL B CA 1
ATOM 3881 C C . VAL B 1 134 ? -14.562 -24.953 -27.922 1 96.25 134 VAL B C 1
ATOM 3883 O O . VAL B 1 134 ? -15.617 -24.688 -27.344 1 96.25 134 VAL B O 1
ATOM 3886 N N . ARG B 1 135 ? -13.414 -24.859 -27.391 1 95.38 135 ARG B N 1
ATOM 3887 C CA . ARG B 1 135 ? -13.281 -24.422 -26.016 1 95.38 135 ARG B CA 1
ATOM 3888 C C . ARG B 1 135 ? -13.859 -23.031 -25.812 1 95.38 135 ARG B C 1
ATOM 3890 O O . ARG B 1 135 ? -14.531 -22.766 -24.812 1 95.38 135 ARG B O 1
ATOM 3897 N N . SER B 1 136 ? -13.617 -22.141 -26.734 1 94.44 136 SER B N 1
ATOM 3898 C CA . SER B 1 136 ? -14.094 -20.766 -26.641 1 94.44 136 SER B CA 1
ATOM 3899 C C . SER B 1 136 ? -15.617 -20.703 -26.609 1 94.44 136 SER B C 1
ATOM 3901 O O . SER B 1 136 ? -16.203 -19.781 -26.047 1 94.44 136 SER B O 1
ATOM 3903 N N . ALA B 1 137 ? -16.234 -21.703 -27.109 1 93.62 137 ALA B N 1
ATOM 3904 C CA . ALA B 1 137 ? -17.703 -21.781 -27.141 1 93.62 137 ALA B CA 1
ATOM 3905 C C . ALA B 1 137 ? -18.25 -22.312 -25.812 1 93.62 137 ALA B C 1
ATOM 3907 O O . ALA B 1 137 ? -19.453 -22.281 -25.578 1 93.62 137 ALA B O 1
ATOM 3908 N N . HIS B 1 138 ? -17.375 -22.781 -25 1 93.31 138 HIS B N 1
ATOM 3909 C CA . HIS B 1 138 ? -17.75 -23.297 -23.703 1 93.31 138 HIS B CA 1
ATOM 3910 C C . HIS B 1 138 ? -17.156 -22.453 -22.578 1 93.31 138 HIS B C 1
ATOM 3912 O O . HIS B 1 138 ? -16.375 -22.953 -21.766 1 93.31 138 HIS B O 1
ATOM 3918 N N . SER B 1 139 ? -17.641 -21.281 -22.438 1 88.38 139 SER B N 1
ATOM 3919 C CA . SER B 1 139 ? -17.047 -20.25 -21.578 1 88.38 139 SER B CA 1
ATOM 3920 C C . SER B 1 139 ? -17.297 -20.547 -20.109 1 88.38 139 SER B C 1
ATOM 3922 O O . SER B 1 139 ? -16.672 -19.953 -19.234 1 88.38 139 SER B O 1
ATOM 3924 N N . SER B 1 140 ? -18.172 -21.453 -19.859 1 89.62 140 SER B N 1
ATOM 3925 C CA . SER B 1 140 ? -18.453 -21.812 -18.469 1 89.62 140 SER B CA 1
ATOM 3926 C C . SER B 1 140 ? -17.312 -22.594 -17.844 1 89.62 140 SER B C 1
ATOM 3928 O O . SER B 1 140 ? -17.203 -22.688 -16.625 1 89.62 140 SER B O 1
ATOM 3930 N N . ILE B 1 141 ? -16.531 -23.219 -18.688 1 93.38 141 ILE B N 1
ATOM 3931 C CA . ILE B 1 141 ? -15.352 -23.969 -18.234 1 93.38 141 ILE B CA 1
ATOM 3932 C C . ILE B 1 141 ? -14.219 -22.984 -17.922 1 93.38 141 ILE B C 1
ATOM 3934 O O . ILE B 1 141 ? -13.672 -22.344 -18.812 1 93.38 141 ILE B O 1
ATOM 3938 N N . LYS B 1 142 ? -13.836 -22.984 -16.75 1 95.19 142 LYS B N 1
ATOM 3939 C CA . LYS B 1 142 ? -12.883 -21.984 -16.281 1 95.19 142 LYS B CA 1
ATOM 3940 C C . LYS B 1 142 ? -11.461 -22.328 -16.734 1 95.19 142 LYS B C 1
ATOM 3942 O O . LYS B 1 142 ? -10.703 -21.438 -17.141 1 95.19 142 LYS B O 1
ATOM 3947 N N . PHE B 1 143 ? -11.156 -23.672 -16.703 1 97.94 143 PHE B N 1
ATOM 3948 C CA . PHE B 1 143 ? -9.773 -24.031 -17 1 97.94 143 PHE B CA 1
ATOM 3949 C C . PHE B 1 143 ? -9.711 -25.172 -18 1 97.94 143 PHE B C 1
ATOM 3951 O O . PHE B 1 143 ? -10.508 -26.109 -17.922 1 97.94 143 PHE B O 1
ATOM 3958 N N . TYR B 1 144 ? -8.82 -25.031 -18.922 1 98.31 144 TYR B N 1
ATOM 3959 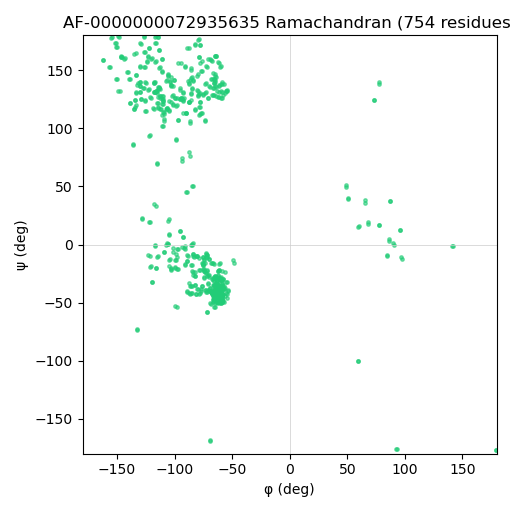C CA . TYR B 1 144 ? -8.414 -26.125 -19.781 1 98.31 144 TYR B CA 1
ATOM 3960 C C . TYR B 1 144 ? -6.996 -26.578 -19.453 1 98.31 144 TYR B C 1
ATOM 3962 O O . TYR B 1 144 ? -6.039 -25.828 -19.656 1 98.31 144 TYR B O 1
ATOM 3970 N N . PHE B 1 145 ? -6.859 -27.797 -18.922 1 98.44 145 PHE B N 1
ATOM 3971 C CA . PHE B 1 145 ? -5.586 -28.453 -18.688 1 98.44 145 PHE B CA 1
ATOM 3972 C C . PHE B 1 145 ? -5.203 -29.328 -19.875 1 98.44 145 PHE B C 1
ATOM 3974 O O . PHE B 1 145 ? -5.852 -30.344 -20.156 1 98.44 145 PHE B O 1
ATOM 3981 N N . GLY B 1 146 ? -4.141 -28.938 -20.562 1 98.12 146 GLY B N 1
ATOM 3982 C CA . GLY B 1 146 ? -3.76 -29.672 -21.75 1 98.12 146 GLY B CA 1
ATOM 3983 C C . GLY B 1 146 ? -2.482 -30.469 -21.594 1 98.12 146 GLY B C 1
ATOM 3984 O O . GLY B 1 146 ? -1.438 -29.906 -21.234 1 98.12 146 GLY B O 1
ATOM 3985 N N . GLY B 1 147 ? -2.557 -31.703 -21.906 1 97.12 147 GLY B N 1
ATOM 3986 C CA . GLY B 1 147 ? -1.385 -32.562 -21.844 1 97.12 147 GLY B CA 1
ATOM 3987 C C . GLY B 1 147 ? -0.41 -32.344 -22.984 1 97.12 147 GLY B C 1
ATOM 3988 O O . GLY B 1 147 ? -0.809 -32.281 -24.156 1 97.12 147 GLY B O 1
ATOM 3989 N N . VAL B 1 148 ? 0.809 -32.156 -22.641 1 97 148 VAL B N 1
ATOM 3990 C CA . VAL B 1 148 ? 1.927 -31.969 -23.562 1 97 148 VAL B CA 1
ATOM 3991 C C . VAL B 1 148 ? 3.057 -32.938 -23.188 1 97 148 VAL B C 1
ATOM 3993 O O . VAL B 1 148 ? 3.547 -32.906 -22.062 1 97 148 VAL B O 1
ATOM 3996 N N . ALA B 1 149 ? 3.504 -33.75 -24.156 1 94 149 ALA B N 1
ATOM 3997 C CA . ALA B 1 149 ? 4.473 -34.812 -23.875 1 94 149 ALA B CA 1
ATOM 3998 C C . ALA B 1 149 ? 4.035 -35.625 -22.672 1 94 149 ALA B C 1
ATOM 4000 O O . ALA B 1 149 ? 4.809 -35.844 -21.734 1 94 149 ALA B O 1
ATOM 4001 N N . PHE B 1 150 ? 2.84 -36.031 -22.75 1 92.06 150 PHE B N 1
ATOM 4002 C CA . PHE B 1 150 ? 2.166 -36.719 -21.656 1 92.06 150 PHE B CA 1
ATOM 4003 C C . PHE B 1 150 ? 2.24 -38.25 -21.875 1 92.06 150 PHE B C 1
ATOM 4005 O O . PHE B 1 150 ? 2.373 -38.719 -23 1 92.06 150 PHE B O 1
ATOM 4012 N N . LYS B 1 151 ? 2.129 -38.938 -20.828 1 82.12 151 LYS B N 1
ATOM 4013 C CA . LYS B 1 151 ? 2.25 -40.406 -20.891 1 82.12 151 LYS B CA 1
ATOM 4014 C C . LYS B 1 151 ? 1.184 -41 -21.812 1 82.12 151 LYS B C 1
ATOM 4016 O O . LYS B 1 151 ? 0.081 -40.469 -21.922 1 82.12 151 LYS B O 1
ATOM 4021 N N . LYS B 1 152 ? 1.512 -42.188 -22.391 1 80.75 152 LYS B N 1
ATOM 4022 C CA . LYS B 1 152 ? 0.621 -42.969 -23.219 1 80.75 152 LYS B CA 1
ATOM 4023 C C . LYS B 1 152 ? 0.148 -42.188 -24.453 1 80.75 152 LYS B C 1
ATOM 4025 O O . LYS B 1 152 ? -0.9 -42.5 -25.016 1 80.75 152 LYS B O 1
ATOM 4030 N N . GLN B 1 153 ? 0.814 -41.156 -24.719 1 86.5 153 GLN B N 1
ATOM 4031 C CA . GLN B 1 153 ? 0.598 -40.375 -25.922 1 86.5 153 GLN B CA 1
ATOM 4032 C C . GLN B 1 153 ? 1.837 -40.375 -26.812 1 86.5 153 GLN B C 1
ATOM 4034 O O . GLN B 1 153 ? 2.803 -41.094 -26.531 1 86.5 153 GLN B O 1
ATOM 4039 N N . ARG B 1 154 ? 1.648 -39.688 -27.938 1 87.25 154 ARG B N 1
ATOM 4040 C CA . ARG B 1 154 ? 2.812 -39.625 -28.812 1 87.25 154 ARG B CA 1
ATOM 4041 C C . ARG B 1 154 ? 4.027 -39.062 -28.062 1 87.25 154 ARG B C 1
ATOM 4043 O O . ARG B 1 154 ? 3.932 -38.062 -27.375 1 87.25 154 ARG B O 1
ATOM 4050 N N . VAL B 1 155 ? 5.121 -39.812 -28.25 1 89.69 155 VAL B N 1
ATOM 4051 C CA . VAL B 1 155 ? 6.344 -39.406 -27.547 1 89.69 155 VAL B CA 1
ATOM 4052 C C . VAL B 1 155 ? 6.926 -38.156 -28.188 1 89.69 155 VAL B C 1
ATOM 4054 O O . VAL B 1 155 ? 7.023 -38.062 -29.422 1 89.69 155 VAL B O 1
ATOM 4057 N N . VAL B 1 156 ? 7.246 -37.188 -27.391 1 93.25 156 VAL B N 1
ATOM 4058 C CA . VAL B 1 156 ? 7.965 -36 -27.812 1 93.25 156 VAL B CA 1
ATOM 4059 C C . VAL B 1 156 ? 9.43 -36.094 -27.406 1 93.25 156 VAL B C 1
ATOM 4061 O O . VAL B 1 156 ? 9.742 -36.344 -26.234 1 93.25 156 VAL B O 1
ATOM 4064 N N . ALA B 1 157 ? 10.312 -35.906 -28.312 1 93.81 157 ALA B N 1
ATOM 4065 C CA . ALA B 1 157 ? 11.742 -36 -28.031 1 93.81 157 ALA B CA 1
ATOM 4066 C C . ALA B 1 157 ? 12.188 -34.906 -27.047 1 93.81 157 ALA B C 1
ATOM 4068 O O . ALA B 1 157 ? 11.648 -33.812 -27.047 1 93.81 157 ALA B O 1
ATOM 4069 N N . GLU B 1 158 ? 13.18 -35.312 -26.25 1 93.69 158 GLU B N 1
ATOM 4070 C CA . GLU B 1 158 ? 13.688 -34.406 -25.234 1 93.69 158 GLU B CA 1
ATOM 4071 C C . GLU B 1 158 ? 14.094 -33.062 -25.828 1 93.69 158 GLU B C 1
ATOM 4073 O O . GLU B 1 158 ? 13.828 -32 -25.25 1 93.69 158 GLU B O 1
ATOM 4078 N N . GLU B 1 159 ? 14.664 -33.062 -26.953 1 94.88 159 GLU B N 1
ATOM 4079 C CA . GLU B 1 159 ? 15.156 -31.844 -27.594 1 94.88 159 GLU B CA 1
ATOM 4080 C C . GLU B 1 159 ? 14 -30.938 -28.016 1 94.88 159 GLU B C 1
ATOM 4082 O O . GLU B 1 159 ? 14.203 -29.75 -28.281 1 94.88 159 GLU B O 1
ATOM 4087 N N . ASP B 1 160 ? 12.789 -31.531 -28.047 1 95.38 160 ASP B N 1
ATOM 4088 C CA . ASP B 1 160 ? 11.641 -30.781 -28.531 1 95.38 160 ASP B CA 1
ATOM 4089 C C . ASP B 1 160 ? 10.727 -30.359 -27.375 1 95.38 160 ASP B C 1
ATOM 4091 O O . ASP B 1 160 ? 9.688 -29.734 -27.609 1 95.38 160 ASP B O 1
ATOM 4095 N N . TRP B 1 161 ? 11.047 -30.672 -26.172 1 96.31 161 TRP B N 1
ATOM 4096 C CA . TRP B 1 161 ? 10.188 -30.375 -25.031 1 96.31 161 TRP B CA 1
ATOM 4097 C C . TRP B 1 161 ? 9.914 -28.875 -24.922 1 96.31 161 TRP B C 1
ATOM 4099 O O . TRP B 1 161 ? 8.758 -28.453 -24.812 1 96.31 161 TRP B O 1
ATOM 4109 N N . SER B 1 162 ? 10.977 -28.078 -24.984 1 96.38 162 SER B N 1
ATOM 4110 C CA . SER B 1 162 ? 10.836 -26.625 -24.844 1 96.38 162 SER B CA 1
ATOM 4111 C C . SER B 1 162 ? 9.969 -26.047 -25.953 1 96.38 162 SER B C 1
ATOM 4113 O O . SER B 1 162 ? 9.109 -25.203 -25.688 1 96.38 162 SER B O 1
ATOM 4115 N N . LYS B 1 163 ? 10.195 -26.516 -27.094 1 96.69 163 LYS B N 1
ATOM 4116 C CA . LYS B 1 163 ? 9.406 -26.047 -28.234 1 96.69 163 LYS B CA 1
ATOM 4117 C C . LYS B 1 163 ? 7.934 -26.422 -28.078 1 96.69 163 LYS B C 1
ATOM 4119 O O . LYS B 1 163 ? 7.047 -25.609 -28.344 1 96.69 163 LYS B O 1
ATOM 4124 N N . ALA B 1 164 ? 7.695 -27.641 -27.656 1 97.06 164 ALA B N 1
ATOM 4125 C CA . ALA B 1 164 ? 6.328 -28.109 -27.453 1 97.06 164 ALA B CA 1
ATOM 4126 C C . ALA B 1 164 ? 5.59 -27.234 -26.453 1 97.06 164 ALA B C 1
ATOM 4128 O O . ALA B 1 164 ? 4.434 -26.859 -26.656 1 97.06 164 ALA B O 1
ATOM 4129 N N . VAL B 1 165 ? 6.281 -26.906 -25.422 1 97.69 165 VAL B N 1
ATOM 4130 C CA . VAL B 1 165 ? 5.676 -26.094 -24.375 1 97.69 165 VAL B CA 1
ATOM 4131 C C . VAL B 1 165 ? 5.375 -24.703 -24.906 1 97.69 165 VAL B C 1
ATOM 4133 O O . VAL B 1 165 ? 4.277 -24.172 -24.719 1 97.69 165 VAL B O 1
ATOM 4136 N N . ALA B 1 166 ? 6.312 -24.094 -25.578 1 96.31 166 ALA B N 1
ATOM 4137 C CA . ALA B 1 166 ? 6.148 -22.75 -26.125 1 96.31 166 ALA B CA 1
ATOM 4138 C C . ALA B 1 166 ? 4.969 -22.703 -27.094 1 96.31 166 ALA B C 1
ATOM 4140 O O . ALA B 1 166 ? 4.23 -21.719 -27.125 1 96.31 166 ALA B O 1
ATOM 4141 N N . LEU B 1 167 ? 4.797 -23.781 -27.797 1 97.06 167 LEU B N 1
ATOM 4142 C CA . LEU B 1 167 ? 3.695 -23.875 -28.75 1 97.06 167 LEU B CA 1
ATOM 4143 C C . LEU B 1 167 ? 2.367 -24.062 -28.031 1 97.06 167 LEU B C 1
ATOM 4145 O O . LEU B 1 167 ? 1.32 -23.641 -28.516 1 97.06 167 LEU B O 1
ATOM 4149 N N . ALA B 1 168 ? 2.393 -24.656 -26.906 1 97.81 168 ALA B N 1
ATOM 4150 C CA . ALA B 1 168 ? 1.188 -25.109 -26.219 1 97.81 168 ALA B CA 1
ATOM 4151 C C . ALA B 1 168 ? 0.541 -23.969 -25.438 1 97.81 168 ALA B C 1
ATOM 4153 O O . ALA B 1 168 ? -0.687 -23.859 -25.375 1 97.81 168 ALA B O 1
ATOM 4154 N N . THR B 1 169 ? 1.328 -23.047 -24.875 1 96.56 169 THR B N 1
ATOM 4155 C CA . THR B 1 169 ? 0.91 -22.078 -23.859 1 96.56 169 THR B CA 1
ATOM 4156 C C . THR B 1 169 ? -0.195 -21.172 -24.406 1 96.56 169 THR B C 1
ATOM 4158 O O . THR B 1 169 ? -1.104 -20.781 -23.656 1 96.56 169 THR B O 1
ATOM 4161 N N . PRO B 1 170 ? -0.262 -20.875 -25.688 1 95.69 170 PRO B N 1
ATOM 4162 C CA . PRO B 1 170 ? -1.348 -20.016 -26.156 1 95.69 170 PRO B CA 1
ATOM 4163 C C . PRO B 1 170 ? -2.688 -20.75 -26.234 1 95.69 170 PRO B C 1
ATOM 4165 O O . PRO B 1 170 ? -3.734 -20.109 -26.375 1 95.69 170 PRO B O 1
ATOM 4168 N N . PHE B 1 171 ? -2.705 -22.094 -26.094 1 96.69 171 PHE B N 1
ATOM 4169 C CA . PHE B 1 171 ? -3.91 -22.844 -26.422 1 96.69 171 PHE B CA 1
ATOM 4170 C C . PHE B 1 171 ? -4.57 -23.391 -25.156 1 96.69 171 PHE B C 1
ATOM 4172 O O . PHE B 1 171 ? -5.668 -23.938 -25.203 1 96.69 171 PHE B O 1
ATOM 4179 N N . MET B 1 172 ? -3.947 -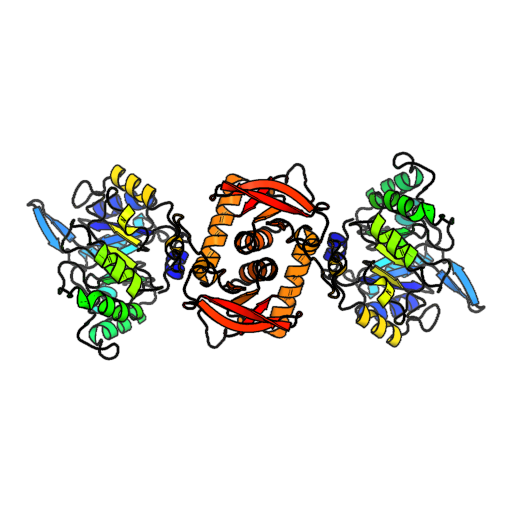23.25 -24.062 1 96.81 172 MET B N 1
ATOM 4180 C CA . MET B 1 172 ? -4.504 -23.812 -22.828 1 96.81 172 MET B CA 1
ATOM 4181 C C . MET B 1 172 ? -4.191 -22.938 -21.625 1 96.81 172 MET B C 1
ATOM 4183 O O . MET B 1 172 ? -3.316 -22.062 -21.703 1 96.81 172 MET B O 1
ATOM 4187 N N . ASP B 1 173 ? -4.922 -23.125 -20.578 1 97.69 173 ASP B N 1
ATOM 4188 C CA . ASP B 1 173 ? -4.707 -22.359 -19.344 1 97.69 173 ASP B CA 1
ATOM 4189 C C . ASP B 1 173 ? -3.543 -22.938 -18.547 1 97.69 173 ASP B C 1
ATOM 4191 O O . ASP B 1 173 ? -2.762 -22.188 -17.953 1 97.69 173 ASP B O 1
ATOM 4195 N N . VAL B 1 174 ? -3.443 -24.266 -18.531 1 98.5 174 VAL B N 1
ATOM 4196 C CA . VAL B 1 174 ? -2.4 -24.938 -17.766 1 98.5 174 VAL B CA 1
ATOM 4197 C C . VAL B 1 174 ? -1.769 -26.031 -18.625 1 98.5 174 VAL B C 1
ATOM 4199 O O . VAL B 1 174 ? -2.469 -26.906 -19.141 1 98.5 174 VAL B O 1
ATOM 4202 N N . VAL B 1 175 ? -0.509 -25.984 -18.797 1 98.44 175 VAL B N 1
ATOM 4203 C CA . VAL B 1 175 ? 0.224 -27.062 -19.453 1 98.44 175 VAL B CA 1
ATOM 4204 C C . VAL B 1 175 ? 0.461 -28.203 -18.469 1 98.44 175 VAL B C 1
ATOM 4206 O O . VAL B 1 175 ? 0.954 -27.984 -17.359 1 98.44 175 VAL B O 1
ATOM 4209 N N . VAL B 1 176 ? 0.091 -29.406 -18.891 1 97.94 176 VAL B N 1
ATOM 4210 C CA . VAL B 1 176 ? 0.249 -30.562 -18.031 1 97.94 176 VAL B CA 1
ATOM 4211 C C . VAL B 1 176 ? 1.224 -31.562 -18.672 1 97.94 176 VAL B C 1
ATOM 4213 O O . VAL B 1 176 ? 1.119 -31.859 -19.859 1 97.94 176 VAL B O 1
ATOM 4216 N N . THR B 1 177 ? 2.166 -32 -17.906 1 96.94 177 THR B N 1
ATOM 4217 C CA . THR B 1 177 ? 3.037 -33.062 -18.359 1 96.94 177 THR B CA 1
ATOM 4218 C C . THR B 1 177 ? 3.109 -34.188 -17.312 1 96.94 177 THR B C 1
ATOM 4220 O O . THR B 1 177 ? 2.404 -34.156 -16.312 1 96.94 177 THR B O 1
ATOM 4223 N N . SER B 1 178 ? 3.76 -35.281 -17.688 1 93.12 178 SER B N 1
ATOM 4224 C CA . SER B 1 178 ? 3.803 -36.438 -16.828 1 93.12 178 SER B CA 1
ATOM 4225 C C . SER B 1 178 ? 5.07 -37.25 -17.047 1 93.12 178 SER B C 1
ATOM 4227 O O . SER B 1 178 ? 5.91 -36.875 -17.875 1 93.12 178 SER B O 1
ATOM 4229 N N . GLY B 1 179 ? 5.223 -38.188 -16.25 1 87.12 179 GLY B N 1
ATOM 4230 C CA . GLY B 1 179 ? 6.219 -39.219 -16.531 1 87.12 179 GLY B CA 1
ATOM 4231 C C . GLY B 1 179 ? 5.852 -40.094 -17.703 1 87.12 179 GLY B C 1
ATOM 4232 O O . GLY B 1 179 ? 4.934 -39.781 -18.453 1 87.12 179 GLY B O 1
ATOM 4233 N N . THR B 1 180 ? 6.625 -41.219 -17.844 1 83.62 180 THR B N 1
ATOM 4234 C CA . THR B 1 180 ? 6.492 -42.031 -19.031 1 83.62 180 THR B CA 1
ATOM 4235 C C . THR B 1 180 ? 5.328 -43.031 -18.875 1 83.62 180 THR B C 1
ATOM 4237 O O . THR B 1 180 ? 4.816 -43.562 -19.875 1 83.62 180 THR B O 1
ATOM 4240 N N . ALA B 1 181 ? 5 -43.312 -17.625 1 82.31 181 ALA B N 1
ATOM 4241 C CA . ALA B 1 181 ? 3.906 -44.219 -17.344 1 82.31 181 ALA B CA 1
ATOM 4242 C C . ALA B 1 181 ? 3.229 -43.875 -16.016 1 82.31 181 ALA B C 1
ATOM 4244 O O . ALA B 1 181 ? 3.721 -43.031 -15.258 1 82.31 181 ALA B O 1
ATOM 4245 N N . THR B 1 182 ? 2.082 -44.562 -15.844 1 76.69 182 THR B N 1
ATOM 4246 C CA . THR B 1 182 ? 1.373 -44.375 -14.586 1 76.69 182 THR B CA 1
ATOM 4247 C C . THR B 1 182 ? 2.232 -44.812 -13.406 1 76.69 182 THR B C 1
ATOM 4249 O O . THR B 1 182 ? 2.891 -45.844 -13.461 1 76.69 182 THR B O 1
ATOM 4252 N N . GLY B 1 183 ? 2.275 -43.906 -12.43 1 77 183 GLY B N 1
ATOM 4253 C CA . GLY B 1 183 ? 3.023 -44.25 -11.234 1 77 183 GLY B CA 1
ATOM 4254 C C . GLY B 1 183 ? 4.508 -43.969 -11.352 1 77 183 GLY B C 1
ATOM 4255 O O . GLY B 1 183 ? 5.238 -44.031 -10.359 1 77 183 GLY B O 1
ATOM 4256 N N . VAL B 1 184 ? 4.914 -43.656 -12.508 1 83.94 184 VAL B N 1
ATOM 4257 C CA . VAL B 1 184 ? 6.324 -43.344 -12.711 1 83.94 184 VAL B CA 1
ATOM 4258 C C . VAL B 1 184 ? 6.535 -41.844 -12.609 1 83.94 184 VAL B C 1
ATOM 4260 O O . VAL B 1 184 ? 5.918 -41.062 -13.344 1 83.94 184 VAL B O 1
ATOM 4263 N N . PRO B 1 185 ? 7.449 -41.5 -11.742 1 89.19 185 PRO B N 1
ATOM 4264 C CA . PRO B 1 185 ? 7.688 -40.094 -11.555 1 89.19 185 PRO B CA 1
ATOM 4265 C C . PRO B 1 185 ? 8.242 -39.406 -12.797 1 89.19 185 PRO B C 1
ATOM 4267 O O . PRO B 1 185 ? 9.031 -40 -13.539 1 89.19 185 PRO B O 1
ATOM 4270 N N . ALA B 1 186 ? 7.781 -38.219 -12.992 1 90 186 ALA B N 1
ATOM 4271 C CA . ALA B 1 186 ? 8.312 -37.406 -14.094 1 90 186 ALA B CA 1
ATOM 4272 C C . ALA B 1 186 ? 9.789 -37.094 -13.859 1 90 186 ALA B C 1
ATOM 4274 O O . ALA B 1 186 ? 10.211 -36.844 -12.727 1 90 186 ALA B O 1
ATOM 4275 N N . ASP B 1 187 ? 10.5 -37.062 -14.914 1 92.19 187 ASP B N 1
ATOM 4276 C CA . ASP B 1 187 ? 11.891 -36.594 -14.875 1 92.19 187 ASP B CA 1
ATOM 4277 C C . ASP B 1 187 ? 11.984 -35.125 -14.477 1 92.19 187 ASP B C 1
ATOM 4279 O O . ASP B 1 187 ? 11.367 -34.281 -15.109 1 92.19 187 ASP B O 1
ATOM 4283 N N . ILE B 1 188 ? 12.828 -34.906 -13.469 1 94.5 188 ILE B N 1
ATOM 4284 C CA . ILE B 1 188 ? 12.922 -33.562 -12.945 1 94.5 188 ILE B CA 1
ATOM 4285 C C . ILE B 1 188 ? 13.516 -32.625 -14.008 1 94.5 188 ILE B C 1
ATOM 4287 O O . ILE B 1 188 ? 13.141 -31.469 -14.094 1 94.5 188 ILE B O 1
ATOM 4291 N N . ASN B 1 189 ? 14.43 -33.125 -14.805 1 95 189 ASN B N 1
ATOM 4292 C CA . ASN B 1 189 ? 15 -32.312 -15.891 1 95 189 ASN B CA 1
ATOM 4293 C C . ASN B 1 189 ? 13.93 -31.906 -16.891 1 95 189 ASN B C 1
ATOM 4295 O O . ASN B 1 189 ? 13.984 -30.797 -17.438 1 95 189 ASN B O 1
ATOM 4299 N N . LYS B 1 190 ? 13.023 -32.812 -17.156 1 95.69 190 LYS B N 1
ATOM 4300 C CA . LYS B 1 190 ? 11.891 -32.469 -18.016 1 95.69 190 LYS B CA 1
ATOM 4301 C C . LYS B 1 190 ? 11.094 -31.312 -17.422 1 95.69 190 LYS B C 1
ATOM 4303 O O . LYS B 1 190 ? 10.789 -30.344 -18.125 1 95.69 190 LYS B O 1
ATOM 4308 N N . ILE B 1 191 ? 10.883 -31.391 -16.156 1 96.25 191 ILE B N 1
ATOM 4309 C CA . ILE B 1 191 ? 10.07 -30.391 -15.484 1 96.25 191 ILE B CA 1
ATOM 4310 C C . ILE B 1 191 ? 10.797 -29.047 -15.5 1 96.25 191 ILE B C 1
ATOM 4312 O O . ILE B 1 191 ? 10.18 -28 -15.734 1 96.25 191 ILE B O 1
ATOM 4316 N N . ILE B 1 192 ? 12.055 -29.062 -15.281 1 95.25 192 ILE B N 1
ATOM 4317 C CA . ILE B 1 192 ? 12.867 -27.859 -15.297 1 95.25 192 ILE B CA 1
ATOM 4318 C C . ILE B 1 192 ? 12.812 -27.219 -16.688 1 95.25 192 ILE B C 1
ATOM 4320 O O . ILE B 1 192 ? 12.609 -26.016 -16.812 1 95.25 192 ILE B O 1
ATOM 4324 N N . GLN B 1 193 ? 12.93 -28.016 -17.719 1 96.31 193 GLN B N 1
ATOM 4325 C CA . GLN B 1 193 ? 12.859 -27.516 -19.094 1 96.31 193 GLN B CA 1
ATOM 4326 C C . GLN B 1 193 ? 11.484 -26.938 -19.391 1 96.31 193 GLN B C 1
ATOM 4328 O O . GLN B 1 193 ? 11.367 -25.891 -20.031 1 96.31 193 GLN B O 1
ATOM 4333 N N . PHE B 1 194 ? 10.484 -27.641 -18.953 1 97.75 194 PHE B N 1
ATOM 4334 C CA . PHE B 1 194 ? 9.117 -27.172 -19.141 1 97.75 194 PHE B CA 1
ATOM 4335 C C . PHE B 1 194 ? 8.914 -25.828 -18.484 1 97.75 194 PHE B C 1
ATOM 4337 O O . PHE B 1 194 ? 8.336 -24.906 -19.078 1 97.75 194 PHE B O 1
ATOM 4344 N N . ARG B 1 195 ? 9.43 -25.688 -17.25 1 96.31 195 ARG B N 1
ATOM 4345 C CA . ARG B 1 195 ? 9.281 -24.438 -16.5 1 96.31 195 ARG B CA 1
ATOM 4346 C C . ARG B 1 195 ? 9.977 -23.281 -17.219 1 96.31 195 ARG B C 1
ATOM 4348 O O . ARG B 1 195 ? 9.406 -22.203 -17.375 1 96.31 195 ARG B O 1
ATOM 4355 N N . GLN B 1 196 ? 11.125 -23.516 -17.688 1 94.06 196 GLN B N 1
ATOM 4356 C CA . GLN B 1 196 ? 11.875 -22.484 -18.406 1 94.06 196 GLN B CA 1
ATOM 4357 C C . GLN B 1 196 ? 11.148 -22.062 -19.672 1 94.06 196 GLN B C 1
ATOM 4359 O O . GLN B 1 196 ? 11.047 -20.859 -19.969 1 94.06 196 GLN B O 1
ATOM 4364 N N . ALA B 1 197 ? 10.594 -23.016 -20.344 1 96.19 197 ALA B N 1
ATOM 4365 C CA . ALA B 1 197 ? 9.922 -22.734 -21.609 1 96.19 197 ALA B CA 1
ATOM 4366 C C . ALA B 1 197 ? 8.562 -22.078 -21.375 1 96.19 197 ALA B C 1
ATOM 4368 O O . ALA B 1 197 ? 8.141 -21.234 -22.156 1 96.19 197 ALA B O 1
ATOM 4369 N N . ALA B 1 198 ? 7.922 -22.531 -20.297 1 96 198 ALA B N 1
ATOM 4370 C CA . ALA B 1 198 ? 6.602 -21.984 -19.984 1 96 198 ALA B CA 1
ATOM 4371 C C . ALA B 1 198 ? 6.695 -20.547 -19.516 1 96 198 ALA B C 1
ATOM 4373 O O . ALA B 1 198 ? 5.715 -19.797 -19.594 1 96 198 ALA B O 1
ATOM 4374 N N . ASP B 1 199 ? 7.863 -20.219 -18.953 1 90.81 199 ASP B N 1
ATOM 4375 C CA . ASP B 1 199 ? 8.109 -18.859 -18.469 1 90.81 199 ASP B CA 1
ATOM 4376 C C . ASP B 1 199 ? 7.082 -18.469 -17.406 1 90.81 199 ASP B C 1
ATOM 4378 O O . ASP B 1 199 ? 7.133 -18.953 -16.281 1 90.81 199 ASP B O 1
ATOM 4382 N N . THR B 1 200 ? 6.043 -17.688 -17.797 1 91 200 THR B N 1
ATOM 4383 C CA . THR B 1 200 ? 5.113 -17.188 -16.797 1 91 200 THR B CA 1
ATOM 4384 C C . THR B 1 200 ? 3.791 -17.953 -16.844 1 91 200 THR B C 1
ATOM 4386 O O . THR B 1 200 ? 2.838 -17.594 -16.141 1 91 200 THR B O 1
ATOM 4389 N N . ASN B 1 201 ? 3.756 -18.984 -17.594 1 96.38 201 ASN B N 1
ATOM 4390 C CA . ASN B 1 201 ? 2.502 -19.719 -17.734 1 96.38 201 ASN B CA 1
ATOM 4391 C C . ASN B 1 201 ? 2.398 -20.828 -16.688 1 96.38 201 ASN B C 1
ATOM 4393 O O . ASN B 1 201 ? 3.416 -21.344 -16.234 1 96.38 201 ASN B O 1
ATOM 4397 N N . ALA B 1 202 ? 1.206 -21.156 -16.359 1 98.12 202 ALA B N 1
ATOM 4398 C CA . ALA B 1 202 ? 0.95 -22.172 -15.352 1 98.12 202 ALA B CA 1
ATOM 4399 C C . ALA B 1 202 ? 1.338 -23.562 -15.852 1 98.12 202 ALA B C 1
ATOM 4401 O O . ALA B 1 202 ? 1.099 -23.891 -17.016 1 98.12 202 ALA B O 1
ATOM 4402 N N . LEU B 1 203 ? 2.004 -24.312 -14.992 1 98.12 203 LEU B N 1
ATOM 4403 C CA . LEU B 1 203 ? 2.492 -25.656 -15.281 1 98.12 203 LEU B CA 1
ATOM 4404 C C . LEU B 1 203 ? 2.025 -26.656 -14.227 1 98.12 203 LEU B C 1
ATOM 4406 O O . LEU B 1 203 ? 2.057 -26.359 -13.031 1 98.12 203 LEU B O 1
ATOM 4410 N N . ALA B 1 204 ? 1.558 -27.781 -14.703 1 98.12 204 ALA B N 1
ATOM 4411 C CA . ALA B 1 204 ? 1.13 -28.859 -13.805 1 98.12 204 ALA B CA 1
ATOM 4412 C C . ALA B 1 204 ? 1.837 -30.172 -14.133 1 98.12 204 ALA B C 1
ATOM 4414 O O . ALA B 1 204 ? 2.266 -30.375 -15.266 1 98.12 204 ALA B O 1
ATOM 4415 N N . VAL B 1 205 ? 1.982 -31 -13.133 1 96.44 205 VAL B N 1
ATOM 4416 C CA . VAL B 1 205 ? 2.539 -32.312 -13.336 1 96.44 205 VAL B CA 1
ATOM 4417 C C . VAL B 1 205 ? 1.525 -33.375 -12.891 1 96.44 205 VAL B C 1
ATOM 4419 O O . VAL B 1 205 ? 0.938 -33.281 -11.812 1 96.44 205 VAL B O 1
ATOM 4422 N N . GLY B 1 206 ? 1.309 -34.219 -13.82 1 91.5 206 GLY B N 1
ATOM 4423 C CA . GLY B 1 206 ? 0.414 -35.344 -13.57 1 91.5 206 GLY B CA 1
ATOM 4424 C C . GLY B 1 206 ? 1.14 -36.688 -13.422 1 91.5 206 GLY B C 1
ATOM 4425 O O . GLY B 1 206 ? 2.223 -36.875 -13.984 1 91.5 206 GLY B O 1
ATOM 4426 N N . SER B 1 207 ? 0.713 -37.469 -12.578 1 82.31 207 SER B N 1
ATOM 4427 C CA . SER B 1 207 ? 1.11 -38.844 -12.398 1 82.31 207 SER B CA 1
ATOM 4428 C C . SER B 1 207 ? 2.459 -38.969 -11.695 1 82.31 207 SER B C 1
ATOM 4430 O O . SER B 1 207 ? 3.338 -38.125 -11.898 1 82.31 207 SER B O 1
ATOM 4432 N N . GLY B 1 208 ? 2.625 -39.812 -10.836 1 86.94 208 GLY B N 1
ATOM 4433 C CA . GLY B 1 208 ? 3.875 -40.219 -10.234 1 86.94 208 GLY B CA 1
ATOM 4434 C C . GLY B 1 208 ? 4.293 -39.375 -9.055 1 86.94 208 GLY B C 1
ATOM 4435 O O . GLY B 1 208 ? 5.387 -39.531 -8.508 1 86.94 208 GLY B O 1
ATOM 4436 N N . VAL B 1 209 ? 3.518 -38.469 -8.672 1 94.31 209 VAL B N 1
ATOM 4437 C CA . VAL B 1 209 ? 3.84 -37.625 -7.539 1 94.31 209 VAL B CA 1
ATOM 4438 C C . VAL B 1 209 ? 3.426 -38.312 -6.238 1 94.31 209 VAL B C 1
ATOM 4440 O O . VAL B 1 209 ? 2.346 -38.906 -6.16 1 94.31 209 VAL B O 1
ATOM 4443 N N . THR B 1 210 ? 4.242 -38.312 -5.297 1 95.5 210 THR B N 1
ATOM 4444 C CA . THR B 1 210 ? 4.023 -38.875 -3.965 1 95.5 210 THR B CA 1
ATOM 4445 C C . THR B 1 210 ? 4.496 -37.875 -2.889 1 95.5 210 THR B C 1
ATOM 4447 O O . THR B 1 210 ? 5.191 -36.906 -3.189 1 95.5 210 THR B O 1
ATOM 4450 N N . PRO B 1 211 ? 4.07 -38.125 -1.625 1 95.69 211 PRO B N 1
ATOM 4451 C CA . PRO B 1 211 ? 4.598 -37.281 -0.533 1 95.69 211 PRO B CA 1
ATOM 4452 C C . PRO B 1 211 ? 6.121 -37.344 -0.443 1 95.69 211 PRO B C 1
ATOM 4454 O O . PRO B 1 211 ? 6.746 -36.375 -0.007 1 95.69 211 PRO B O 1
ATOM 4457 N N . GLU B 1 212 ? 6.719 -38.375 -0.937 1 95.25 212 GLU B N 1
ATOM 4458 C CA . GLU B 1 212 ? 8.156 -38.562 -0.79 1 95.25 212 GLU B CA 1
ATOM 4459 C C . GLU B 1 212 ? 8.938 -37.812 -1.852 1 95.25 212 GLU B C 1
ATOM 4461 O O . GLU B 1 212 ? 10.094 -37.438 -1.638 1 95.25 212 GLU B O 1
ATOM 4466 N N . ASN B 1 213 ? 8.328 -37.531 -2.969 1 95.25 213 ASN B N 1
ATOM 4467 C CA . ASN B 1 213 ? 9.117 -36.938 -4.035 1 95.25 213 ASN B CA 1
ATOM 4468 C C . ASN B 1 213 ? 8.617 -35.531 -4.383 1 95.25 213 ASN B C 1
ATOM 4470 O O . ASN B 1 213 ? 9.242 -34.812 -5.176 1 95.25 213 ASN B O 1
ATOM 4474 N N . ILE B 1 214 ? 7.59 -35.031 -3.756 1 95.56 214 ILE B N 1
ATOM 4475 C CA . ILE B 1 214 ? 6.902 -33.812 -4.121 1 95.56 214 ILE B CA 1
ATOM 4476 C C . ILE B 1 214 ? 7.859 -32.625 -3.988 1 95.56 214 ILE B C 1
ATOM 4478 O O . ILE B 1 214 ? 7.797 -31.688 -4.773 1 95.56 214 ILE B O 1
ATOM 4482 N N . ASP B 1 215 ? 8.805 -32.594 -3.131 1 93.88 215 ASP B N 1
ATOM 4483 C CA . ASP B 1 215 ? 9.719 -31.5 -2.854 1 93.88 215 ASP B CA 1
ATOM 4484 C C . ASP B 1 215 ? 10.539 -31.141 -4.09 1 93.88 215 ASP B C 1
ATOM 4486 O O . ASP B 1 215 ? 10.922 -29.984 -4.273 1 93.88 215 ASP B O 1
ATOM 4490 N N . LYS B 1 216 ? 10.734 -32.125 -4.898 1 93.19 216 LYS B N 1
ATOM 4491 C CA . LYS B 1 216 ? 11.547 -31.922 -6.09 1 93.19 216 LYS B CA 1
ATOM 4492 C C . LYS B 1 216 ? 10.805 -31.094 -7.129 1 93.19 216 LYS B C 1
ATOM 4494 O O . LYS B 1 216 ? 11.422 -30.438 -7.965 1 93.19 216 LYS B O 1
ATOM 4499 N N . TYR B 1 217 ? 9.516 -31.109 -7.074 1 94.88 217 TYR B N 1
ATOM 4500 C CA . TYR B 1 217 ? 8.711 -30.5 -8.125 1 94.88 217 TYR B CA 1
ATOM 4501 C C . TYR B 1 217 ? 8.227 -29.109 -7.703 1 94.88 217 TYR B C 1
ATOM 4503 O O . TYR B 1 217 ? 7.957 -28.25 -8.547 1 94.88 217 TYR B O 1
ATOM 4511 N N . LEU B 1 218 ? 8.203 -28.812 -6.445 1 94.19 218 LEU B N 1
ATOM 4512 C CA . LEU B 1 218 ? 7.516 -27.656 -5.879 1 94.19 218 LEU B CA 1
ATOM 4513 C C . LEU B 1 218 ? 8.102 -26.359 -6.426 1 94.19 218 LEU B C 1
ATOM 4515 O O . LEU B 1 218 ? 7.359 -25.422 -6.715 1 94.19 218 LEU B O 1
ATOM 4519 N N . PRO B 1 219 ? 9.375 -26.281 -6.691 1 91.06 219 PRO B N 1
ATOM 4520 C CA . PRO B 1 219 ? 9.922 -25.016 -7.184 1 91.06 219 PRO B CA 1
ATOM 4521 C C . PRO B 1 219 ? 9.508 -24.719 -8.625 1 91.06 219 PRO B C 1
ATOM 4523 O O . PRO B 1 219 ? 9.672 -23.578 -9.086 1 91.06 219 PRO B O 1
ATOM 4526 N N . TYR B 1 220 ? 8.914 -25.703 -9.312 1 94 220 TYR B N 1
ATOM 4527 C CA . TYR B 1 220 ? 8.812 -25.547 -10.758 1 94 220 TYR B CA 1
ATOM 4528 C C . TYR B 1 220 ? 7.363 -25.578 -11.219 1 94 220 TYR B C 1
ATOM 4530 O O . TYR B 1 220 ? 7.039 -25.156 -12.328 1 94 220 TYR B O 1
ATOM 4538 N N . VAL B 1 221 ? 6.473 -26.094 -10.391 1 96.38 221 VAL B N 1
ATOM 4539 C CA . VAL B 1 221 ? 5.121 -26.328 -10.883 1 96.38 221 VAL B CA 1
ATOM 4540 C C . VAL B 1 221 ? 4.117 -25.531 -10.055 1 96.38 221 VAL B C 1
ATOM 4542 O O . VAL B 1 221 ? 4.422 -25.125 -8.93 1 96.38 221 VAL B O 1
ATOM 4545 N N . ASP B 1 222 ? 2.963 -25.328 -10.625 1 97.56 222 ASP B N 1
ATOM 4546 C CA . ASP B 1 222 ? 1.889 -24.578 -9.977 1 97.56 222 ASP B CA 1
ATOM 4547 C C . ASP B 1 222 ? 0.816 -25.531 -9.438 1 97.56 222 ASP B C 1
ATOM 4549 O O . ASP B 1 222 ? 0.048 -25.156 -8.547 1 97.56 222 ASP B O 1
ATOM 4553 N N . CYS B 1 223 ? 0.798 -26.703 -10 1 97.88 223 CYS B N 1
ATOM 4554 C CA . CYS B 1 223 ? -0.285 -27.625 -9.688 1 97.88 223 CYS B CA 1
ATOM 4555 C C . CYS B 1 223 ? 0.183 -29.078 -9.797 1 97.88 223 CYS B C 1
ATOM 4557 O O . CYS B 1 223 ? 1 -29.391 -10.664 1 97.88 223 CYS B O 1
ATOM 4559 N N . ILE B 1 224 ? -0.332 -29.828 -8.906 1 96.88 224 ILE B N 1
ATOM 4560 C CA . ILE B 1 224 ? -0.132 -31.266 -8.961 1 96.88 224 ILE B CA 1
ATOM 4561 C C . ILE B 1 224 ? -1.474 -31.969 -9.172 1 96.88 224 ILE B C 1
ATOM 4563 O O . ILE B 1 224 ? -2.469 -31.625 -8.531 1 96.88 224 ILE B O 1
ATOM 4567 N N . ILE B 1 225 ? -1.447 -32.875 -10.117 1 97.31 225 ILE B N 1
ATOM 4568 C CA . ILE B 1 225 ? -2.576 -33.75 -10.367 1 97.31 225 ILE B CA 1
ATOM 4569 C C . ILE B 1 225 ? -2.217 -35.188 -9.953 1 97.31 225 ILE B C 1
ATOM 4571 O O . ILE B 1 225 ? -1.355 -35.812 -10.562 1 97.31 225 ILE B O 1
ATOM 4575 N N . VAL B 1 226 ? -2.924 -35.688 -8.891 1 96.62 226 VAL B N 1
ATOM 4576 C CA . VAL B 1 226 ? -2.387 -36.906 -8.289 1 96.62 226 VAL B CA 1
ATOM 4577 C C . VAL B 1 226 ? -3.527 -37.875 -7.945 1 96.62 226 VAL B C 1
ATOM 4579 O O . VAL B 1 226 ? -4.605 -37.438 -7.535 1 96.62 226 VAL B O 1
ATOM 4582 N N . ALA B 1 227 ? -3.307 -39.156 -8.133 1 95.12 227 ALA B N 1
ATOM 4583 C CA . ALA B 1 227 ? -4.203 -40.25 -7.746 1 95.12 227 ALA B CA 1
ATOM 4584 C C . ALA B 1 227 ? -3.443 -41.375 -7.027 1 95.12 227 ALA B C 1
ATOM 4586 O O . ALA B 1 227 ? -3.418 -41.406 -5.797 1 95.12 227 ALA 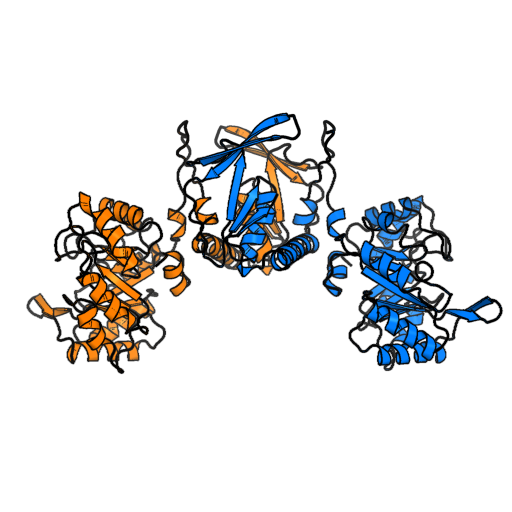B O 1
ATOM 4587 N N . THR B 1 228 ? -2.672 -42.125 -7.754 1 92.62 228 THR B N 1
ATOM 4588 C CA . THR B 1 228 ? -2.014 -43.344 -7.266 1 92.62 228 THR B CA 1
ATOM 4589 C C . THR B 1 228 ? -1.11 -43.031 -6.078 1 92.62 228 THR B C 1
ATOM 4591 O O . THR B 1 228 ? -1.059 -43.781 -5.109 1 92.62 228 THR B O 1
ATOM 4594 N N . GLY B 1 229 ? -0.434 -41.969 -6.07 1 94.5 229 GLY B N 1
ATOM 4595 C CA . GLY B 1 229 ? 0.535 -41.594 -5.051 1 94.5 229 GLY B CA 1
ATOM 4596 C C . GLY B 1 229 ? -0.093 -41.344 -3.693 1 94.5 229 GLY B C 1
ATOM 4597 O O . GLY B 1 229 ? 0.604 -41.312 -2.676 1 94.5 229 GLY B O 1
ATOM 4598 N N . VAL B 1 230 ? -1.395 -41.156 -3.695 1 96.88 230 VAL B N 1
ATOM 4599 C CA . VAL B 1 230 ? -2.066 -40.875 -2.43 1 96.88 230 VAL B CA 1
ATOM 4600 C C . VAL B 1 230 ? -3.25 -41.844 -2.252 1 96.88 230 VAL B C 1
ATOM 4602 O O . VAL B 1 230 ? -4.23 -41.5 -1.584 1 96.88 230 VAL B O 1
ATOM 4605 N N . SER B 1 231 ? -3.213 -42.969 -2.92 1 95.75 231 SER B N 1
ATOM 4606 C CA . SER B 1 231 ? -4.312 -43.906 -2.881 1 95.75 231 SER B CA 1
ATOM 4607 C C . SER B 1 231 ? -3.898 -45.219 -2.184 1 95.75 231 SER B C 1
ATOM 4609 O O . SER B 1 231 ? -2.713 -45.531 -2.139 1 95.75 231 SER B O 1
ATOM 4611 N N . LYS B 1 232 ? -4.875 -45.875 -1.588 1 96.31 232 LYS B N 1
ATOM 4612 C CA . LYS B 1 232 ? -4.672 -47.219 -1.03 1 96.31 232 LYS B CA 1
ATOM 4613 C C . LYS B 1 232 ? -5.141 -48.281 -2.002 1 96.31 232 LYS B C 1
ATOM 4615 O O . LYS B 1 232 ? -4.801 -49.469 -1.848 1 96.31 232 LYS B O 1
ATOM 4620 N N . SER B 1 233 ? -5.98 -47.938 -2.922 1 94.38 233 SER B N 1
ATOM 4621 C CA . SER B 1 233 ? -6.465 -48.75 -4.02 1 94.38 233 SER B CA 1
ATOM 4622 C C . SER B 1 233 ? -6.777 -47.906 -5.25 1 94.38 233 SER B C 1
ATOM 4624 O O . SER B 1 233 ? -6.672 -46.688 -5.215 1 94.38 233 SER B O 1
ATOM 4626 N N . PHE B 1 234 ? -7.195 -48.594 -6.316 1 94.19 234 PHE B N 1
ATOM 4627 C CA . PHE B 1 234 ? -7.5 -47.906 -7.57 1 94.19 234 PHE B CA 1
ATOM 4628 C C . PHE B 1 234 ? -8.664 -46.938 -7.395 1 94.19 234 PHE B C 1
ATOM 4630 O O . PHE B 1 234 ? -8.727 -45.906 -8.078 1 94.19 234 PHE B O 1
ATOM 4637 N N . HIS B 1 235 ? -9.578 -47.219 -6.461 1 96.25 235 HIS B N 1
ATOM 4638 C CA . HIS B 1 235 ? -10.805 -46.438 -6.332 1 96.25 235 HIS B CA 1
ATOM 4639 C C . HIS B 1 235 ? -10.914 -45.812 -4.941 1 96.25 235 HIS B C 1
ATOM 4641 O O . HIS B 1 235 ? -12.008 -45.406 -4.523 1 96.25 235 HIS B O 1
ATOM 4647 N N . GLY B 1 236 ? -9.734 -45.719 -4.219 1 96.75 236 GLY B N 1
ATOM 4648 C CA . GLY B 1 236 ? -9.82 -45.219 -2.857 1 96.75 236 GLY B CA 1
ATOM 4649 C C . GLY B 1 236 ? -8.586 -44.469 -2.428 1 96.75 236 GLY B C 1
ATOM 4650 O O . GLY B 1 236 ? -7.465 -44.969 -2.525 1 96.75 236 GLY B O 1
ATOM 4651 N N . PHE B 1 237 ? -8.82 -43.312 -1.861 1 97.62 237 PHE B N 1
ATOM 4652 C CA . PHE B 1 237 ? -7.73 -42.469 -1.359 1 97.62 237 PHE B CA 1
ATOM 4653 C C . PHE B 1 237 ? -7.199 -43.031 -0.037 1 97.62 237 PHE B C 1
ATOM 4655 O O . PHE B 1 237 ? -7.93 -43.688 0.705 1 97.62 237 PHE B O 1
ATOM 4662 N N . ASP B 1 238 ? -5.977 -42.844 0.213 1 97.75 238 ASP B N 1
ATOM 4663 C CA . ASP B 1 238 ? -5.344 -43 1.519 1 97.75 238 ASP B CA 1
ATOM 4664 C C . ASP B 1 238 ? -5.227 -41.656 2.238 1 97.75 238 ASP B C 1
ATOM 4666 O O . ASP B 1 238 ? -4.352 -40.844 1.918 1 97.75 238 ASP B O 1
ATOM 4670 N N . VAL B 1 239 ? -6.008 -41.438 3.225 1 96.81 239 VAL B N 1
ATOM 4671 C CA . VAL B 1 239 ? -6.133 -40.156 3.889 1 96.81 239 VAL B CA 1
ATOM 4672 C C . VAL B 1 239 ? -4.793 -39.75 4.512 1 96.81 239 VAL B C 1
ATOM 4674 O O . VAL B 1 239 ? -4.43 -38.562 4.516 1 96.81 239 VAL B O 1
ATOM 4677 N N . GLY B 1 240 ? -4.109 -40.688 5.062 1 97 240 GLY B N 1
ATOM 4678 C CA . GLY B 1 240 ? -2.797 -40.406 5.625 1 97 240 GLY B CA 1
ATOM 4679 C C . GLY B 1 240 ? -1.81 -39.875 4.609 1 97 240 GLY B C 1
ATOM 4680 O O . GLY B 1 240 ? -1.134 -38.875 4.859 1 97 240 GLY B O 1
ATOM 4681 N N . LYS B 1 241 ? -1.697 -40.562 3.494 1 96.88 241 LYS B N 1
ATOM 4682 C CA . LYS B 1 241 ? -0.822 -40.094 2.416 1 96.88 241 LYS B CA 1
ATOM 4683 C C . LYS B 1 241 ? -1.255 -38.719 1.896 1 96.88 241 LYS B C 1
ATOM 4685 O O . LYS B 1 241 ? -0.415 -37.875 1.604 1 96.88 241 LYS B O 1
ATOM 4690 N N . LEU B 1 242 ? -2.521 -38.625 1.825 1 97 242 LEU B N 1
ATOM 4691 C CA . LEU B 1 242 ? -3.08 -37.344 1.355 1 97 242 LEU B CA 1
ATOM 4692 C C . LEU B 1 242 ? -2.674 -36.188 2.273 1 97 242 LEU B C 1
ATOM 4694 O O . LEU B 1 242 ? -2.201 -35.156 1.805 1 97 242 LEU B O 1
ATOM 4698 N N . ASP B 1 243 ? -2.803 -36.406 3.5 1 96.81 243 ASP B N 1
ATOM 4699 C CA . ASP B 1 243 ? -2.463 -35.375 4.484 1 96.81 243 ASP B CA 1
ATOM 4700 C C . ASP B 1 243 ? -0.987 -35 4.395 1 96.81 243 ASP B C 1
ATOM 4702 O O . ASP B 1 243 ? -0.641 -33.812 4.445 1 96.81 243 ASP B O 1
ATOM 4706 N N . LYS B 1 244 ? -0.195 -36 4.258 1 96.75 244 LYS B N 1
ATOM 4707 C CA . LYS B 1 244 ? 1.241 -35.75 4.152 1 96.75 244 LYS B CA 1
ATOM 4708 C C . LYS B 1 244 ? 1.572 -34.938 2.914 1 96.75 244 LYS B C 1
ATOM 4710 O O . LYS B 1 244 ? 2.369 -34 2.982 1 96.75 244 LYS B O 1
ATOM 4715 N N . LEU B 1 245 ? 0.986 -35.25 1.858 1 96.75 245 LEU B N 1
ATOM 4716 C CA . LEU B 1 245 ? 1.238 -34.531 0.606 1 96.75 245 LEU B CA 1
ATOM 4717 C C . LEU B 1 245 ? 0.772 -33.094 0.693 1 96.75 245 LEU B C 1
ATOM 4719 O O . LEU B 1 245 ? 1.505 -32.156 0.311 1 96.75 245 LEU B O 1
ATOM 4723 N N . LEU B 1 246 ? -0.425 -32.906 1.214 1 96.5 246 LEU B N 1
ATOM 4724 C CA . LEU B 1 246 ? -0.995 -31.578 1.327 1 96.5 246 LEU B CA 1
ATOM 4725 C C . LEU B 1 246 ? -0.144 -30.703 2.238 1 96.5 246 LEU B C 1
ATOM 4727 O O . LEU B 1 246 ? 0.063 -29.516 1.952 1 96.5 246 LEU B O 1
ATOM 4731 N N . CYS B 1 247 ? 0.36 -31.234 3.26 1 95.31 247 CYS B N 1
ATOM 4732 C CA . CYS B 1 247 ? 1.209 -30.5 4.188 1 95.31 247 CYS B CA 1
ATOM 4733 C C . CYS B 1 247 ? 2.469 -30 3.49 1 95.31 247 CYS B C 1
ATOM 4735 O O . CYS B 1 247 ? 2.881 -28.844 3.688 1 95.31 247 CYS B O 1
ATOM 4737 N N . LYS B 1 248 ? 3.01 -30.797 2.676 1 94.44 248 LYS B N 1
ATOM 4738 C CA . LYS B 1 248 ? 4.234 -30.422 1.969 1 94.44 248 LYS B CA 1
ATOM 4739 C C . LYS B 1 248 ? 3.959 -29.359 0.916 1 94.44 248 LYS B C 1
ATOM 4741 O O . LYS B 1 248 ? 4.805 -28.5 0.662 1 94.44 248 LYS B O 1
ATOM 4746 N N . CYS B 1 249 ? 2.832 -29.422 0.356 1 95.12 249 CYS B N 1
ATOM 4747 C CA . CYS B 1 249 ? 2.488 -28.484 -0.708 1 95.12 249 CYS B CA 1
ATOM 4748 C C . CYS B 1 249 ? 2.168 -27.109 -0.14 1 95.12 249 CYS B C 1
ATOM 4750 O O . CYS B 1 249 ? 2.199 -26.109 -0.863 1 95.12 249 CYS B O 1
ATOM 4752 N N . ARG B 1 250 ? 1.916 -27.266 1.239 1 89.75 250 ARG B N 1
ATOM 4753 C CA . ARG B 1 250 ? 1.616 -26 1.927 1 89.75 250 ARG B CA 1
ATOM 4754 C C . ARG B 1 250 ? 2.895 -25.312 2.383 1 89.75 250 ARG B C 1
ATOM 4756 O O . ARG B 1 250 ? 3.795 -25.953 2.93 1 89.75 250 ARG B O 1
ATOM 4763 N N . GLY B 1 251 ? 3.379 -24.281 1.817 1 82.81 251 GLY B N 1
ATOM 4764 C CA . GLY B 1 251 ? 4.539 -23.578 2.338 1 82.81 251 GLY B CA 1
ATOM 4765 C C . GLY B 1 251 ? 5.477 -23.094 1.249 1 82.81 251 GLY B C 1
ATOM 4766 O O . GLY B 1 251 ? 6.543 -22.547 1.541 1 82.81 251 GLY B O 1
ATOM 4767 N N . TYR B 1 252 ? 5.156 -23.375 0.089 1 86.5 252 TYR B N 1
ATOM 4768 C CA . TYR B 1 252 ? 6.02 -22.938 -1.003 1 86.5 252 TYR B CA 1
ATOM 4769 C C . TYR B 1 252 ? 5.254 -22.062 -1.987 1 86.5 252 TYR B C 1
ATOM 4771 O O . TYR B 1 252 ? 4.676 -22.562 -2.955 1 86.5 252 TYR B O 1
ATOM 4779 N N . PRO B 1 253 ? 5.316 -20.797 -1.797 1 94.62 253 PRO B N 1
ATOM 4780 C CA . PRO B 1 253 ? 4.621 -19.938 -2.756 1 94.62 253 PRO B CA 1
ATOM 4781 C C . PRO B 1 253 ? 5.258 -19.969 -4.145 1 94.62 253 PRO B C 1
ATOM 4783 O O . PRO B 1 253 ? 6.484 -20.047 -4.266 1 94.62 253 PRO B O 1
ATOM 4786 N N . TRP B 1 254 ? 4.484 -19.922 -5.152 1 95.06 254 TRP B N 1
ATOM 4787 C CA . TRP B 1 254 ? 4.93 -20.094 -6.531 1 95.06 254 TRP B CA 1
ATOM 4788 C C . TRP B 1 254 ? 5.977 -19.047 -6.902 1 95.06 254 TRP B C 1
ATOM 4790 O O . TRP B 1 254 ? 6.926 -19.344 -7.633 1 95.06 254 TRP B O 1
ATOM 4800 N N . TYR B 1 255 ? 5.887 -17.828 -6.352 1 94.88 255 TYR B N 1
ATOM 4801 C CA . TYR B 1 255 ? 6.762 -16.734 -6.746 1 94.88 255 TYR B CA 1
ATOM 4802 C C . TYR B 1 255 ? 8.156 -16.906 -6.164 1 94.88 255 TYR B C 1
ATOM 4804 O O . TYR B 1 255 ? 9.102 -16.234 -6.574 1 94.88 255 TYR B O 1
ATOM 4812 N N . ALA B 1 256 ? 8.312 -17.781 -5.156 1 91.81 256 ALA B N 1
ATOM 4813 C CA . ALA B 1 256 ? 9.633 -18.047 -4.586 1 91.81 256 ALA B CA 1
ATOM 4814 C C . ALA B 1 256 ? 10.602 -18.562 -5.652 1 91.81 256 ALA B C 1
ATOM 4816 O O . ALA B 1 256 ? 11.797 -18.297 -5.59 1 91.81 256 ALA B O 1
ATOM 4817 N N . GLY B 1 257 ? 10.062 -19.234 -6.613 1 88 257 GLY B N 1
ATOM 4818 C CA . GLY B 1 257 ? 10.875 -19.781 -7.691 1 88 257 GLY B CA 1
ATOM 4819 C C . GLY B 1 257 ? 11.383 -18.719 -8.648 1 88 257 GLY B C 1
ATOM 4820 O O . GLY B 1 257 ? 12.258 -18.984 -9.477 1 88 257 GLY B O 1
ATOM 4821 N N . MET B 1 258 ? 10.93 -17.516 -8.508 1 89.81 258 MET B N 1
ATOM 4822 C CA . MET B 1 258 ? 11.328 -16.422 -9.391 1 89.81 258 MET B CA 1
ATOM 4823 C C . MET B 1 258 ? 12.633 -15.781 -8.914 1 89.81 258 MET B C 1
ATOM 4825 O O . MET B 1 258 ? 13.258 -15.023 -9.656 1 89.81 258 MET B O 1
ATOM 4829 N N . MET B 1 259 ? 13.008 -16.031 -7.645 1 89.69 259 MET B N 1
ATOM 4830 C CA . MET B 1 259 ? 14.273 -15.484 -7.16 1 89.69 259 MET B CA 1
ATOM 4831 C C . MET B 1 259 ? 15.453 -16.109 -7.895 1 89.69 259 MET B C 1
ATOM 4833 O O . MET B 1 259 ? 15.453 -17.312 -8.172 1 89.69 259 MET B O 1
ATOM 4837 N N . GLN B 1 260 ? 16.422 -15.305 -8.219 1 87.38 260 GLN B N 1
ATOM 4838 C CA . GLN B 1 260 ? 17.547 -15.766 -9.023 1 87.38 260 GLN B CA 1
ATOM 4839 C C . GLN B 1 260 ? 18.844 -15.734 -8.227 1 87.38 260 GLN B C 1
ATOM 4841 O O . GLN B 1 260 ? 19.125 -14.758 -7.531 1 87.38 260 GLN B O 1
ATOM 4846 N N . PRO B 1 261 ? 19.562 -16.781 -8.367 1 85.62 261 PRO B N 1
ATOM 4847 C CA . PRO B 1 261 ? 20.875 -16.766 -7.75 1 85.62 261 PRO B CA 1
ATOM 4848 C C . PRO B 1 261 ? 21.828 -15.758 -8.406 1 85.62 261 PRO B C 1
ATOM 4850 O O . PRO B 1 261 ? 21.609 -15.367 -9.555 1 85.62 261 PRO B O 1
ATOM 4853 N N . ARG B 1 262 ? 22.781 -15.398 -7.684 1 84.69 262 ARG B N 1
ATOM 4854 C CA . ARG B 1 262 ? 23.797 -14.484 -8.188 1 84.69 262 ARG B CA 1
ATOM 4855 C C . ARG B 1 262 ? 24.484 -15.062 -9.422 1 84.69 262 ARG B C 1
ATOM 4857 O O . ARG B 1 262 ? 24.875 -16.234 -9.43 1 84.69 262 ARG B O 1
ATOM 4864 N N . VAL B 1 263 ? 24.578 -14.266 -10.414 1 81.94 263 VAL B N 1
ATOM 4865 C CA . VAL B 1 263 ? 25.266 -14.695 -11.625 1 81.94 263 VAL B CA 1
ATOM 4866 C C . VAL B 1 263 ? 26.531 -13.859 -11.828 1 81.94 263 VAL B C 1
ATOM 4868 O O . VAL B 1 263 ? 27.375 -14.195 -12.656 1 81.94 263 VAL B O 1
ATOM 4871 N N . ARG B 1 264 ? 26.641 -12.883 -11.07 1 75.94 264 ARG B N 1
ATOM 4872 C CA . ARG B 1 264 ? 27.781 -11.984 -11.258 1 75.94 264 ARG B CA 1
ATOM 4873 C C . ARG B 1 264 ? 29.047 -12.562 -10.617 1 75.94 264 ARG B C 1
ATOM 4875 O O . ARG B 1 264 ? 28.969 -13.25 -9.602 1 75.94 264 ARG B O 1
ATOM 4882 N N . GLU B 1 265 ? 30.094 -12.281 -11.273 1 74.56 265 GLU B N 1
ATOM 4883 C CA . GLU B 1 265 ? 31.406 -12.68 -10.766 1 74.56 265 GLU B CA 1
ATOM 4884 C C . GLU B 1 265 ? 31.969 -11.641 -9.789 1 74.56 265 GLU B C 1
ATOM 4886 O O . GLU B 1 265 ? 31.656 -10.453 -9.898 1 74.56 265 GLU B O 1
ATOM 4891 N N . PRO B 1 266 ? 32.719 -12.102 -8.906 1 70.19 266 PRO B N 1
ATOM 4892 C CA . PRO B 1 266 ? 33.156 -13.461 -8.578 1 70.19 266 PRO B CA 1
ATOM 4893 C C . PRO B 1 266 ? 32.094 -14.25 -7.82 1 70.19 266 PRO B C 1
ATOM 4895 O O . PRO B 1 266 ? 31.172 -13.656 -7.234 1 70.19 266 PRO B O 1
ATOM 4898 N N . SER B 1 267 ? 32.281 -15.562 -7.98 1 68.94 267 SER B N 1
ATOM 4899 C CA . SER B 1 267 ? 31.359 -16.453 -7.254 1 68.94 267 SER B CA 1
ATOM 4900 C C . SER B 1 267 ? 31.484 -16.25 -5.746 1 68.94 267 SER B C 1
ATOM 4902 O O . SER B 1 267 ? 32.5 -15.773 -5.258 1 68.94 267 SER B O 1
ATOM 4904 N N . SER B 1 268 ? 30.328 -16.188 -5.07 1 70.56 268 SER B N 1
ATOM 4905 C CA . SER B 1 268 ? 30.266 -16.062 -3.617 1 70.56 268 SER B CA 1
ATOM 4906 C C . SER B 1 268 ? 29.906 -17.391 -2.957 1 70.56 268 SER B C 1
ATOM 4908 O O . SER B 1 268 ? 29.219 -18.219 -3.551 1 70.56 268 SER B O 1
ATOM 4910 N N . ASP B 1 269 ? 30.5 -17.625 -1.78 1 71.06 269 ASP B N 1
ATOM 4911 C CA . ASP B 1 269 ? 30.188 -18.812 -0.984 1 71.06 269 ASP B CA 1
ATOM 4912 C C . ASP B 1 269 ? 28.797 -18.703 -0.366 1 71.06 269 ASP B C 1
ATOM 4914 O O . ASP B 1 269 ? 28.266 -19.672 0.178 1 71.06 269 ASP B O 1
ATOM 4918 N N . PHE B 1 270 ? 28.359 -17.484 -0.578 1 72 270 PHE B N 1
ATOM 4919 C CA . PHE B 1 270 ? 27.047 -17.25 0.013 1 72 270 PHE B CA 1
ATOM 4920 C C . PHE B 1 270 ? 25.953 -17.281 -1.057 1 72 270 PHE B C 1
ATOM 4922 O O . PHE B 1 270 ? 26.188 -16.828 -2.186 1 72 270 PHE B O 1
ATOM 4929 N N . ALA B 1 271 ? 24.891 -17.953 -0.638 1 67.94 271 ALA B N 1
ATOM 4930 C CA . ALA B 1 271 ? 23.75 -17.984 -1.54 1 67.94 271 ALA B CA 1
ATOM 4931 C C . ALA B 1 271 ? 23.031 -16.625 -1.566 1 67.94 271 ALA B C 1
ATOM 4933 O O . ALA B 1 271 ? 22.484 -16.188 -0.552 1 67.94 271 ALA B O 1
ATOM 4934 N N . TRP B 1 272 ? 23.266 -15.93 -2.723 1 79.38 272 TRP B N 1
ATOM 4935 C CA . TRP B 1 272 ? 22.531 -14.68 -2.947 1 79.38 272 TRP B CA 1
ATOM 4936 C C . TRP B 1 272 ? 21.328 -14.906 -3.85 1 79.38 272 TRP B C 1
ATOM 4938 O O . TRP B 1 272 ? 21.422 -15.602 -4.863 1 79.38 272 TRP B O 1
ATOM 4948 N N . LEU B 1 273 ? 20.172 -14.594 -3.26 1 86.19 273 LEU B N 1
ATOM 4949 C CA . LEU B 1 273 ? 18.969 -14.648 -4.086 1 86.19 273 LEU B CA 1
ATOM 4950 C C . LEU B 1 273 ? 18.406 -13.25 -4.324 1 86.19 273 LEU B C 1
ATOM 4952 O O . LEU B 1 273 ? 18.125 -12.516 -3.375 1 86.19 273 LEU B O 1
ATOM 4956 N N . ASP B 1 274 ? 18.328 -12.93 -5.566 1 89.75 274 ASP B N 1
ATOM 4957 C CA . ASP B 1 274 ? 17.766 -11.648 -5.965 1 89.75 274 ASP B CA 1
ATOM 4958 C C . ASP B 1 274 ? 16.25 -11.734 -6.129 1 89.75 274 ASP B C 1
ATOM 4960 O O . ASP B 1 274 ? 15.758 -12.531 -6.93 1 89.75 274 ASP B O 1
ATOM 4964 N N . PRO B 1 275 ? 15.531 -10.922 -5.41 1 92.19 275 PRO B N 1
ATOM 4965 C CA . PRO B 1 275 ? 14.07 -10.992 -5.492 1 92.19 275 PRO B CA 1
ATOM 4966 C C . PRO B 1 275 ? 13.492 -10.031 -6.535 1 92.19 275 PRO B C 1
ATOM 4968 O O . PRO B 1 275 ? 12.273 -9.93 -6.672 1 92.19 275 PRO B O 1
ATOM 4971 N N . SER B 1 276 ? 14.25 -9.352 -7.324 1 92.31 276 SER B N 1
ATOM 4972 C CA . SER B 1 276 ? 13.789 -8.234 -8.148 1 92.31 276 SER B CA 1
ATOM 4973 C C . SER B 1 276 ? 12.789 -8.711 -9.203 1 92.31 276 SER B C 1
ATOM 4975 O O . SER B 1 276 ? 11.922 -7.941 -9.633 1 92.31 276 SER B O 1
ATOM 4977 N N . ALA B 1 277 ? 12.867 -9.969 -9.625 1 92.06 277 ALA B N 1
ATOM 4978 C CA . ALA B 1 277 ? 11.906 -10.508 -10.586 1 92.06 277 ALA B CA 1
ATOM 4979 C C . ALA B 1 277 ? 10.5 -10.539 -10 1 92.06 277 ALA B C 1
ATOM 4981 O O . ALA B 1 277 ? 9.516 -10.352 -10.719 1 92.06 277 ALA B O 1
ATOM 4982 N N . ILE B 1 278 ? 10.422 -10.766 -8.68 1 94.38 278 ILE B N 1
ATOM 4983 C CA . ILE B 1 278 ? 9.141 -10.797 -7.992 1 94.38 278 ILE B CA 1
ATOM 4984 C C . ILE B 1 278 ? 8.5 -9.414 -8.023 1 94.38 278 ILE B C 1
ATOM 4986 O O . ILE B 1 278 ? 7.328 -9.266 -8.367 1 94.38 278 ILE B O 1
ATOM 4990 N N . TYR B 1 279 ? 9.312 -8.383 -7.781 1 95.31 279 TYR B N 1
ATOM 4991 C CA . TYR B 1 279 ? 8.805 -7.012 -7.738 1 95.31 279 TYR B CA 1
ATOM 4992 C C . TYR B 1 279 ? 8.25 -6.594 -9.094 1 95.31 279 TYR B C 1
ATOM 4994 O O . TYR B 1 279 ? 7.273 -5.848 -9.172 1 95.31 279 TYR B O 1
ATOM 5002 N N . GLY B 1 280 ? 8.891 -7.078 -10.094 1 93.25 280 GLY B N 1
ATOM 5003 C CA . GLY B 1 280 ? 8.586 -6.641 -11.445 1 93.25 280 GLY B CA 1
ATOM 5004 C C . GLY B 1 280 ? 7.422 -7.395 -12.062 1 93.25 280 GLY B C 1
ATOM 5005 O O . GLY B 1 280 ? 7.074 -7.168 -13.227 1 93.25 280 GLY B O 1
ATOM 5006 N N . ASP B 1 281 ? 6.82 -8.297 -11.367 1 93.5 281 ASP B N 1
ATOM 5007 C CA . ASP B 1 281 ? 5.684 -9.094 -11.836 1 93.5 281 ASP B CA 1
ATOM 5008 C C . ASP B 1 281 ? 4.402 -8.703 -11.102 1 93.5 281 ASP B C 1
ATOM 5010 O O . ASP B 1 281 ? 4.352 -8.734 -9.867 1 93.5 281 ASP B O 1
ATOM 5014 N N . LYS B 1 282 ? 3.43 -8.336 -11.875 1 91 282 LYS B N 1
ATOM 5015 C CA . LYS B 1 282 ? 2.182 -7.82 -11.32 1 91 282 LYS B CA 1
ATOM 5016 C C . LYS B 1 282 ? 1.575 -8.797 -10.32 1 91 282 LYS B C 1
ATOM 5018 O O . LYS B 1 282 ? 1.148 -8.406 -9.234 1 91 282 LYS B O 1
ATOM 5023 N N . TYR B 1 283 ? 1.596 -10.07 -10.648 1 95.12 283 TYR B N 1
ATOM 5024 C CA . TYR B 1 283 ? 0.953 -11.07 -9.805 1 95.12 283 TYR B CA 1
ATOM 5025 C C . TYR B 1 283 ? 1.85 -11.453 -8.633 1 95.12 283 TYR B C 1
ATOM 5027 O O . TYR B 1 283 ? 1.381 -11.57 -7.5 1 95.12 283 TYR B O 1
ATOM 5035 N N . ALA B 1 284 ? 3.131 -11.617 -8.914 1 96 284 ALA B N 1
ATOM 5036 C CA . ALA B 1 284 ? 4.059 -12.07 -7.883 1 96 284 ALA B CA 1
ATOM 5037 C C . ALA B 1 284 ? 4.211 -11.016 -6.789 1 96 284 ALA B C 1
ATOM 5039 O O . ALA B 1 284 ? 4.227 -11.344 -5.602 1 96 284 ALA B O 1
ATOM 5040 N N . TRP B 1 285 ? 4.316 -9.773 -7.184 1 96.38 285 TRP B N 1
ATOM 5041 C CA . TRP B 1 285 ? 4.457 -8.672 -6.242 1 96.38 285 TRP B CA 1
ATOM 5042 C C . TRP B 1 285 ? 3.252 -8.586 -5.312 1 96.38 285 TRP B C 1
ATOM 5044 O O . TRP B 1 285 ? 3.406 -8.516 -4.09 1 96.38 285 TRP B O 1
ATOM 5054 N N . SER B 1 286 ? 2.145 -8.648 -5.855 1 96.5 286 SER B N 1
ATOM 5055 C CA . SER B 1 286 ? 0.91 -8.617 -5.078 1 96.5 286 SER B CA 1
ATOM 5056 C C . SER B 1 286 ? 0.804 -9.836 -4.164 1 96.5 286 SER B C 1
ATOM 5058 O O . SER B 1 286 ? 0.453 -9.703 -2.99 1 96.5 286 SER B O 1
ATOM 5060 N N . ALA B 1 287 ? 1.139 -11 -4.691 1 97.31 287 ALA B N 1
ATOM 5061 C CA . ALA B 1 287 ? 1.049 -12.234 -3.912 1 97.31 287 ALA B CA 1
ATOM 5062 C C . ALA B 1 287 ? 2.006 -12.203 -2.723 1 97.31 287 ALA B C 1
ATOM 5064 O O . ALA B 1 287 ? 1.64 -12.594 -1.613 1 97.31 287 ALA B O 1
ATOM 5065 N N . LEU B 1 288 ? 3.225 -11.781 -2.961 1 96.94 288 LEU B N 1
ATOM 5066 C CA . LEU B 1 288 ? 4.215 -11.672 -1.894 1 96.94 288 LEU B CA 1
ATOM 5067 C C . LEU B 1 288 ? 3.709 -10.766 -0.773 1 96.94 288 LEU B C 1
ATOM 5069 O O . LEU B 1 288 ? 3.764 -11.141 0.401 1 96.94 288 LEU B O 1
ATOM 5073 N N . LEU B 1 289 ? 3.215 -9.602 -1.11 1 97.5 289 LEU B N 1
ATOM 5074 C CA . LEU B 1 289 ? 2.742 -8.633 -0.127 1 97.5 289 LEU B CA 1
ATOM 5075 C C . LEU B 1 289 ? 1.541 -9.18 0.638 1 97.5 289 LEU B C 1
ATOM 5077 O O . LEU B 1 289 ? 1.441 -9 1.854 1 97.5 289 LEU B O 1
ATOM 5081 N N . GLU B 1 290 ? 0.651 -9.797 -0.08 1 97.19 290 GLU B N 1
ATOM 5082 C CA . GLU B 1 290 ? -0.524 -10.383 0.562 1 97.19 290 GLU B CA 1
ATOM 5083 C C . GLU B 1 290 ? -0.129 -11.469 1.552 1 97.19 290 GLU B C 1
ATOM 5085 O O . GLU B 1 290 ? -0.662 -11.531 2.662 1 97.19 290 GLU B O 1
ATOM 5090 N N . ASP B 1 291 ? 0.778 -12.297 1.129 1 96.44 291 ASP B N 1
ATOM 5091 C CA . ASP B 1 291 ? 1.231 -13.383 1.997 1 96.44 291 ASP B CA 1
ATOM 5092 C C . ASP B 1 291 ? 1.904 -12.836 3.254 1 96.44 291 ASP B C 1
ATOM 5094 O O . ASP B 1 291 ? 1.638 -13.305 4.363 1 96.44 291 ASP B O 1
ATOM 5098 N N . LEU B 1 292 ? 2.732 -11.883 3.104 1 95.56 292 LEU B N 1
ATOM 5099 C CA . LEU B 1 292 ? 3.438 -11.305 4.242 1 95.56 292 LEU B CA 1
ATOM 5100 C C . LEU B 1 292 ? 2.471 -10.578 5.168 1 95.56 292 LEU B C 1
ATOM 5102 O O . LEU B 1 292 ? 2.59 -10.664 6.391 1 95.56 292 LEU B O 1
ATOM 5106 N N . ARG B 1 293 ? 1.554 -9.797 4.602 1 96.06 293 ARG B N 1
ATOM 5107 C CA . ARG B 1 293 ? 0.553 -9.109 5.414 1 96.06 293 ARG B CA 1
ATOM 5108 C C . ARG B 1 293 ? -0.272 -10.102 6.223 1 96.06 293 ARG B C 1
ATOM 5110 O O . ARG B 1 293 ? -0.546 -9.875 7.402 1 96.06 293 ARG B O 1
ATOM 5117 N N . ALA B 1 294 ? -0.667 -11.219 5.566 1 94.81 294 ALA B N 1
ATOM 5118 C CA . ALA B 1 294 ? -1.423 -12.266 6.254 1 94.81 294 ALA B CA 1
ATOM 5119 C C . ALA B 1 294 ? -0.618 -12.859 7.406 1 94.81 294 ALA B C 1
ATOM 5121 O O . ALA B 1 294 ? -1.16 -13.109 8.484 1 94.81 294 ALA B O 1
ATOM 5122 N N . LYS B 1 295 ? 0.622 -13.086 7.164 1 93.06 295 LYS B N 1
ATOM 5123 C CA . LYS B 1 295 ? 1.485 -13.617 8.219 1 93.06 295 LYS B CA 1
ATOM 5124 C C . LYS B 1 295 ? 1.578 -12.641 9.391 1 93.06 295 LYS B C 1
ATOM 5126 O O . LYS B 1 295 ? 1.503 -13.047 10.547 1 93.06 295 LYS B O 1
ATOM 5131 N N . ILE B 1 296 ? 1.725 -11.367 9.141 1 92.69 296 ILE B N 1
ATOM 5132 C CA . ILE B 1 296 ? 1.782 -10.336 10.164 1 92.69 296 ILE B CA 1
ATOM 5133 C C . ILE B 1 296 ? 0.481 -10.328 10.969 1 92.69 296 ILE B C 1
ATOM 5135 O O . ILE B 1 296 ? 0.502 -10.289 12.195 1 92.69 296 ILE B O 1
ATOM 5139 N N . SER B 1 297 ? -0.606 -10.383 10.273 1 91.62 297 SER B N 1
ATOM 5140 C CA . SER B 1 297 ? -1.918 -10.398 10.914 1 91.62 297 SER B CA 1
ATOM 5141 C C . SER B 1 297 ? -2.084 -11.617 11.812 1 91.62 297 SER B C 1
ATOM 5143 O O . SER B 1 297 ? -2.605 -11.5 12.922 1 91.62 297 SER B O 1
ATOM 5145 N N . HIS B 1 298 ? -1.596 -12.742 11.352 1 91.31 298 HIS B N 1
ATOM 5146 C CA . HIS B 1 298 ? -1.766 -14 12.07 1 91.31 298 HIS B CA 1
ATOM 5147 C C . HIS B 1 298 ? -0.873 -14.055 13.305 1 91.31 298 HIS B C 1
ATOM 5149 O O . HIS B 1 298 ? -1.31 -14.484 14.367 1 91.31 298 HIS B O 1
ATOM 5155 N N . VAL B 1 299 ? 0.331 -13.547 13.156 1 89.31 299 VAL B N 1
ATOM 5156 C CA . VAL B 1 299 ? 1.319 -13.703 14.219 1 89.31 299 VAL B CA 1
ATOM 5157 C C . VAL B 1 299 ? 1.177 -12.57 15.227 1 89.31 299 VAL B C 1
ATOM 5159 O O . VAL B 1 299 ? 1.244 -12.805 16.438 1 89.31 299 VAL B O 1
ATOM 5162 N N . ALA B 1 300 ? 0.983 -11.375 14.836 1 84.69 300 ALA B N 1
ATOM 5163 C CA . ALA B 1 300 ? 1.031 -10.211 15.727 1 84.69 300 ALA B CA 1
ATOM 5164 C C . ALA B 1 300 ? -0.333 -9.531 15.812 1 84.69 300 ALA B C 1
ATOM 5166 O O . ALA B 1 300 ? -0.661 -8.922 16.828 1 84.69 300 ALA B O 1
ATOM 5167 N N . GLY B 1 301 ? -1.211 -9.766 14.852 1 87 301 GLY B N 1
ATOM 5168 C CA . GLY B 1 301 ? -2.375 -8.906 14.711 1 87 301 GLY B CA 1
ATOM 5169 C C . GLY B 1 301 ? -2.043 -7.535 14.148 1 87 301 GLY B C 1
ATOM 5170 O O . GLY B 1 301 ? -1.169 -6.84 14.664 1 87 301 GLY B O 1
ATOM 5171 N N . GLU B 1 302 ? -2.668 -7.168 13.086 1 84.06 302 GLU B N 1
ATOM 5172 C CA . GLU B 1 302 ? -2.357 -5.938 12.367 1 84.06 302 GLU B CA 1
ATOM 5173 C C . GLU B 1 302 ? -2.502 -4.719 13.273 1 84.06 302 GLU B C 1
ATOM 5175 O O . GLU B 1 302 ? -1.74 -3.756 13.148 1 84.06 302 GLU B O 1
ATOM 5180 N N . ASP B 1 303 ? -3.346 -4.75 14.227 1 85.56 303 ASP B N 1
ATOM 5181 C CA . ASP B 1 303 ? -3.6 -3.629 15.125 1 85.56 303 ASP B CA 1
ATOM 5182 C C . ASP B 1 303 ? -2.475 -3.48 16.141 1 85.56 303 ASP B C 1
ATOM 5184 O O . ASP B 1 303 ? -2.344 -2.432 16.781 1 85.56 303 ASP B O 1
ATOM 5188 N N . SER B 1 304 ? -1.727 -4.535 16.266 1 89.38 304 SER B N 1
ATOM 5189 C CA . SER B 1 304 ? -0.656 -4.512 17.266 1 89.38 304 SER B CA 1
ATOM 5190 C C . SER B 1 304 ? 0.632 -3.947 16.672 1 89.38 304 SER B C 1
ATOM 5192 O O . SER B 1 304 ? 1.593 -3.688 17.406 1 89.38 304 SER B O 1
ATOM 5194 N N . VAL B 1 305 ? 0.667 -3.766 15.422 1 91.94 305 VAL B N 1
ATOM 5195 C CA . VAL B 1 305 ? 1.855 -3.271 14.734 1 91.94 305 VAL B CA 1
ATOM 5196 C C . VAL B 1 305 ? 1.924 -1.751 14.844 1 91.94 305 VAL B C 1
ATOM 5198 O O . VAL B 1 305 ? 1.048 -1.045 14.336 1 91.94 305 VAL B O 1
ATOM 5201 N N . ALA B 1 306 ? 2.959 -1.26 15.5 1 92.56 306 ALA B N 1
ATOM 5202 C CA . ALA B 1 306 ? 3.145 0.18 15.656 1 92.56 306 ALA B CA 1
ATOM 5203 C C . ALA B 1 306 ? 3.879 0.771 14.461 1 92.56 306 ALA B C 1
ATOM 5205 O O . ALA B 1 306 ? 3.662 1.93 14.102 1 92.56 306 ALA B O 1
ATOM 5206 N N . ALA B 1 307 ? 4.801 -0.031 13.945 1 94.31 307 ALA B N 1
ATOM 5207 C CA . ALA B 1 307 ? 5.598 0.399 12.797 1 94.31 307 ALA B CA 1
ATOM 5208 C C . ALA B 1 307 ? 6.254 -0.794 12.109 1 94.31 307 ALA B C 1
ATOM 5210 O O . ALA B 1 307 ? 6.324 -1.886 12.68 1 94.31 307 ALA B O 1
ATOM 5211 N N . LEU B 1 308 ? 6.605 -0.592 10.898 1 95.69 308 LEU B N 1
ATOM 5212 C CA . LEU B 1 308 ? 7.531 -1.494 10.219 1 95.69 308 LEU B CA 1
ATOM 5213 C C . LEU B 1 308 ? 8.906 -0.855 10.078 1 95.69 308 LEU B C 1
ATOM 5215 O O . LEU B 1 308 ? 9.023 0.37 10.016 1 95.69 308 LEU B O 1
ATOM 5219 N N . ALA B 1 309 ? 9.938 -1.653 10.148 1 96.06 309 ALA B N 1
ATOM 5220 C CA . ALA B 1 309 ? 11.312 -1.216 9.914 1 96.06 309 ALA B CA 1
ATOM 5221 C C . ALA B 1 309 ? 11.961 -2.023 8.789 1 96.06 309 ALA B C 1
ATOM 5223 O O . ALA B 1 309 ? 11.766 -3.238 8.703 1 96.06 309 ALA B O 1
ATOM 5224 N N . GLY B 1 310 ? 12.625 -1.356 7.863 1 96.31 310 GLY B N 1
ATOM 5225 C CA . GLY B 1 310 ? 13.289 -2.027 6.754 1 96.31 310 GLY B CA 1
ATOM 5226 C C . GLY B 1 310 ? 14.789 -1.813 6.738 1 96.31 310 GLY B C 1
ATOM 5227 O O . GLY B 1 310 ? 15.266 -0.712 7.016 1 96.31 310 GLY B O 1
ATOM 5228 N N . VAL B 1 311 ? 15.531 -2.861 6.434 1 94.5 311 VAL B N 1
ATOM 5229 C CA . VAL B 1 311 ? 16.984 -2.795 6.332 1 94.5 311 VAL B CA 1
ATOM 5230 C C . VAL B 1 311 ? 17.391 -2.516 4.887 1 94.5 311 VAL B C 1
ATOM 5232 O O . VAL B 1 311 ? 16.891 -3.152 3.959 1 94.5 311 VAL B O 1
ATOM 5235 N N . ASP B 1 312 ? 18.25 -1.557 4.637 1 90.19 312 ASP B N 1
ATOM 5236 C CA . ASP B 1 312 ? 18.75 -1.183 3.314 1 90.19 312 ASP B CA 1
ATOM 5237 C C . ASP B 1 312 ? 19.438 -2.359 2.633 1 90.19 312 ASP B C 1
ATOM 5239 O O . ASP B 1 312 ? 20.25 -3.055 3.254 1 90.19 312 ASP B O 1
ATOM 5243 N N . ALA B 1 313 ? 18.938 -2.678 1.335 1 88.44 313 ALA B N 1
ATOM 5244 C CA . ALA B 1 313 ? 18.125 -1.831 0.474 1 88.44 313 ALA B CA 1
ATOM 5245 C C . ALA B 1 313 ? 16.781 -2.492 0.177 1 88.44 313 ALA B C 1
ATOM 5247 O O . ALA B 1 313 ? 15.75 -1.815 0.1 1 88.44 313 ALA B O 1
ATOM 5248 N N . THR B 1 314 ? 16.781 -3.879 0.104 1 87.88 314 THR B N 1
ATOM 5249 C CA . THR B 1 314 ? 15.578 -4.547 -0.356 1 87.88 314 THR B CA 1
ATOM 5250 C C . THR B 1 314 ? 14.5 -4.527 0.728 1 87.88 314 THR B C 1
ATOM 5252 O O . THR B 1 314 ? 13.305 -4.562 0.426 1 87.88 314 THR B O 1
ATOM 5255 N N . GLY B 1 315 ? 14.969 -4.371 1.954 1 94.5 315 GLY B N 1
ATOM 5256 C CA . GLY B 1 315 ? 14.008 -4.191 3.033 1 94.5 315 GLY B CA 1
ATOM 5257 C C . GLY B 1 315 ? 13.172 -2.932 2.883 1 94.5 315 GLY B C 1
ATOM 5258 O O . GLY B 1 315 ? 12.062 -2.848 3.416 1 94.5 315 GLY B O 1
ATOM 5259 N N . PHE B 1 316 ? 13.734 -1.925 2.193 1 96.38 316 PHE B N 1
ATOM 5260 C CA . PHE B 1 316 ? 13.016 -0.68 1.946 1 96.38 316 PHE B CA 1
ATOM 5261 C C . PHE B 1 316 ? 11.82 -0.918 1.036 1 96.38 316 PHE B C 1
ATOM 5263 O O . PHE B 1 316 ? 10.75 -0.34 1.244 1 96.38 316 PHE B O 1
ATOM 5270 N N . ILE B 1 317 ? 12 -1.812 0.123 1 96.81 317 ILE B N 1
ATOM 5271 C CA . ILE B 1 317 ? 10.977 -2.043 -0.893 1 96.81 317 ILE B CA 1
ATOM 5272 C C . ILE B 1 317 ? 9.781 -2.746 -0.267 1 96.81 317 ILE B C 1
ATOM 5274 O O . ILE B 1 317 ? 8.695 -2.162 -0.161 1 96.81 317 ILE B O 1
ATOM 5278 N N . THR B 1 318 ? 10.023 -3.914 0.313 1 97.19 318 THR B N 1
ATOM 5279 C CA . THR B 1 318 ? 8.945 -4.723 0.871 1 97.19 318 THR B CA 1
ATOM 5280 C C . THR B 1 318 ? 8.406 -4.094 2.154 1 97.19 318 THR B C 1
ATOM 5282 O O . THR B 1 318 ? 7.195 -4.047 2.365 1 97.19 318 THR B O 1
ATOM 5285 N N . GLY B 1 319 ? 9.305 -3.611 2.932 1 97.56 319 GLY B N 1
ATOM 5286 C CA . GLY B 1 319 ? 8.883 -2.99 4.18 1 97.56 319 GLY B CA 1
ATOM 5287 C C . GLY B 1 319 ? 8.062 -1.732 3.973 1 97.56 319 GLY B C 1
ATOM 5288 O O . GLY B 1 319 ? 7.035 -1.54 4.633 1 97.56 319 GLY B O 1
ATOM 5289 N N . GLY B 1 320 ? 8.578 -0.875 3.084 1 97.38 320 GLY B N 1
ATOM 5290 C CA . GLY B 1 320 ? 7.824 0.326 2.76 1 97.38 320 GLY B CA 1
ATOM 5291 C C . GLY B 1 320 ? 6.441 0.033 2.211 1 97.38 320 GLY B C 1
ATOM 5292 O O . GLY B 1 320 ? 5.457 0.66 2.617 1 97.38 320 GLY B O 1
ATOM 5293 N N . ALA B 1 321 ? 6.355 -0.917 1.338 1 98.25 321 ALA B N 1
ATOM 5294 C CA . ALA B 1 321 ? 5.082 -1.311 0.741 1 98.25 321 ALA B CA 1
ATOM 5295 C C . ALA B 1 321 ? 4.117 -1.839 1.8 1 98.25 321 ALA B C 1
ATOM 5297 O O . ALA B 1 321 ? 2.953 -1.438 1.845 1 98.25 321 ALA B O 1
ATOM 5298 N N . LEU B 1 322 ? 4.625 -2.703 2.695 1 97.5 322 LEU B N 1
ATOM 5299 C CA . LEU B 1 322 ? 3.785 -3.289 3.734 1 97.5 322 LEU B CA 1
ATOM 5300 C C . LEU B 1 322 ? 3.312 -2.225 4.719 1 97.5 322 LEU B C 1
ATOM 5302 O O . LEU B 1 322 ? 2.164 -2.252 5.164 1 97.5 322 LEU B O 1
ATOM 5306 N N . SER B 1 323 ? 4.191 -1.306 5.039 1 97.19 323 SER B N 1
ATOM 5307 C CA . SER B 1 323 ? 3.812 -0.235 5.953 1 97.19 323 SER B CA 1
ATOM 5308 C C . SER B 1 323 ? 2.68 0.607 5.379 1 97.19 323 SER B C 1
ATOM 5310 O O . SER B 1 323 ? 1.759 0.996 6.105 1 97.19 323 SER B O 1
ATOM 5312 N N . ALA B 1 324 ? 2.762 0.899 4.113 1 97.31 324 ALA B N 1
ATOM 5313 C CA . ALA B 1 324 ? 1.719 1.661 3.432 1 97.31 324 ALA B CA 1
ATOM 5314 C C . ALA B 1 324 ? 0.4 0.894 3.416 1 97.31 324 ALA B C 1
ATOM 5316 O O . ALA B 1 324 ? -0.661 1.466 3.676 1 97.31 324 ALA B O 1
ATOM 5317 N N . LEU B 1 325 ? 0.43 -0.396 3.176 1 96.69 325 LEU B N 1
ATOM 5318 C CA . LEU B 1 325 ? -0.766 -1.227 3.078 1 96.69 325 LEU B CA 1
ATOM 5319 C C . LEU B 1 325 ? -1.433 -1.383 4.441 1 96.69 325 LEU B C 1
ATOM 5321 O O . LEU B 1 325 ? -2.662 -1.423 4.531 1 96.69 325 LEU B O 1
ATOM 5325 N N . ILE B 1 326 ? -0.585 -1.494 5.484 1 95 326 ILE B N 1
ATOM 5326 C CA . ILE B 1 326 ? -1.101 -1.689 6.836 1 95 326 ILE B CA 1
ATOM 5327 C C . ILE B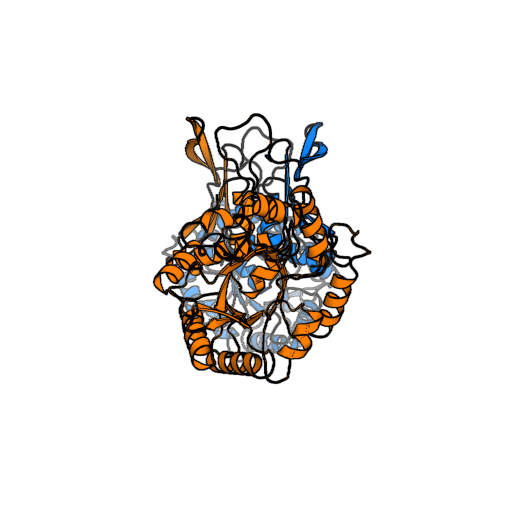 1 326 ? -1.516 -0.345 7.426 1 95 326 ILE B C 1
ATOM 5329 O O . ILE B 1 326 ? -2.406 -0.283 8.281 1 95 326 ILE B O 1
ATOM 5333 N N . GLY B 1 327 ? -0.901 0.739 6.977 1 94 327 GLY B N 1
ATOM 5334 C CA . GLY B 1 327 ? -1.226 2.07 7.461 1 94 327 GLY B CA 1
ATOM 5335 C C . GLY B 1 327 ? -0.456 2.455 8.711 1 94 327 GLY B C 1
ATOM 5336 O O . GLY B 1 327 ? -1.02 3.037 9.641 1 94 327 GLY B O 1
ATOM 5337 N N . VAL B 1 328 ? 0.815 2.068 8.82 1 94.94 328 VAL B N 1
ATOM 5338 C CA . VAL B 1 328 ? 1.662 2.385 9.961 1 94.94 328 VAL B CA 1
ATOM 5339 C C . VAL B 1 328 ? 2.953 3.047 9.484 1 94.94 328 VAL B C 1
ATOM 5341 O O . VAL B 1 328 ? 3.289 2.979 8.297 1 94.94 328 VAL B O 1
ATOM 5344 N N . PRO B 1 329 ? 3.744 3.676 10.359 1 95.12 329 PRO B N 1
ATOM 5345 C CA . PRO B 1 329 ? 5.012 4.312 10 1 95.12 329 PRO B CA 1
ATOM 5346 C C . PRO B 1 329 ? 6.062 3.309 9.523 1 95.12 329 PRO B C 1
ATOM 5348 O O . PRO B 1 329 ? 5.914 2.105 9.742 1 95.12 329 PRO B O 1
ATOM 5351 N N . PHE B 1 330 ? 7 3.906 8.891 1 95.88 330 PHE B N 1
ATOM 5352 C CA . PHE B 1 330 ? 8.102 3.094 8.391 1 95.88 330 PHE B CA 1
ATOM 5353 C C . PHE B 1 330 ? 9.438 3.633 8.883 1 95.88 330 PHE B C 1
ATOM 5355 O O . PHE B 1 330 ? 9.797 4.781 8.602 1 95.88 330 PHE B O 1
ATOM 5362 N N . ILE B 1 331 ? 10.227 2.797 9.555 1 95.56 331 ILE B N 1
ATOM 5363 C CA . ILE B 1 331 ? 11.547 3.15 10.07 1 95.56 331 ILE B CA 1
ATOM 5364 C C . ILE B 1 331 ? 12.625 2.635 9.125 1 95.56 331 ILE B C 1
ATOM 5366 O O . ILE B 1 331 ? 12.648 1.448 8.789 1 95.56 331 ILE B O 1
ATOM 5370 N N . ILE B 1 332 ? 13.508 3.486 8.688 1 94.94 332 ILE B N 1
ATOM 5371 C CA . ILE B 1 332 ? 14.578 3.08 7.781 1 94.94 332 ILE B CA 1
ATOM 5372 C C . ILE B 1 332 ? 15.82 2.723 8.586 1 94.94 332 ILE B C 1
ATOM 5374 O O . ILE B 1 332 ? 16.234 3.482 9.461 1 94.94 332 ILE B O 1
ATOM 5378 N N . ILE B 1 333 ? 16.359 1.582 8.406 1 95.31 333 ILE B N 1
ATOM 5379 C CA . ILE B 1 333 ? 17.609 1.11 8.984 1 95.31 333 ILE B CA 1
ATOM 5380 C C . ILE B 1 333 ? 18.688 1.066 7.902 1 95.31 333 ILE B C 1
ATOM 5382 O O . ILE B 1 333 ? 18.562 0.343 6.91 1 95.31 333 ILE B O 1
ATOM 5386 N N . ARG B 1 334 ? 19.688 1.833 8.047 1 94.25 334 ARG B N 1
ATOM 5387 C CA . ARG B 1 334 ? 20.734 1.902 7.02 1 94.25 334 ARG B CA 1
ATOM 5388 C C . ARG B 1 334 ? 22.109 1.583 7.609 1 94.25 334 ARG B C 1
ATOM 5390 O O . ARG B 1 334 ? 22.281 1.618 8.828 1 94.25 334 ARG B O 1
ATOM 5397 N N . LYS B 1 335 ? 23.047 1.253 6.734 1 91.5 335 LYS B N 1
ATOM 5398 C CA . LYS B 1 335 ? 24.438 1.085 7.121 1 91.5 335 LYS B CA 1
ATOM 5399 C C . LYS B 1 335 ? 25.031 2.396 7.629 1 91.5 335 LYS B C 1
ATOM 5401 O O . LYS B 1 335 ? 24.5 3.473 7.359 1 91.5 335 LYS B O 1
ATOM 5406 N N . ALA B 1 336 ? 26.078 2.291 8.289 1 90.75 336 ALA B N 1
ATOM 5407 C CA . ALA B 1 336 ? 26.719 3.449 8.906 1 90.75 336 ALA B CA 1
ATOM 5408 C C . ALA B 1 336 ? 27 4.535 7.871 1 90.75 336 ALA B C 1
ATOM 5410 O O . ALA B 1 336 ? 27.422 4.238 6.75 1 90.75 336 ALA B O 1
ATOM 5411 N N . ASN B 1 337 ? 26.625 5.766 8.234 1 86.44 337 ASN B N 1
ATOM 5412 C CA . ASN B 1 337 ? 27 6.992 7.543 1 86.44 337 ASN B CA 1
ATOM 5413 C C . ASN B 1 337 ? 26.172 7.199 6.277 1 86.44 337 ASN B C 1
ATOM 5415 O O . ASN B 1 337 ? 26.562 7.961 5.395 1 86.44 337 ASN B O 1
ATOM 5419 N N . LYS B 1 338 ? 25.047 6.473 6.18 1 87.62 338 LYS B N 1
ATOM 5420 C CA . LYS B 1 338 ? 24.188 6.652 5.008 1 87.62 338 LYS B CA 1
ATOM 5421 C C . LYS B 1 338 ? 23.031 7.59 5.312 1 87.62 338 LYS B C 1
ATOM 5423 O O . LYS B 1 338 ? 22.328 8.031 4.402 1 87.62 338 LYS B O 1
ATOM 5428 N N . LEU B 1 339 ? 22.828 7.922 6.539 1 88.44 339 LEU B N 1
ATOM 5429 C CA . LEU B 1 339 ? 21.859 8.938 6.941 1 88.44 339 LEU B CA 1
ATOM 5430 C C . LEU B 1 339 ? 22.547 10.258 7.262 1 88.44 339 LEU B C 1
ATOM 5432 O O . LEU B 1 339 ? 23.609 10.266 7.91 1 88.44 339 LEU B O 1
ATOM 5436 N N . CYS B 1 340 ? 22 11.328 6.809 1 86.44 340 CYS B N 1
ATOM 5437 C CA . CYS B 1 340 ? 22.672 12.617 6.957 1 86.44 340 CYS B CA 1
ATOM 5438 C C . CYS B 1 340 ? 22.172 13.352 8.195 1 86.44 340 CYS B C 1
ATOM 5440 O O . CYS B 1 340 ? 22.391 14.555 8.336 1 86.44 340 CYS B O 1
ATOM 5442 N N . VAL B 1 341 ? 21.438 12.695 9.07 1 89.62 341 VAL B N 1
ATOM 5443 C CA . VAL B 1 341 ? 20.891 13.266 10.305 1 89.62 341 VAL B CA 1
ATOM 5444 C C . VAL B 1 341 ? 21.531 12.578 11.508 1 89.62 341 VAL B C 1
ATOM 5446 O O . VAL B 1 341 ? 22.391 11.703 11.359 1 89.62 341 VAL B O 1
ATOM 5449 N N . HIS B 1 342 ? 21.141 13.039 12.719 1 90 342 HIS B N 1
ATOM 5450 C CA . HIS B 1 342 ? 21.641 12.383 13.922 1 90 342 HIS B CA 1
ATOM 5451 C C . HIS B 1 342 ? 21.109 10.953 14.023 1 90 342 HIS B C 1
ATOM 5453 O O . HIS B 1 342 ? 19.938 10.703 13.758 1 90 342 HIS B O 1
ATOM 5459 N N . THR B 1 343 ? 22.109 10.047 14.359 1 91.75 343 THR B N 1
ATOM 5460 C CA . THR B 1 343 ? 21.734 8.641 14.344 1 91.75 343 THR B CA 1
ATOM 5461 C C . THR B 1 343 ? 22.156 7.949 15.633 1 91.75 343 THR B C 1
ATOM 5463 O O . THR B 1 343 ? 22.984 8.469 16.375 1 91.75 343 THR B O 1
ATOM 5466 N N . ILE B 1 344 ? 21.453 6.91 15.992 1 92.56 344 ILE B N 1
ATOM 5467 C CA . ILE B 1 344 ? 21.922 5.895 16.938 1 92.56 344 ILE B CA 1
ATOM 5468 C C . ILE B 1 344 ? 22.156 4.578 16.188 1 92.56 344 ILE B C 1
ATOM 5470 O O . ILE B 1 344 ? 21.562 4.336 15.141 1 92.56 344 ILE B O 1
ATOM 5474 N N . GLY B 1 345 ? 23.141 3.812 16.703 1 93.56 345 GLY B N 1
ATOM 5475 C CA . GLY B 1 345 ? 23.469 2.627 15.938 1 93.56 345 GLY B CA 1
ATOM 5476 C C . GLY B 1 345 ? 23.906 1.456 16.797 1 93.56 345 GLY B C 1
ATOM 5477 O O . GLY B 1 345 ? 24.078 1.604 18.016 1 93.56 345 GLY B O 1
ATOM 5478 N N . VAL B 1 346 ? 23.875 0.304 16.234 1 94.88 346 VAL B N 1
ATOM 5479 C CA . VAL B 1 346 ? 24.328 -0.938 16.859 1 94.88 346 VAL B CA 1
ATOM 5480 C C . VAL B 1 346 ? 25.359 -1.618 15.969 1 94.88 346 VAL B C 1
ATOM 5482 O O . VAL B 1 346 ? 25.219 -1.63 14.742 1 94.88 346 VAL B O 1
ATOM 5485 N N . ASP B 1 347 ? 26.312 -2.123 16.609 1 96.06 347 ASP B N 1
ATOM 5486 C CA . ASP B 1 347 ? 27.344 -2.854 15.883 1 96.06 347 ASP B CA 1
ATOM 5487 C C . ASP B 1 347 ? 26.953 -4.312 15.68 1 96.06 347 ASP B C 1
ATOM 5489 O O . ASP B 1 347 ? 26.219 -4.883 16.5 1 96.06 347 ASP B O 1
ATOM 5493 N N . TYR B 1 348 ? 27.312 -4.801 14.555 1 93.69 348 TYR B N 1
ATOM 5494 C CA . TYR B 1 348 ? 27.125 -6.219 14.266 1 93.69 348 TYR B CA 1
ATOM 5495 C C . TYR B 1 348 ? 28.281 -6.77 13.438 1 93.69 348 TYR B C 1
ATOM 5497 O O . TYR B 1 348 ? 29.094 -6.012 12.922 1 93.69 348 TYR B O 1
ATOM 5505 N N . VAL B 1 349 ? 28.406 -8.102 13.477 1 93.31 349 VAL B N 1
ATOM 5506 C CA . VAL B 1 349 ? 29.391 -8.781 12.656 1 93.31 349 VAL B CA 1
ATOM 5507 C C . VAL B 1 349 ? 28.719 -9.398 11.43 1 93.31 349 VAL B C 1
ATOM 5509 O O . VAL B 1 349 ? 27.781 -10.195 11.562 1 93.31 349 VAL B O 1
ATOM 5512 N N . ASP B 1 350 ? 29.156 -8.961 10.25 1 84 350 ASP B N 1
ATOM 5513 C CA . ASP B 1 350 ? 28.516 -9.461 9.039 1 84 350 ASP B CA 1
ATOM 5514 C C . ASP B 1 350 ? 29.031 -10.859 8.688 1 84 350 ASP B C 1
ATOM 5516 O O . ASP B 1 350 ? 29.828 -11.445 9.43 1 84 350 ASP B O 1
ATOM 5520 N N . TYR B 1 351 ? 28.484 -11.461 7.648 1 78.44 351 TYR B N 1
ATOM 5521 C CA . TYR B 1 351 ? 28.766 -12.844 7.262 1 78.44 351 TYR B CA 1
ATOM 5522 C C . TYR B 1 351 ? 30.25 -13.016 6.922 1 78.44 351 TYR B C 1
ATOM 5524 O O . TYR B 1 351 ? 30.766 -14.133 6.93 1 78.44 351 TYR B O 1
ATOM 5532 N N . SER B 1 352 ? 31.062 -11.883 6.656 1 81 352 SER B N 1
ATOM 5533 C CA . SER B 1 352 ? 32.469 -11.93 6.328 1 81 352 SER B CA 1
ATOM 5534 C C . SER B 1 352 ? 33.344 -11.836 7.582 1 81 352 SER B C 1
ATOM 5536 O O . SER B 1 352 ? 34.562 -11.938 7.508 1 81 352 SER B O 1
ATOM 5538 N N . GLY B 1 353 ? 32.688 -11.656 8.672 1 86.38 353 GLY B N 1
ATOM 5539 C CA . GLY B 1 353 ? 33.438 -11.531 9.922 1 86.38 353 GLY B CA 1
ATOM 5540 C C . GLY B 1 353 ? 33.812 -10.094 10.242 1 86.38 353 GLY B C 1
ATOM 5541 O O . GLY B 1 353 ? 34.438 -9.836 11.281 1 86.38 353 GLY B O 1
ATOM 5542 N N . LYS B 1 354 ? 33.5 -9.188 9.484 1 90.81 354 LYS B N 1
ATOM 5543 C CA . LYS B 1 354 ? 33.812 -7.777 9.703 1 90.81 354 LYS B CA 1
ATOM 5544 C C . LYS B 1 354 ? 32.75 -7.09 10.555 1 90.81 354 LYS B C 1
ATOM 5546 O O . LYS B 1 354 ? 31.562 -7.328 10.375 1 90.81 354 LYS B O 1
ATOM 5551 N N . THR B 1 355 ? 33.156 -6.246 11.406 1 94.12 355 THR B N 1
ATOM 5552 C CA . THR B 1 355 ? 32.25 -5.457 12.219 1 94.12 355 THR B CA 1
ATOM 5553 C C . THR B 1 355 ? 31.672 -4.293 11.414 1 94.12 355 THR B C 1
ATOM 5555 O O . THR B 1 355 ? 32.406 -3.541 10.781 1 94.12 355 THR B O 1
ATOM 5558 N N . LYS B 1 356 ? 30.406 -4.285 11.352 1 94.25 356 LYS B N 1
ATOM 5559 C CA . LYS B 1 356 ? 29.656 -3.219 10.695 1 94.25 356 LYS B CA 1
ATOM 5560 C C . LYS B 1 356 ? 28.672 -2.564 11.664 1 94.25 356 LYS B C 1
ATOM 5562 O O . LYS B 1 356 ? 28.625 -2.928 12.836 1 94.25 356 LYS B O 1
ATOM 5567 N N . ARG B 1 357 ? 28.141 -1.483 11.234 1 95.31 357 ARG B N 1
ATOM 5568 C CA . ARG B 1 357 ? 27.203 -0.75 12.086 1 95.31 357 ARG B CA 1
ATOM 5569 C C . ARG B 1 357 ? 25.922 -0.423 11.336 1 95.31 357 ARG B C 1
ATOM 5571 O O . ARG B 1 357 ? 25.953 -0.024 10.172 1 95.31 357 ARG B O 1
ATOM 5578 N N . LEU B 1 358 ? 24.75 -0.708 11.938 1 95.25 358 LEU B N 1
ATOM 5579 C CA . LEU B 1 358 ? 23.438 -0.271 11.469 1 95.25 358 LEU B CA 1
ATOM 5580 C C . LEU B 1 358 ? 22.953 0.94 12.258 1 95.25 358 LEU B C 1
ATOM 5582 O O . LEU B 1 358 ? 23.141 1.012 13.469 1 95.25 358 LEU B O 1
ATOM 5586 N N . GLU B 1 359 ? 22.297 1.866 11.523 1 94.62 359 GLU B N 1
ATOM 5587 C CA . GLU B 1 359 ? 21.891 3.115 12.164 1 94.62 359 GLU B CA 1
ATOM 5588 C C . GLU B 1 359 ? 20.438 3.457 11.828 1 94.62 359 GLU B C 1
ATOM 5590 O O . GLU B 1 359 ? 19.938 3.098 10.758 1 94.62 359 GLU B O 1
ATOM 5595 N N . ILE B 1 360 ? 19.75 4.066 12.797 1 93.38 360 ILE B N 1
ATOM 5596 C CA . ILE B 1 360 ? 18.453 4.715 12.594 1 93.38 360 ILE B CA 1
ATOM 5597 C C . ILE B 1 360 ? 18.531 6.172 13.047 1 93.38 360 ILE B C 1
ATOM 5599 O O . ILE B 1 360 ? 19.453 6.551 13.781 1 93.38 360 ILE B O 1
ATOM 5603 N N . ARG B 1 361 ? 17.625 6.973 12.508 1 91.5 361 ARG B N 1
ATOM 5604 C CA . ARG B 1 361 ? 17.562 8.352 12.977 1 91.5 361 ARG B CA 1
ATOM 5605 C C . ARG B 1 361 ? 17.281 8.406 14.477 1 91.5 361 ARG B C 1
ATOM 5607 O O . ARG B 1 361 ? 16.5 7.605 14.992 1 91.5 361 ARG B O 1
ATOM 5614 N N . SER B 1 362 ? 17.875 9.211 15.211 1 87.25 362 SER B N 1
ATOM 5615 C CA . SER B 1 362 ? 17.719 9.312 16.656 1 87.25 362 SER B CA 1
ATOM 5616 C C . SER B 1 362 ? 16.328 9.859 17.016 1 87.25 362 SER B C 1
ATOM 5618 O O . SER B 1 362 ? 15.688 9.367 17.938 1 87.25 362 SER B O 1
ATOM 5620 N N . GLN B 1 363 ? 15.844 10.914 16.484 1 67.56 363 GLN B N 1
ATOM 5621 C CA . GLN B 1 363 ? 14.555 11.516 16.812 1 67.56 363 GLN B CA 1
ATOM 5622 C C . GLN B 1 363 ? 13.438 10.891 15.977 1 67.56 363 GLN B C 1
ATOM 5624 O O . GLN B 1 363 ? 13.242 11.266 14.812 1 67.56 363 GLN B O 1
ATOM 5629 N N . SER B 1 364 ? 13.055 9.586 16.438 1 63.19 364 SER B N 1
ATOM 5630 C CA . SER B 1 364 ? 11.961 8.984 15.688 1 63.19 364 SER B CA 1
ATOM 5631 C C . SER B 1 364 ? 10.648 9.062 16.469 1 63.19 364 SER B C 1
ATOM 5633 O O . SER B 1 364 ? 10.633 8.867 17.688 1 63.19 364 SER B O 1
ATOM 5635 N N . HIS B 1 365 ? 9.617 9.695 15.875 1 64.56 365 HIS B N 1
ATOM 5636 C CA . HIS B 1 365 ? 8.312 9.977 16.469 1 64.56 365 HIS B CA 1
ATOM 5637 C C . HIS B 1 365 ? 7.332 8.836 16.219 1 64.56 365 HIS B C 1
ATOM 5639 O O . HIS B 1 365 ? 6.18 9.078 15.844 1 64.56 365 HIS B O 1
ATOM 5645 N N . VAL B 1 366 ? 7.801 7.602 16.422 1 70.56 366 VAL B N 1
ATOM 5646 C CA . VAL B 1 366 ? 6.777 6.57 16.266 1 70.56 366 VAL B CA 1
ATOM 5647 C C . VAL B 1 366 ? 5.902 6.531 17.516 1 70.56 366 VAL B C 1
ATOM 5649 O O . VAL B 1 366 ? 6.402 6.316 18.625 1 70.56 366 VAL B O 1
ATOM 5652 N N . SER B 1 367 ? 4.703 6.938 17.266 1 68.38 367 SER B N 1
ATOM 5653 C CA . SER B 1 367 ? 3.74 6.891 18.359 1 68.38 367 SER B CA 1
ATOM 5654 C C . SER B 1 367 ? 3.346 5.457 18.703 1 68.38 367 SER B C 1
ATOM 5656 O O . SER B 1 367 ? 3.1 4.652 17.797 1 68.38 367 SER B O 1
ATOM 5658 N N . VAL B 1 368 ? 3.498 5.129 19.969 1 70.38 368 VAL B N 1
ATOM 5659 C CA . VAL B 1 368 ? 3.109 3.787 20.391 1 70.38 368 VAL B CA 1
ATOM 5660 C C . VAL B 1 368 ? 1.982 3.873 21.406 1 70.38 368 VAL B C 1
ATOM 5662 O O . VAL B 1 368 ? 1.779 4.918 22.031 1 70.38 368 VAL B O 1
ATOM 5665 N N . SER B 1 369 ? 1.079 3.002 21.281 1 71.06 369 SER B N 1
ATOM 5666 C CA . SER B 1 369 ? 0.046 2.807 22.297 1 71.06 369 SER B CA 1
ATOM 5667 C C . SER B 1 369 ? 0.188 1.449 22.969 1 71.06 369 SER B C 1
ATOM 5669 O O . SER B 1 369 ? 0.989 0.615 22.547 1 71.06 369 SER B O 1
ATOM 5671 N N . ALA B 1 370 ? -0.534 1.301 24.062 1 69.44 370 ALA B N 1
ATOM 5672 C CA . ALA B 1 370 ? -0.515 0.023 24.781 1 69.44 370 ALA B CA 1
ATOM 5673 C C . ALA B 1 370 ? -0.885 -1.126 23.844 1 69.44 370 ALA B C 1
ATOM 5675 O O . ALA B 1 370 ? -0.349 -2.23 23.969 1 69.44 370 ALA B O 1
ATOM 5676 N N . ALA B 1 371 ? -1.732 -0.793 22.922 1 74.19 371 ALA B N 1
ATOM 5677 C CA . ALA B 1 371 ? -2.242 -1.841 22.047 1 74.19 371 ALA B CA 1
ATOM 5678 C C . ALA B 1 371 ? -1.343 -2.02 20.828 1 74.19 371 ALA B C 1
ATOM 5680 O O . ALA B 1 371 ? -1.418 -3.039 20.141 1 74.19 371 ALA B O 1
ATOM 5681 N N . SER B 1 372 ? -0.443 -1.062 20.578 1 75.31 372 SER B N 1
ATOM 5682 C CA . SER B 1 372 ? 0.375 -1.043 19.359 1 75.31 372 SER B CA 1
ATOM 5683 C C . SER B 1 372 ? 1.828 -0.71 19.688 1 75.31 372 SER B C 1
ATOM 5685 O O . SER B 1 372 ? 2.217 0.46 19.688 1 75.31 372 SER B O 1
ATOM 5687 N N . THR B 1 373 ? 2.631 -1.741 20.031 1 77.56 373 THR B N 1
ATOM 5688 C CA . THR B 1 373 ? 4.004 -1.473 20.438 1 77.56 373 THR B CA 1
ATOM 5689 C C . THR B 1 373 ? 4.992 -2.229 19.562 1 77.56 373 THR B C 1
ATOM 5691 O O . THR B 1 373 ? 6.195 -1.968 19.609 1 77.56 373 THR B O 1
ATOM 5694 N N . GLY B 1 374 ? 4.465 -3.057 18.797 1 86.44 374 GLY B N 1
ATOM 5695 C CA . GLY B 1 374 ? 5.367 -3.949 18.078 1 86.44 374 GLY B CA 1
ATOM 5696 C C . GLY B 1 374 ? 5.93 -3.342 16.812 1 86.44 374 GLY B C 1
ATOM 5697 O O . GLY B 1 374 ? 5.25 -2.562 16.141 1 86.44 374 GLY B O 1
ATOM 5698 N N . VAL B 1 375 ? 7.215 -3.635 16.578 1 91.25 375 VAL B N 1
ATOM 5699 C CA . VAL B 1 375 ? 7.867 -3.266 15.328 1 91.25 375 VAL B CA 1
ATOM 5700 C C . VAL B 1 375 ? 8.25 -4.523 14.547 1 91.25 375 VAL B C 1
ATOM 5702 O O . VAL B 1 375 ? 8.875 -5.43 15.102 1 91.25 375 VAL B O 1
ATOM 5705 N N . ILE B 1 376 ? 7.758 -4.617 13.398 1 93.38 376 ILE B N 1
ATOM 5706 C CA . ILE B 1 376 ? 8.148 -5.719 12.516 1 93.38 376 ILE B CA 1
ATOM 5707 C C . ILE B 1 376 ? 9.32 -5.289 11.641 1 93.38 376 ILE B C 1
ATOM 5709 O O . ILE B 1 376 ? 9.242 -4.281 10.938 1 93.38 376 ILE B O 1
ATOM 5713 N N . VAL B 1 377 ? 10.438 -6.031 11.688 1 94.69 377 VAL B N 1
ATOM 5714 C CA . VAL B 1 377 ? 11.625 -5.746 10.875 1 94.69 377 VAL B CA 1
ATOM 5715 C C . VAL B 1 377 ? 11.594 -6.582 9.602 1 94.69 377 VAL B C 1
ATOM 5717 O O . VAL B 1 377 ? 11.43 -7.805 9.656 1 94.69 377 VAL B O 1
ATOM 5720 N N . VAL B 1 378 ? 11.695 -5.926 8.453 1 93.75 378 VAL B N 1
ATOM 5721 C CA . VAL B 1 378 ? 11.719 -6.574 7.145 1 93.75 378 VAL B CA 1
ATOM 5722 C C . VAL B 1 378 ? 13.125 -6.527 6.562 1 93.75 378 VAL B C 1
ATOM 5724 O O . VAL B 1 378 ? 13.672 -5.449 6.332 1 93.75 378 VAL B O 1
ATOM 5727 N N . ASP B 1 379 ? 13.633 -7.684 6.375 1 89.69 379 ASP B N 1
ATOM 5728 C CA . ASP B 1 379 ? 14.953 -7.836 5.758 1 89.69 379 ASP B CA 1
ATOM 5729 C C . ASP B 1 379 ? 14.883 -8.766 4.547 1 89.69 379 ASP B C 1
ATOM 5731 O O . ASP B 1 379 ? 14.328 -9.859 4.629 1 89.69 379 ASP B O 1
#

Solvent-accessible surface area (backbone atoms only — not comparable to full-atom values): 39437 Å² total; per-residue (Å²): 61,47,34,48,62,56,30,53,73,70,73,38,58,34,43,40,40,32,40,45,43,40,36,74,46,50,69,52,41,34,53,48,49,50,52,42,57,72,71,64,48,64,29,38,30,40,30,35,37,28,74,44,94,85,68,49,73,50,70,53,50,59,78,61,59,38,50,50,31,49,30,48,32,39,65,69,66,41,84,77,60,45,34,26,36,27,56,81,95,37,38,61,53,66,43,46,77,67,56,58,39,96,68,31,83,48,37,28,44,43,20,65,49,42,56,72,54,68,90,43,56,82,90,59,37,63,63,31,49,51,30,40,55,48,48,67,74,42,71,73,44,74,38,38,35,27,15,50,62,18,46,93,49,75,85,62,55,78,90,42,45,40,55,36,38,53,60,38,50,84,64,30,40,27,45,26,29,35,13,77,40,88,68,30,55,45,56,65,67,56,48,52,43,40,33,64,41,37,61,60,37,26,32,29,43,30,42,32,48,29,62,86,54,41,78,78,47,52,67,58,33,46,29,40,40,37,39,73,50,30,33,74,47,83,68,36,73,26,67,69,46,40,51,51,33,54,55,65,36,54,82,44,45,53,55,66,51,48,43,38,59,59,68,48,82,71,86,63,97,59,90,45,69,43,55,62,54,28,34,22,21,58,48,37,33,52,49,54,52,51,51,51,51,50,48,44,36,70,73,64,31,64,73,24,48,31,28,28,28,13,36,71,62,67,8,24,27,58,26,29,18,50,14,58,74,74,66,33,13,32,42,66,34,32,54,67,87,70,62,45,55,66,61,46,71,48,76,43,68,48,98,86,68,47,78,43,42,40,26,34,64,57,86,65,68,64,70,65,48,97,68,13,68,38,70,50,77,31,114,60,47,34,48,62,57,30,54,75,70,74,38,58,34,44,38,40,31,38,45,43,40,35,74,46,51,68,54,39,33,54,48,48,50,50,42,57,72,70,64,49,65,28,38,29,40,28,36,38,29,74,44,96,87,67,50,75,50,70,54,50,58,77,62,59,36,50,50,32,51,31,47,32,38,65,70,68,42,85,78,60,44,35,27,38,28,56,81,97,36,38,59,55,65,42,47,76,68,56,61,39,96,69,32,83,48,37,28,44,43,20,65,50,42,56,74,55,69,90,43,56,81,89,58,38,62,62,31,49,51,30,39,55,48,48,67,73,42,70,75,43,75,38,38,35,25,15,50,62,18,46,93,49,76,85,61,54,79,90,42,45,40,55,36,36,54,61,38,48,84,65,30,41,26,46,26,29,34,12,78,42,87,69,30,54,46,56,64,68,57,46,52,42,42,34,65,39,36,61,59,36,27,33,30,43,31,44,32,48,29,60,87,53,42,78,78,48,52,68,58,33,46,31,40,40,36,38,74,50,29,33,75,49,85,70,37,71,25,67,68,46,39,51,52,32,54,54,65,34,52,82,45,46,53,53,64,53,51,43,38,60,58,68,48,83,70,86,65,98,59,91,46,68,43,55,62,52,29,34,22,21,55,48,37,34,52,48,53,52,51,52,51,51,51,50,45,36,72,73,64,32,65,73,25,48,31,27,26,28,13,37,70,62,69,8,24,26,58,24,29,18,50,14,57,76,73,66,34,13,33,41,65,35,32,53,67,87,70,61,47,53,66,63,44,70,49,76,46,68,46,100,86,67,47,80,44,43,42,27,32,64,57,87,66,67,64,70,64,49,96,68,13,69,39,68,50,77,31,112

Nearest PDB structures (foldseek):
  1l1q-assembly1_A  TM=8.880E-01  e=9.215E-08  Giardia duodenalis
  5vjn-assembly1_A  TM=8.310E-01  e=1.100E-07  Saccharomyces cerevisiae
  4m0k-assembly2_D  TM=8.593E-01  e=1.568E-07  Rhodothermus marinus DSM 4252
  1g2p-assembly1_A-2  TM=8.369E-01  e=8.198E-07  Saccharomyces cerevisiae
  5vjn-assembly1_B  TM=7.583E-01  e=1.668E-05  Saccharomyces cerevisiae